Protein AF-0000000082409836 (afdb_homodimer)

pLDDT: mean 91.14, std 15.28, range [32.72, 98.94]

Solvent-accessible surface area (backbone atoms only — not comparable to full-atom values): 25426 Å² total; per-residue (Å²): 135,77,81,76,72,75,61,61,65,61,51,51,53,46,46,53,48,45,34,52,48,48,51,64,55,50,50,60,52,52,30,49,50,52,50,52,49,47,49,54,55,57,70,70,46,90,68,52,73,71,48,45,68,61,61,39,71,70,50,47,51,49,23,48,49,38,34,51,50,46,30,51,52,21,47,52,50,26,50,69,47,19,44,57,50,17,55,50,31,66,33,88,90,31,42,84,50,36,40,59,56,52,48,54,27,45,51,36,50,28,29,16,67,70,27,43,36,50,50,48,27,64,72,65,73,50,66,21,56,65,47,33,29,53,43,44,20,44,37,29,24,36,46,25,23,53,23,25,36,48,19,51,68,68,50,58,62,66,59,53,50,50,40,45,71,72,63,47,48,74,67,50,43,38,66,68,49,41,46,64,65,14,42,43,33,29,40,54,12,42,35,55,22,45,35,48,31,44,27,53,41,38,58,17,40,83,34,62,34,39,12,38,20,40,37,33,51,50,11,61,76,65,69,31,64,67,46,27,50,48,18,24,52,46,43,28,30,51,20,44,48,51,41,50,52,34,50,49,48,38,64,72,68,24,70,76,78,82,107,133,76,79,76,71,74,62,62,65,60,52,51,51,46,47,54,49,46,33,52,48,49,50,64,56,48,50,60,52,52,31,50,51,51,49,52,49,46,49,54,56,58,69,70,48,91,67,52,73,72,48,46,68,60,60,40,70,69,50,49,52,50,23,48,50,38,34,51,49,45,30,50,52,21,48,51,51,27,49,68,46,20,44,58,50,16,56,49,30,66,33,88,90,32,43,84,50,35,40,59,56,53,48,54,26,44,52,36,50,27,29,16,64,68,26,42,36,51,50,50,26,63,74,63,72,48,66,22,58,65,46,35,28,52,42,44,22,44,36,30,24,36,46,24,23,54,22,26,36,49,17,52,68,68,51,58,62,67,59,54,48,50,39,44,72,73,64,46,50,72,67,51,42,39,67,68,47,42,46,63,66,13,42,43,32,29,39,55,11,42,36,54,21,46,35,49,29,44,27,52,42,37,57,17,40,82,35,61,34,38,12,38,20,40,36,32,50,51,11,60,75,64,68,32,64,69,45,27,50,49,18,24,52,48,42,28,30,51,20,45,48,50,43,50,52,35,52,52,48,38,64,72,68,24,70,75,78,81,108

Secondary structure (DSSP, 8-state):
-------HHHHHHHHHHHHHHHHHHHHHHHHHHHHHHHHHHHHTS---HHHHHHSSHHHHHHHHHHHHHHHHHHHHHHHHHHHHHHHHTTSTTTGGGHHHHHHHHHHHHHS-HHHHHHHHHHHHT--SHHHHHHHHHHHTHHHHHHHHHHHHHTS-HHHHHHHHHTT--HHHHIIIIIHHHHHHHHHHHHHHHHHHHHHHGGGGGGGT--STHHHHHHHHHTT-HHHHHHHHHHHHHHHHHHHHHHHHHHHHHS-GGG-/-------HHHHHHHHHHHHHHHHHHHHHHHHHHHHHHHHHHHHTS---HHHHHHSSHHHHHHHHHHHHHHHHHHHHHHHHHHHHHHHHTTSTTTGGGHHHHHHHHHHHHHS-HHHHHHHHHHHHT--SHHHHHHHHHHHTHHHHHHHHHHHHHTS-HHHHHHHHHTT--HHHHIIIIIHHHHHHHHHHHHHHHHHHHHHHGGGGGGGT--STHHHHHHHHHTT-HHHHHHHHHHHHHHHHHHHHHHHHHHHHHS-GGG-

Organism: Rhodococcus erythropolis (NCBI:txid1833)

Nearest PDB structures (foldseek):
  7ahd-assembly1_B  TM=7.062E-01  e=1.400E-07  Lactococcus lactis subsp. lactis
  7ahc-assembly1_B  TM=7.168E-01  e=1.226E-07  Lactococcus lactis subsp. lactis
  7ahh-assembly1_B  TM=7.081E-01  e=3.703E-07  Lactococcus lactis subsp. lactis
  7ahd-assembly1_A  TM=6.976E-01  e=1.334E-06  Lactococcus lactis subsp. lactis
  7ahh-assembly1_A  TM=6.509E-01  e=6.552E-06  Lactococcus lactis subsp. lactis

Structure (mmCIF, N/CA/C/O backbone):
data_AF-0000000082409836-model_v1
#
loop_
_entity.id
_entity.type
_entity.pdbx_description
1 polymer 'ABC transporter permease'
#
loop_
_atom_site.group_PDB
_atom_site.id
_atom_site.type_symbol
_atom_site.label_atom_id
_atom_site.label_alt_id
_atom_site.label_comp_id
_atom_site.label_asym_id
_atom_site.label_entity_id
_atom_site.label_seq_id
_atom_site.pdbx_PDB_ins_code
_atom_site.Cartn_x
_atom_site.Cartn_y
_atom_site.Cartn_z
_atom_site.occupancy
_atom_site.B_iso_or_equiv
_atom_site.auth_seq_id
_atom_site.auth_comp_id
_atom_site.auth_asym_id
_atom_site.auth_atom_id
_atom_site.pdbx_PDB_model_num
ATOM 1 N N . MET A 1 1 ? -32.469 34.906 26.25 1 32.78 1 MET A N 1
ATOM 2 C CA . MET A 1 1 ? -31.438 33.906 26.547 1 32.78 1 MET A CA 1
ATOM 3 C C . MET A 1 1 ? -31.359 32.844 25.453 1 32.78 1 MET A C 1
ATOM 5 O O . MET A 1 1 ? -32.25 32 25.344 1 32.78 1 MET A O 1
ATOM 9 N N . GLU A 1 2 ? -30.828 33.156 24.312 1 38.66 2 GLU A N 1
ATOM 10 C CA . GLU A 1 2 ? -30.781 32.312 23.109 1 38.66 2 GLU A CA 1
ATOM 11 C C . GLU A 1 2 ? -30 31.031 23.344 1 38.66 2 GLU A C 1
ATOM 13 O O . GLU A 1 2 ? -28.953 31.047 23.984 1 38.66 2 GLU A O 1
ATOM 18 N N . PRO A 1 3 ? -30.641 29.89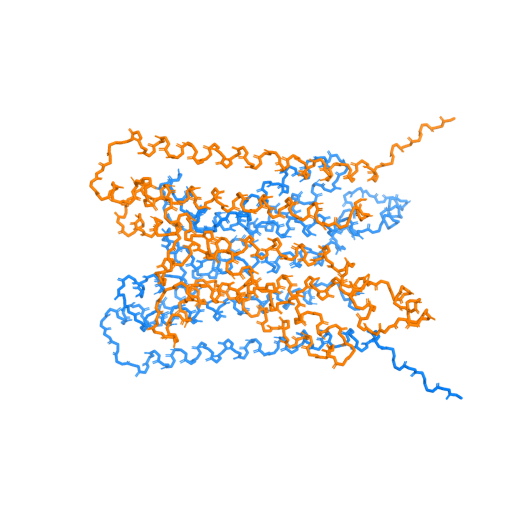1 23.359 1 44.75 3 PRO A N 1
ATOM 19 C CA . PRO A 1 3 ? -29.969 28.625 23.641 1 44.75 3 PRO A CA 1
ATOM 20 C C . PRO A 1 3 ? -28.625 28.516 22.922 1 44.75 3 PRO A C 1
ATOM 22 O O . PRO A 1 3 ? -28.469 29.016 21.797 1 44.75 3 PRO A O 1
ATOM 25 N N . ASP A 1 4 ? -27.484 28.469 23.641 1 40.34 4 ASP A N 1
ATOM 26 C CA . ASP A 1 4 ? -26.094 28.234 23.219 1 40.34 4 ASP A CA 1
ATOM 27 C C . ASP A 1 4 ? -26.031 27.125 22.172 1 40.34 4 ASP A C 1
ATOM 29 O O . ASP A 1 4 ? -26.547 26.031 22.375 1 40.34 4 ASP A O 1
ATOM 33 N N . ALA A 1 5 ? -25.969 27.453 20.938 1 48.22 5 ALA A N 1
ATOM 34 C CA . ALA A 1 5 ? -25.734 26.5 19.859 1 48.22 5 ALA A CA 1
ATOM 35 C C . ALA A 1 5 ? -24.75 25.422 20.281 1 48.22 5 ALA A C 1
ATOM 37 O O . ALA A 1 5 ? -23.703 25.703 20.859 1 48.22 5 ALA A O 1
ATOM 38 N N . PRO A 1 6 ? -25.234 24.234 20.578 1 46.75 6 PRO A N 1
ATOM 39 C CA . PRO A 1 6 ? -24.281 23.188 20.953 1 46.75 6 PRO A CA 1
ATOM 40 C C . PRO A 1 6 ? -22.984 23.266 20.141 1 46.75 6 PRO A C 1
ATOM 42 O O . PRO A 1 6 ? -23.016 23.688 18.969 1 46.75 6 PRO A O 1
ATOM 45 N N . ASP A 1 7 ? -21.859 23.438 20.734 1 42 7 ASP A N 1
ATOM 46 C CA . ASP A 1 7 ? -20.531 23.516 20.141 1 42 7 ASP A CA 1
ATOM 47 C C . ASP A 1 7 ? -20.328 22.422 19.094 1 42 7 ASP A C 1
ATOM 49 O O . ASP A 1 7 ? -20.172 21.25 19.438 1 42 7 ASP A O 1
ATOM 53 N N . LEU A 1 8 ? -20.828 22.469 17.906 1 47.5 8 LEU A N 1
ATOM 54 C CA . LEU A 1 8 ? -20.656 21.625 16.734 1 47.5 8 LEU A CA 1
ATOM 55 C C . LEU A 1 8 ? -19.25 21.031 16.688 1 47.5 8 LEU A C 1
ATOM 57 O O . LEU A 1 8 ? -19.062 19.906 16.234 1 47.5 8 LEU A O 1
ATOM 61 N N . GLY A 1 9 ? -18.219 21.781 17.141 1 47.84 9 GLY A N 1
ATOM 62 C CA . GLY A 1 9 ? -16.859 21.266 17.219 1 47.84 9 GLY A CA 1
ATOM 63 C C . GLY A 1 9 ? -16.719 20.078 18.156 1 47.84 9 GLY A C 1
ATOM 64 O O . GLY A 1 9 ? -16.016 19.109 17.844 1 47.84 9 GLY A O 1
ATOM 65 N N . ALA A 1 10 ? -17.25 20.266 19.312 1 50.81 10 ALA A N 1
ATOM 66 C CA . ALA A 1 10 ? -17.234 19.203 20.312 1 50.81 10 ALA A CA 1
ATOM 67 C C . ALA A 1 10 ? -17.953 17.969 19.812 1 50.81 10 ALA A C 1
ATOM 69 O O . ALA A 1 10 ? -17.516 16.844 20.047 1 50.81 10 ALA A O 1
ATOM 70 N N . ALA A 1 11 ? -19.016 18.188 19.156 1 49.31 11 ALA A N 1
ATOM 71 C CA . ALA A 1 11 ? -19.812 17.078 18.625 1 49.31 11 ALA A CA 1
ATOM 72 C C . ALA A 1 11 ? -19.062 16.344 17.516 1 49.31 11 ALA A C 1
ATOM 74 O O . ALA A 1 11 ? -19.125 15.109 17.438 1 49.31 11 ALA A O 1
ATOM 75 N N . GLU A 1 12 ? -18.328 17.062 16.672 1 50.31 12 GLU A N 1
ATOM 76 C CA . GLU A 1 12 ? -17.547 16.484 15.586 1 50.31 12 GLU A CA 1
ATOM 77 C C . GLU A 1 12 ? -16.375 15.664 16.141 1 50.31 12 GLU A C 1
ATOM 79 O O . GLU A 1 12 ? -16.078 14.57 15.641 1 50.31 12 GLU A O 1
ATOM 84 N N . ASN A 1 13 ? -15.703 16.188 17.141 1 50.88 13 ASN A N 1
ATOM 85 C CA . ASN A 1 13 ? -14.641 15.445 17.828 1 50.88 13 ASN A CA 1
ATOM 86 C C . ASN A 1 13 ? -15.172 14.172 18.469 1 50.88 13 ASN A C 1
ATOM 88 O O . ASN A 1 13 ? -14.516 13.133 18.438 1 50.88 13 ASN A O 1
ATOM 92 N N . ALA A 1 14 ? -16.359 14.367 19.031 1 51.12 14 ALA A N 1
ATOM 93 C CA . ALA A 1 14 ? -16.969 13.219 19.688 1 51.12 14 ALA A CA 1
ATOM 94 C C . ALA A 1 14 ? -17.328 12.133 18.688 1 51.12 14 ALA A C 1
ATOM 96 O O . ALA A 1 14 ? -17.141 10.938 18.953 1 51.12 14 ALA A O 1
ATOM 97 N N . ALA A 1 15 ? -17.859 12.586 17.594 1 51.78 15 ALA A N 1
ATOM 98 C CA . ALA A 1 15 ? -18.234 11.633 16.547 1 51.78 15 ALA A CA 1
ATOM 99 C C . ALA A 1 15 ? -17 10.906 16 1 51.78 15 ALA A C 1
ATOM 101 O O . ALA A 1 15 ? -17.047 9.695 15.773 1 51.78 15 ALA A O 1
ATOM 102 N N . THR A 1 16 ? -15.938 11.609 15.797 1 56 16 THR A N 1
ATOM 103 C CA . THR A 1 16 ? -14.695 11 15.336 1 56 16 THR A CA 1
ATOM 104 C C . THR A 1 16 ? -14.156 10.023 16.375 1 56 16 THR A C 1
ATOM 106 O O . THR A 1 16 ? -13.68 8.938 16.031 1 56 16 THR A O 1
ATOM 109 N N . ARG A 1 17 ? -14.344 10.43 17.625 1 54.59 17 ARG A N 1
ATOM 110 C CA . ARG A 1 17 ? -13.914 9.562 18.719 1 54.59 17 ARG A CA 1
ATOM 111 C C . ARG A 1 17 ? -14.758 8.297 18.781 1 54.59 17 ARG A C 1
ATOM 113 O O . ARG A 1 17 ? -14.242 7.211 19.016 1 54.59 17 ARG A O 1
ATOM 120 N N . ARG A 1 18 ? -16.031 8.547 18.656 1 54.09 18 ARG A N 1
ATOM 121 C CA . ARG A 1 18 ? -16.938 7.398 18.688 1 54.09 18 ARG A CA 1
ATOM 122 C C . ARG A 1 18 ? -16.656 6.438 17.547 1 54.09 18 ARG A C 1
ATOM 124 O O . ARG A 1 18 ? -16.656 5.219 17.734 1 54.09 18 ARG A O 1
ATOM 131 N N . ALA A 1 19 ? -16.484 7.004 16.406 1 56.84 19 ALA A N 1
ATOM 132 C CA . ALA A 1 19 ? -16.156 6.168 15.258 1 56.84 19 ALA A CA 1
ATOM 133 C C . ALA A 1 19 ? -14.875 5.379 15.5 1 56.84 19 ALA A C 1
ATOM 135 O O . ALA A 1 19 ? -14.781 4.203 15.133 1 56.84 19 ALA A O 1
ATOM 136 N N . GLU A 1 20 ? -13.984 6.023 16.125 1 61.19 20 GLU A N 1
ATOM 137 C CA . GLU A 1 20 ? -12.742 5.34 16.484 1 61.19 20 GLU A CA 1
ATOM 138 C C . GLU A 1 20 ? -13 4.246 17.516 1 61.19 20 GLU A C 1
ATOM 140 O O . GLU A 1 20 ? -12.414 3.162 17.438 1 61.19 20 GLU A O 1
ATOM 145 N N . ARG A 1 21 ? -13.953 4.555 18.438 1 58.66 21 ARG A N 1
ATOM 146 C CA . ARG A 1 21 ? -14.305 3.561 19.438 1 58.66 21 ARG A CA 1
ATOM 147 C C . ARG A 1 21 ? -15.047 2.383 18.812 1 58.66 21 ARG A C 1
ATOM 149 O O . ARG A 1 21 ? -14.805 1.229 19.172 1 58.66 21 ARG A O 1
ATOM 156 N N . MET A 1 22 ? -15.953 2.699 17.984 1 61.28 22 MET A N 1
ATOM 157 C CA . MET A 1 22 ? -16.688 1.626 17.312 1 61.28 22 MET A CA 1
ATOM 158 C C . MET A 1 22 ? -15.727 0.741 16.516 1 61.28 22 MET A C 1
ATOM 160 O O . MET A 1 22 ? -15.875 -0.482 16.5 1 61.28 22 MET A O 1
ATOM 164 N N . ARG A 1 23 ? -1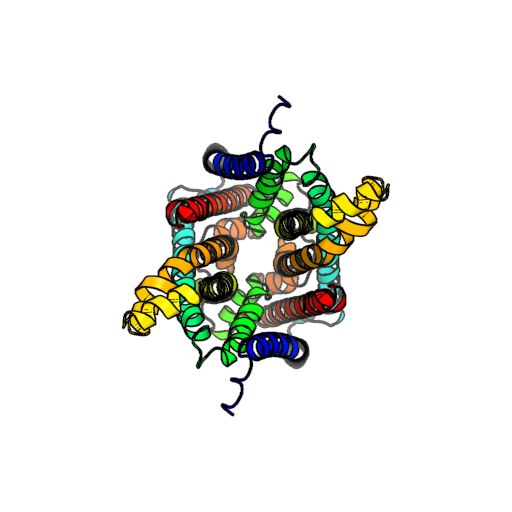4.805 1.358 15.891 1 65.5 23 ARG A N 1
ATOM 165 C CA . ARG A 1 23 ? -13.812 0.546 15.195 1 65.5 23 ARG A CA 1
ATOM 166 C C . ARG A 1 23 ? -13.047 -0.344 16.172 1 65.5 23 ARG A C 1
ATOM 168 O O . ARG A 1 23 ? -12.727 -1.488 15.852 1 65.5 23 ARG A O 1
ATOM 175 N N . LEU A 1 24 ? -13.016 0.088 17.344 1 71.12 24 LEU A N 1
ATOM 176 C CA . LEU A 1 24 ? -12.211 -0.62 18.344 1 71.12 24 LEU A CA 1
ATOM 177 C C . LEU A 1 24 ? -12.922 -1.891 18.797 1 71.12 24 LEU A C 1
ATOM 179 O O . LEU A 1 24 ? -12.266 -2.887 19.125 1 71.12 24 LEU A O 1
ATOM 183 N N . TYR A 1 25 ? -14.211 -1.922 18.609 1 77.56 25 TYR A N 1
ATOM 184 C CA . TYR A 1 25 ? -14.875 -3.135 19.062 1 77.56 25 TYR A CA 1
ATOM 185 C C . TYR A 1 25 ? -15.383 -3.959 17.891 1 77.56 25 TYR A C 1
ATOM 187 O O . TYR A 1 25 ? -15.461 -5.188 17.969 1 77.56 25 TYR A O 1
ATOM 195 N N . VAL A 1 26 ? -15.609 -3.412 16.859 1 85.5 26 VAL A N 1
ATOM 196 C CA . VAL A 1 26 ? -16.219 -4.082 15.711 1 85.5 26 VAL A CA 1
ATOM 197 C C . VAL A 1 26 ? -15.164 -4.922 14.992 1 85.5 26 VAL A C 1
ATOM 199 O O . VAL A 1 26 ? -15.438 -6.062 14.602 1 85.5 26 VAL A O 1
ATOM 202 N N . GLN A 1 27 ? -13.992 -4.48 14.938 1 89.31 27 GLN A N 1
ATOM 203 C CA . GLN A 1 27 ? -12.969 -5.141 14.125 1 89.31 27 GLN A CA 1
ATOM 204 C C . GLN A 1 27 ? -12.547 -6.465 14.758 1 89.31 27 GLN A C 1
ATOM 206 O O . GLN A 1 27 ? -12.484 -7.488 14.078 1 89.31 27 GLN A O 1
ATOM 211 N N . PRO A 1 28 ? -12.336 -6.562 16.062 1 91.62 28 PRO A N 1
ATOM 212 C CA . PRO A 1 28 ? -11.984 -7.859 16.656 1 91.62 28 PRO A CA 1
ATOM 213 C C . PRO A 1 28 ? -13.117 -8.883 16.531 1 91.62 28 PRO A C 1
ATOM 215 O O . PRO A 1 28 ? -12.852 -10.078 16.375 1 91.62 28 PRO A O 1
ATOM 218 N N . VAL A 1 29 ? -14.344 -8.422 16.562 1 93.62 29 VAL A N 1
ATOM 219 C CA . VAL A 1 29 ? -15.484 -9.312 16.406 1 93.62 29 VAL A CA 1
ATOM 220 C C . VAL A 1 29 ? -15.531 -9.859 14.984 1 93.62 29 VAL A C 1
ATOM 222 O O . VAL A 1 29 ? -15.75 -11.055 14.773 1 93.62 29 VAL A O 1
ATOM 225 N N . ILE A 1 30 ? -15.297 -9.031 14.016 1 94.88 30 ILE A N 1
ATOM 226 C CA . ILE A 1 30 ? -15.266 -9.438 12.609 1 94.88 30 ILE A CA 1
ATOM 227 C C . ILE A 1 30 ? -14.156 -10.469 12.406 1 94.88 30 ILE A C 1
ATOM 229 O O . ILE A 1 30 ? -14.367 -11.484 11.734 1 94.88 30 ILE A O 1
ATOM 233 N N . VAL A 1 31 ? -13.008 -10.266 13.008 1 97.38 31 VAL A N 1
ATOM 234 C CA . VAL A 1 31 ? -11.867 -11.164 12.891 1 97.38 31 VAL A CA 1
ATOM 235 C C . VAL A 1 31 ? -12.227 -12.531 13.477 1 97.38 31 VAL A C 1
ATOM 237 O O . VAL A 1 31 ? -11.969 -13.562 12.852 1 97.38 31 VAL A O 1
ATOM 240 N N . LEU A 1 32 ? -12.852 -12.531 14.641 1 97.25 32 LEU A N 1
ATOM 241 C CA . LEU A 1 32 ? -13.227 -13.781 15.297 1 97.25 32 LEU A CA 1
ATOM 242 C C . LEU A 1 32 ? -14.242 -14.555 14.461 1 97.25 32 LEU A C 1
ATOM 244 O O . LEU A 1 32 ? -14.133 -15.773 14.312 1 97.25 32 LEU A O 1
ATOM 248 N N . ILE A 1 33 ? -15.203 -13.836 13.93 1 97.75 33 ILE A N 1
ATOM 249 C CA . ILE A 1 33 ? -16.234 -14.453 13.109 1 97.75 33 ILE A CA 1
ATOM 250 C C . ILE A 1 33 ? -15.602 -15.047 11.852 1 97.75 33 ILE A C 1
ATOM 252 O O . ILE A 1 33 ? -15.914 -16.172 11.461 1 97.75 33 ILE A O 1
ATOM 256 N N . LEU A 1 34 ? -14.719 -14.336 11.258 1 98.25 34 LEU A N 1
ATOM 257 C CA . LEU A 1 34 ? -14.07 -14.797 10.031 1 98.25 34 LEU A CA 1
ATOM 258 C C . LEU A 1 34 ? -13.203 -16.016 10.305 1 98.25 34 LEU A C 1
ATOM 260 O O . LEU A 1 34 ? -13.281 -17.016 9.578 1 98.25 34 LEU A O 1
ATOM 264 N N . VAL A 1 35 ? -12.383 -15.984 11.375 1 98.56 35 VAL A N 1
ATOM 265 C CA . VAL A 1 35 ? -11.461 -17.062 11.695 1 98.56 35 VAL A CA 1
ATOM 266 C C . VAL A 1 35 ? -12.25 -18.312 12.102 1 98.56 35 VAL A C 1
ATOM 268 O O . VAL A 1 35 ? -12.031 -19.391 11.562 1 98.56 35 VAL A O 1
ATOM 271 N N . ALA A 1 36 ? -13.156 -18.156 13.039 1 98.5 36 ALA A N 1
ATOM 272 C CA . ALA A 1 36 ? -13.977 -19.281 13.469 1 98.5 36 ALA A CA 1
ATOM 273 C C . ALA A 1 36 ? -14.805 -19.828 12.312 1 98.5 36 ALA A C 1
ATOM 275 O O . ALA A 1 36 ? -14.883 -21.047 12.109 1 98.5 36 ALA A O 1
ATOM 276 N N . GLY A 1 37 ? -15.414 -18.953 11.586 1 98.5 37 GLY A N 1
ATOM 277 C CA . GLY A 1 37 ? -16.25 -19.344 10.461 1 98.5 37 GLY A CA 1
ATOM 278 C C . GLY A 1 37 ? -15.492 -20.156 9.422 1 98.5 37 GLY A C 1
ATOM 279 O O . GLY A 1 37 ? -15.961 -21.219 9 1 98.5 37 GLY A O 1
ATOM 280 N N . VAL A 1 38 ? -14.336 -19.703 9.031 1 98.56 38 VAL A N 1
ATOM 281 C CA . VAL A 1 38 ? -13.609 -20.375 7.957 1 98.56 38 VAL A CA 1
ATOM 282 C C . VAL A 1 38 ? -13.055 -21.703 8.461 1 98.56 38 VAL A C 1
ATOM 284 O O . VAL A 1 38 ? -13 -22.688 7.719 1 98.56 38 VAL A O 1
ATOM 287 N N . LEU A 1 39 ? -12.609 -21.734 9.703 1 98.12 39 LEU A N 1
ATOM 288 C CA . LEU A 1 39 ? -12.055 -22.969 10.242 1 98.12 39 LEU A CA 1
ATOM 289 C C . LEU A 1 39 ? -13.148 -24.016 10.438 1 98.12 39 LEU A C 1
ATOM 291 O O . LEU A 1 39 ? -12.953 -25.188 10.109 1 98.12 39 LEU A O 1
ATOM 295 N N . ILE A 1 40 ? -14.297 -23.625 10.969 1 98.19 40 ILE A N 1
ATOM 296 C CA . ILE A 1 40 ? -15.414 -24.547 11.109 1 98.19 40 ILE A CA 1
ATOM 297 C C . ILE A 1 40 ? -15.836 -25.062 9.734 1 98.19 40 ILE A C 1
ATOM 299 O O . ILE A 1 40 ? -16.047 -26.25 9.555 1 98.19 40 ILE A O 1
ATOM 303 N N . TRP A 1 41 ? -15.914 -24.125 8.789 1 98.06 41 TRP A N 1
ATOM 304 C CA . TRP A 1 41 ? -16.281 -24.469 7.422 1 98.06 41 TRP A CA 1
ATOM 305 C C . TRP A 1 41 ? -15.281 -25.453 6.824 1 98.06 41 TRP A C 1
ATOM 307 O O . TRP A 1 41 ? -15.672 -26.469 6.234 1 98.06 41 TRP A O 1
ATOM 317 N N . ALA A 1 42 ? -14.039 -25.203 6.957 1 97.69 42 ALA A N 1
ATOM 318 C CA . ALA A 1 42 ? -12.984 -26.016 6.352 1 97.69 42 ALA A CA 1
ATOM 319 C C . ALA A 1 42 ? -12.922 -27.391 7 1 97.69 42 ALA A C 1
ATOM 321 O O . ALA A 1 42 ? -12.812 -28.406 6.309 1 97.69 42 ALA A O 1
ATOM 322 N N . PHE A 1 43 ? -13.031 -27.422 8.297 1 96.94 43 PHE A N 1
ATOM 323 C CA . PHE A 1 43 ? -12.828 -28.656 9.023 1 96.94 43 PHE A CA 1
ATOM 324 C C . PHE A 1 43 ? -14.094 -29.5 9.023 1 96.94 43 PHE A C 1
ATOM 326 O O . PHE A 1 43 ? -14.062 -30.688 9.375 1 96.94 43 PHE A O 1
ATOM 333 N N . SER A 1 44 ? -15.18 -28.969 8.602 1 97.25 44 SER A N 1
ATOM 334 C CA . SER A 1 44 ? -16.422 -29.734 8.477 1 97.25 44 SER A CA 1
ATOM 335 C C . SER A 1 44 ? -16.531 -30.391 7.102 1 97.25 44 SER A C 1
ATOM 337 O O . SER A 1 44 ? -17.438 -31.188 6.863 1 97.25 44 SER A O 1
ATOM 339 N N . ARG A 1 45 ? -15.625 -30.109 6.277 1 96.06 45 ARG A N 1
ATOM 340 C CA . ARG A 1 45 ? -15.641 -30.656 4.922 1 96.06 45 ARG A CA 1
ATOM 341 C C . ARG A 1 45 ? -14.891 -31.969 4.852 1 96.06 45 ARG A C 1
ATOM 343 O O . ARG A 1 45 ? -14.086 -32.281 5.734 1 96.06 45 ARG A O 1
ATOM 350 N N . ASP A 1 46 ? -15.266 -32.719 3.762 1 96.75 46 ASP A N 1
ATOM 351 C CA . ASP A 1 46 ? -14.461 -33.875 3.432 1 96.75 46 ASP A CA 1
ATOM 352 C C . ASP A 1 46 ? -13.25 -33.5 2.59 1 96.75 46 ASP A C 1
ATOM 354 O O . ASP A 1 46 ? -13.328 -33.469 1.36 1 96.75 46 ASP A O 1
ATOM 358 N N . LEU A 1 47 ? -12.164 -33.375 3.24 1 97.19 47 LEU A N 1
ATOM 359 C CA . LEU A 1 47 ? -10.945 -32.906 2.59 1 97.19 47 LEU A CA 1
ATOM 360 C C . LEU A 1 47 ? -10.219 -34.062 1.905 1 97.19 47 LEU A C 1
ATOM 362 O O . LEU A 1 47 ? -10.164 -35.188 2.439 1 97.19 47 LEU A O 1
ATOM 366 N N . ASN A 1 48 ? -9.758 -33.844 0.768 1 96.62 48 ASN A N 1
ATOM 367 C CA . ASN A 1 48 ? -8.891 -34.812 0.134 1 96.62 48 ASN A CA 1
ATOM 368 C C . ASN A 1 48 ? -7.477 -34.781 0.715 1 96.62 48 ASN A C 1
ATOM 370 O O . ASN A 1 48 ? -7.195 -34 1.623 1 96.62 48 ASN A O 1
ATOM 374 N N . ALA A 1 49 ? -6.625 -35.625 0.272 1 95.06 49 ALA A N 1
ATOM 375 C CA . ALA A 1 49 ? -5.297 -35.781 0.861 1 95.06 49 ALA A CA 1
ATOM 376 C C . ALA A 1 49 ? -4.48 -34.5 0.741 1 95.06 49 ALA A C 1
ATOM 378 O O . ALA A 1 49 ? -3.801 -34.094 1.688 1 95.06 49 ALA A O 1
ATOM 379 N N . THR A 1 50 ? -4.527 -33.875 -0.386 1 93.88 50 THR A N 1
ATOM 380 C CA . THR A 1 50 ? -3.775 -32.656 -0.626 1 93.88 50 THR A CA 1
ATOM 381 C C . THR A 1 50 ? -4.273 -31.531 0.276 1 93.88 50 THR A C 1
ATOM 383 O O . THR A 1 50 ? -3.475 -30.797 0.851 1 93.88 50 THR A O 1
ATOM 386 N N . GLN A 1 51 ? -5.547 -31.422 0.445 1 97.5 51 GLN A N 1
ATOM 387 C CA . GLN A 1 51 ? -6.156 -30.406 1.298 1 97.5 51 GLN A CA 1
ATOM 388 C C . GLN A 1 51 ? -5.824 -30.656 2.768 1 97.5 51 GLN A C 1
ATOM 390 O O . GLN A 1 51 ? -5.582 -29.703 3.52 1 97.5 51 GLN A O 1
ATOM 395 N N . LYS A 1 52 ? -5.777 -31.906 3.119 1 97.25 52 LYS A N 1
ATOM 396 C CA . LYS A 1 52 ? -5.449 -32.25 4.5 1 97.25 52 LYS A CA 1
ATOM 397 C C . LYS A 1 52 ? -4.004 -31.875 4.828 1 97.25 52 LYS A C 1
ATOM 399 O O . LYS A 1 52 ? -3.697 -31.5 5.965 1 97.25 52 LYS A O 1
ATOM 404 N N . ALA A 1 53 ? -3.162 -31.953 3.861 1 96.75 53 ALA A N 1
ATOM 405 C CA . ALA A 1 53 ? -1.765 -31.578 4.051 1 96.75 53 ALA A CA 1
ATOM 406 C C . ALA A 1 53 ? -1.631 -30.078 4.305 1 96.75 53 ALA A C 1
ATOM 408 O O . ALA A 1 53 ? -0.767 -29.656 5.07 1 96.75 53 ALA A O 1
ATOM 409 N N . SER A 1 54 ? -2.465 -29.297 3.662 1 97.56 54 SER A N 1
ATOM 410 C CA . SER A 1 54 ? -2.404 -27.844 3.762 1 97.56 54 SER A CA 1
ATOM 411 C C . SER A 1 54 ? -3.291 -27.328 4.891 1 97.56 54 SER A C 1
ATOM 413 O O . SER A 1 54 ? -2.939 -26.359 5.574 1 97.56 54 SER A O 1
ATOM 415 N N . ILE A 1 55 ? -4.426 -28.047 5.094 1 98.25 55 ILE A N 1
ATOM 416 C CA . ILE A 1 55 ? -5.426 -27.594 6.051 1 98.25 55 ILE A CA 1
ATOM 417 C C . ILE A 1 55 ? -5.434 -28.516 7.266 1 98.25 55 ILE A C 1
ATOM 419 O O . ILE A 1 55 ? -6.242 -29.438 7.348 1 98.25 55 ILE A O 1
ATOM 423 N N . ASN A 1 56 ? -4.676 -28.281 8.133 1 98.06 56 ASN A N 1
ATOM 424 C CA . ASN A 1 56 ? -4.605 -28.891 9.453 1 98.06 56 ASN A CA 1
ATOM 425 C C . ASN A 1 56 ? -4.074 -27.922 10.5 1 98.06 56 ASN A C 1
ATOM 427 O O . ASN A 1 56 ? -3.439 -26.922 10.156 1 98.06 56 ASN A O 1
ATOM 431 N N . LEU A 1 57 ? -4.324 -28.156 11.695 1 97 57 LEU A N 1
ATOM 432 C CA . LEU A 1 57 ? -4.059 -27.203 12.773 1 97 57 LEU A CA 1
ATOM 433 C C . LEU A 1 57 ? -2.57 -26.891 12.867 1 97 57 LEU A C 1
ATOM 435 O O . LEU A 1 57 ? -2.189 -25.734 13.07 1 97 57 LEU A O 1
ATOM 439 N N . ASP A 1 58 ? -1.703 -27.844 12.727 1 98.25 58 ASP A N 1
ATOM 440 C CA . ASP A 1 58 ? -0.26 -27.641 12.836 1 98.25 58 ASP A CA 1
ATOM 441 C C . ASP A 1 58 ? 0.253 -26.703 11.742 1 98.25 58 ASP A C 1
ATOM 443 O O . ASP A 1 58 ? 1 -25.766 12.023 1 98.25 58 ASP A O 1
ATOM 447 N N . ASN A 1 59 ? -0.157 -26.984 10.516 1 98.5 59 ASN A N 1
ATOM 448 C CA . ASN A 1 59 ? 0.286 -26.172 9.398 1 98.5 59 ASN A CA 1
ATOM 449 C C . ASN A 1 59 ? -0.264 -24.75 9.484 1 98.5 59 ASN A C 1
ATOM 451 O O . ASN A 1 59 ? 0.459 -23.781 9.234 1 98.5 59 ASN A O 1
ATOM 455 N N . ILE A 1 60 ? -1.478 -24.594 9.859 1 98.69 60 ILE A N 1
ATOM 456 C CA . ILE A 1 60 ? -2.123 -23.297 9.945 1 98.69 60 ILE A CA 1
ATOM 457 C C . ILE A 1 60 ? -1.451 -22.453 11.039 1 98.69 60 ILE A C 1
ATOM 459 O O . ILE A 1 60 ? -1.143 -21.281 10.828 1 98.69 60 ILE A O 1
ATOM 463 N N . VAL A 1 61 ? -1.203 -23.047 12.164 1 98.56 61 VAL A N 1
ATOM 464 C CA . VAL A 1 61 ? -0.545 -22.344 13.266 1 98.56 61 VAL A CA 1
ATOM 465 C C . VAL A 1 61 ? 0.872 -21.953 12.852 1 98.56 61 VAL A C 1
ATOM 467 O O . VAL A 1 61 ? 1.315 -20.844 13.125 1 98.56 61 VAL A O 1
ATOM 470 N N . THR A 1 62 ? 1.569 -22.859 12.203 1 98.75 62 THR A N 1
ATOM 471 C CA . THR A 1 62 ? 2.938 -22.594 11.766 1 98.75 62 THR A CA 1
ATOM 472 C C . THR A 1 62 ? 2.982 -21.438 10.781 1 98.75 62 THR A C 1
ATOM 474 O O . THR A 1 62 ? 3.777 -20.516 10.945 1 98.75 62 THR A O 1
ATOM 477 N N . LEU A 1 63 ? 2.152 -21.453 9.773 1 98.88 63 LEU A N 1
ATOM 478 C CA . LEU A 1 63 ? 2.127 -20.391 8.766 1 98.88 63 LEU A CA 1
ATOM 479 C C . LEU A 1 63 ? 1.704 -19.062 9.383 1 98.88 63 LEU A C 1
ATOM 481 O O . LEU A 1 63 ? 2.221 -18.016 9 1 98.88 63 LEU A O 1
ATOM 485 N N . THR A 1 64 ? 0.775 -19.125 10.328 1 98.88 64 THR A N 1
ATOM 486 C CA . THR A 1 64 ? 0.343 -17.922 11.016 1 98.88 64 THR A CA 1
ATOM 487 C C . THR A 1 64 ? 1.489 -17.328 11.828 1 98.88 64 THR A C 1
ATOM 489 O O . THR A 1 64 ? 1.72 -16.109 11.781 1 98.88 64 THR A O 1
ATOM 492 N N . TRP A 1 65 ? 2.188 -18.172 12.492 1 98.75 65 TRP A N 1
ATOM 493 C CA . TRP A 1 65 ? 3.318 -17.719 13.297 1 98.75 65 TRP A CA 1
ATOM 494 C C . TRP A 1 65 ? 4.418 -17.141 12.414 1 98.75 65 TRP A C 1
ATOM 496 O O . TRP A 1 65 ? 5.016 -16.109 12.75 1 98.75 65 TRP A O 1
ATOM 506 N N . GLN A 1 66 ? 4.715 -17.797 11.359 1 98.88 66 GLN A N 1
ATOM 507 C CA . GLN A 1 66 ? 5.688 -17.281 10.406 1 98.88 66 GLN A CA 1
ATOM 508 C C . GLN A 1 66 ? 5.277 -15.891 9.906 1 98.88 66 GLN A C 1
ATOM 510 O O . GLN A 1 66 ? 6.117 -14.992 9.789 1 98.88 66 GLN A O 1
ATOM 515 N N . HIS A 1 67 ? 4.016 -15.766 9.57 1 98.94 67 HIS A N 1
ATOM 516 C CA . HIS A 1 67 ? 3.482 -14.5 9.094 1 98.94 67 HIS A CA 1
ATOM 517 C C . HIS A 1 67 ? 3.672 -13.391 10.125 1 98.94 67 HIS A C 1
ATOM 519 O O . HIS A 1 67 ? 4.09 -12.281 9.789 1 98.94 67 HIS A O 1
ATOM 525 N N . VAL A 1 68 ? 3.41 -13.672 11.375 1 98.88 68 VAL A N 1
ATOM 526 C CA . VAL A 1 68 ? 3.557 -12.734 12.477 1 98.88 68 VAL A CA 1
ATOM 527 C C . VAL A 1 68 ? 5.031 -12.375 12.656 1 98.88 68 VAL A C 1
ATOM 529 O O . VAL A 1 68 ? 5.371 -11.203 12.859 1 98.88 68 VAL A O 1
ATOM 532 N N . LEU A 1 69 ? 5.883 -13.344 12.547 1 98.88 69 LEU A N 1
ATOM 533 C CA . LEU A 1 69 ? 7.312 -13.125 12.727 1 98.88 69 LEU A CA 1
ATOM 534 C C . LEU A 1 69 ? 7.867 -12.234 11.617 1 98.88 69 LEU A C 1
ATOM 536 O O . LEU A 1 69 ? 8.68 -11.344 11.883 1 98.88 69 LEU A O 1
ATOM 540 N N . ILE A 1 70 ? 7.469 -12.5 10.414 1 98.94 70 ILE A N 1
ATOM 541 C CA . ILE A 1 70 ? 7.895 -11.664 9.297 1 98.94 70 ILE A CA 1
ATOM 542 C C . ILE A 1 70 ? 7.449 -10.227 9.531 1 98.94 70 ILE A C 1
ATOM 544 O O . ILE A 1 70 ? 8.25 -9.297 9.398 1 98.94 70 ILE A O 1
ATOM 548 N N . THR A 1 71 ? 6.223 -10.078 9.898 1 98.88 71 THR A N 1
ATOM 549 C CA . THR A 1 71 ? 5.66 -8.758 10.141 1 98.88 71 THR A CA 1
ATOM 550 C C . THR A 1 71 ? 6.406 -8.047 11.258 1 98.88 71 THR A C 1
ATOM 552 O O . THR A 1 71 ? 6.773 -6.875 11.125 1 98.88 71 THR A O 1
ATOM 555 N N . ALA A 1 72 ? 6.656 -8.75 12.328 1 98.81 72 ALA A N 1
ATOM 556 C CA . ALA A 1 72 ? 7.363 -8.172 13.477 1 98.81 72 ALA A CA 1
ATOM 557 C C . ALA A 1 72 ? 8.781 -7.762 13.094 1 98.81 72 ALA A C 1
ATOM 559 O O . ALA A 1 72 ? 9.242 -6.68 13.469 1 98.81 72 ALA A O 1
ATOM 560 N N . ALA A 1 73 ? 9.43 -8.602 12.383 1 98.94 73 ALA A N 1
ATOM 561 C CA . ALA A 1 73 ? 10.797 -8.305 11.969 1 98.94 73 ALA A CA 1
ATOM 562 C C . ALA A 1 73 ? 10.836 -7.07 11.07 1 98.94 73 ALA A C 1
ATOM 564 O O . ALA A 1 73 ? 11.711 -6.219 11.227 1 98.94 73 ALA A O 1
ATOM 565 N N . VAL A 1 74 ? 9.93 -6.992 10.125 1 98.94 74 VAL A N 1
ATOM 566 C CA . VAL A 1 74 ? 9.859 -5.848 9.227 1 98.94 74 VAL A CA 1
ATOM 567 C C . VAL A 1 74 ? 9.68 -4.562 10.031 1 98.94 74 VAL A C 1
ATOM 569 O O . VAL A 1 74 ? 10.406 -3.588 9.828 1 98.94 74 VAL A O 1
ATOM 572 N N . VAL A 1 75 ? 8.789 -4.578 10.961 1 98.56 75 VAL A N 1
ATOM 573 C CA . VAL A 1 75 ? 8.453 -3.381 11.727 1 98.56 75 VAL A CA 1
ATOM 574 C C . VAL A 1 75 ? 9.633 -2.986 12.609 1 98.56 75 VAL A C 1
ATOM 576 O O . VAL A 1 75 ? 9.93 -1.8 12.758 1 98.56 75 VAL A O 1
ATOM 579 N N . ILE A 1 76 ? 10.242 -3.951 13.211 1 98.75 76 ILE A N 1
ATOM 580 C CA . ILE A 1 76 ? 11.406 -3.693 14.055 1 98.75 76 ILE A CA 1
ATOM 581 C C . ILE A 1 76 ? 12.5 -3.02 13.227 1 98.75 76 ILE A C 1
ATOM 583 O O . ILE A 1 76 ? 13.094 -2.029 13.664 1 98.75 76 ILE A O 1
ATOM 587 N N . ILE A 1 77 ? 12.727 -3.479 12.062 1 98.94 77 ILE A N 1
ATOM 588 C CA . ILE A 1 77 ? 13.75 -2.916 11.188 1 98.94 77 ILE A CA 1
ATOM 589 C C . ILE A 1 77 ? 13.344 -1.503 10.773 1 98.94 77 ILE A C 1
ATOM 591 O O . ILE A 1 77 ? 14.172 -0.585 10.789 1 98.94 77 ILE A O 1
ATOM 595 N N . VAL A 1 78 ? 12.102 -1.314 10.367 1 98.88 78 VAL A N 1
ATOM 596 C CA . VAL A 1 78 ? 11.602 -0.016 9.93 1 98.88 78 VAL A CA 1
ATOM 597 C C . VAL A 1 78 ? 11.773 1.012 11.039 1 98.88 78 VAL A C 1
ATOM 599 O O . VAL A 1 78 ? 12.281 2.113 10.805 1 98.88 78 VAL A O 1
ATOM 602 N N . VAL A 1 79 ? 11.461 0.62 12.25 1 98.75 79 VAL A N 1
ATOM 603 C CA . VAL A 1 79 ? 11.586 1.529 13.383 1 98.75 79 VAL A CA 1
ATOM 604 C C . VAL A 1 79 ? 13.062 1.799 13.664 1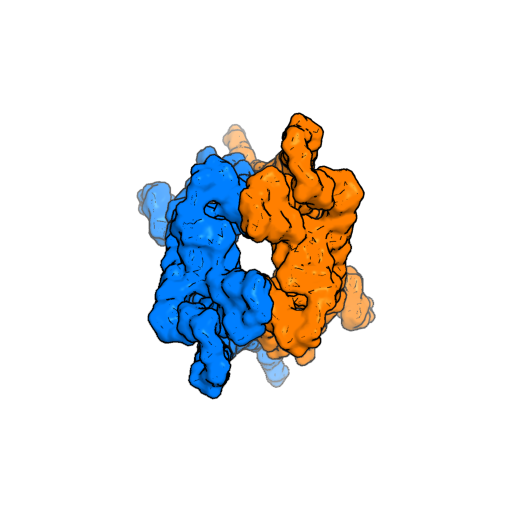 98.75 79 VAL A C 1
ATOM 606 O O . VAL A 1 79 ? 13.469 2.947 13.867 1 98.75 79 VAL A O 1
ATOM 609 N N . ALA A 1 80 ? 13.852 0.78 13.672 1 98.81 80 ALA A N 1
ATOM 610 C CA . ALA A 1 80 ? 15.273 0.876 14 1 98.81 80 ALA A CA 1
ATOM 611 C C . ALA A 1 80 ? 16 1.768 13.008 1 98.81 80 ALA A C 1
ATOM 613 O O . ALA A 1 80 ? 17 2.406 13.352 1 98.81 80 ALA A O 1
ATOM 614 N N . ILE A 1 81 ? 15.477 1.883 11.789 1 98.88 81 ILE A N 1
ATOM 615 C CA . ILE A 1 81 ? 16.156 2.646 10.75 1 98.88 81 ILE A CA 1
ATOM 616 C C . ILE A 1 81 ? 15.5 4.012 10.594 1 98.88 81 ILE A C 1
ATOM 618 O O . ILE A 1 81 ? 16.172 5.047 10.656 1 98.88 81 ILE A O 1
ATOM 622 N N . ALA A 1 82 ? 14.195 4.039 10.453 1 98.88 82 ALA A N 1
ATOM 623 C CA . ALA A 1 82 ? 13.477 5.25 10.07 1 98.88 82 ALA A CA 1
ATOM 624 C C . ALA A 1 82 ? 13.469 6.266 11.211 1 98.88 82 ALA A C 1
ATOM 626 O O . ALA A 1 82 ? 13.547 7.477 10.969 1 98.88 82 ALA A O 1
ATOM 627 N N . VAL A 1 83 ? 13.359 5.824 12.43 1 98.75 83 VAL A N 1
ATOM 628 C CA . VAL A 1 83 ? 13.273 6.746 13.562 1 98.75 83 VAL A CA 1
ATOM 629 C C . VAL A 1 83 ? 14.617 7.438 13.773 1 98.75 83 VAL A C 1
ATOM 631 O O . VAL A 1 83 ? 14.688 8.672 13.797 1 98.75 83 VAL A O 1
ATOM 634 N N . PRO A 1 84 ? 15.75 6.703 13.914 1 98.62 84 PRO A N 1
ATOM 635 C CA . PRO A 1 84 ? 17.047 7.391 14.031 1 98.62 84 PRO A CA 1
ATOM 636 C C . PRO A 1 84 ? 17.375 8.25 12.82 1 98.62 84 PRO A C 1
ATOM 638 O O . PRO A 1 84 ? 17.859 9.367 12.969 1 98.62 84 PRO A O 1
ATOM 641 N N . LEU A 1 85 ? 17.078 7.746 11.633 1 98.69 85 LEU A N 1
ATOM 642 C CA . LEU A 1 85 ? 17.359 8.516 10.422 1 98.69 85 LEU A CA 1
ATOM 643 C C . LEU A 1 85 ? 16.5 9.781 10.375 1 98.69 85 LEU A C 1
ATOM 645 O O . LEU A 1 85 ? 17.016 10.867 10.078 1 98.69 85 LEU A O 1
ATOM 649 N N . GLY A 1 86 ? 15.203 9.641 10.656 1 98.44 86 GLY A N 1
ATOM 650 C CA . GLY A 1 86 ? 14.336 10.805 10.719 1 98.44 86 GLY A CA 1
ATOM 651 C C . GLY A 1 86 ? 14.773 11.82 11.758 1 98.44 86 GLY A C 1
ATOM 652 O O . GLY A 1 86 ? 14.688 13.031 11.531 1 98.44 86 GLY A O 1
ATOM 653 N N . THR A 1 87 ? 15.227 11.352 12.859 1 98.06 87 THR A N 1
ATOM 654 C CA . THR A 1 87 ? 15.742 12.219 13.914 1 98.06 87 THR A CA 1
ATOM 655 C C . THR A 1 87 ? 16.984 12.977 13.438 1 98.06 87 THR A C 1
ATOM 657 O O . THR A 1 87 ? 17.078 14.188 13.617 1 98.06 87 THR A O 1
ATOM 660 N N . LEU A 1 88 ? 17.828 12.227 12.797 1 97.38 88 LEU A N 1
ATOM 661 C CA . LEU A 1 88 ? 19.078 12.828 12.312 1 97.38 88 LEU A CA 1
ATOM 662 C C . LEU A 1 88 ? 18.797 13.859 11.227 1 97.38 88 LEU A C 1
ATOM 664 O O . LEU A 1 88 ? 19.438 14.906 11.188 1 97.38 88 LEU A O 1
ATOM 668 N N . LEU A 1 89 ? 17.828 13.664 10.422 1 96.62 89 LEU A N 1
ATOM 669 C CA . LEU A 1 89 ? 17.547 14.5 9.258 1 96.62 89 LEU A CA 1
ATOM 670 C C . LEU A 1 89 ? 16.828 15.781 9.664 1 96.62 89 LEU A C 1
ATOM 672 O O . LEU A 1 89 ? 16.625 16.672 8.836 1 96.62 89 LEU A O 1
ATOM 676 N N . THR A 1 90 ? 16.484 15.898 10.906 1 95.12 90 THR A N 1
ATOM 677 C CA . THR A 1 90 ? 15.828 17.109 11.375 1 95.12 90 THR A CA 1
ATOM 678 C C . THR A 1 90 ? 16.797 17.984 12.18 1 95.12 90 THR A C 1
ATOM 680 O O . THR A 1 90 ? 16.438 19.078 12.617 1 95.12 90 THR A O 1
ATOM 683 N N . ARG A 1 91 ? 17.953 17.5 12.336 1 93.19 91 ARG A N 1
ATOM 684 C CA . ARG A 1 91 ? 19 18.312 12.953 1 93.19 91 ARG A CA 1
ATOM 685 C C . ARG A 1 91 ? 19.562 19.328 11.961 1 93.19 91 ARG A C 1
ATOM 687 O O . ARG A 1 91 ? 19.672 19.047 10.766 1 93.19 91 ARG A O 1
ATOM 694 N N . PRO A 1 92 ? 20 20.484 12.453 1 87.75 92 PRO A N 1
ATOM 695 C CA . PRO A 1 92 ? 20.391 21.594 11.594 1 87.75 92 PRO A CA 1
ATOM 696 C C . PRO A 1 92 ? 21.484 21.203 10.594 1 87.75 92 PRO A C 1
ATOM 698 O O . PRO A 1 92 ? 21.453 21.656 9.445 1 87.75 92 PRO A O 1
ATOM 701 N N . LYS A 1 93 ? 22.344 20.312 10.914 1 90.38 93 LYS A N 1
ATOM 702 C CA . LYS A 1 93 ? 23.469 19.969 10.047 1 90.38 93 LYS A CA 1
ATOM 703 C C . LYS A 1 93 ? 23.047 18.984 8.969 1 90.38 93 LYS A C 1
ATOM 705 O O . LYS A 1 93 ? 23.75 18.828 7.957 1 90.38 93 LYS A O 1
ATOM 710 N N . PHE A 1 94 ? 21.922 18.344 9.133 1 93.62 94 PHE A N 1
ATOM 711 C CA . PHE A 1 94 ? 21.594 17.219 8.25 1 93.62 94 PHE A CA 1
ATOM 712 C C . PHE A 1 94 ? 20.281 17.484 7.512 1 93.62 94 PHE A C 1
ATOM 714 O O . PHE A 1 94 ? 19.844 16.656 6.707 1 93.62 94 PHE A O 1
ATOM 721 N N . THR A 1 95 ? 19.719 18.625 7.633 1 90.62 95 THR A N 1
ATOM 722 C CA . THR A 1 95 ? 18.422 18.938 7.051 1 90.62 95 THR A CA 1
ATOM 723 C C . THR A 1 95 ? 18.484 18.922 5.527 1 90.62 95 THR A C 1
ATOM 725 O O . THR A 1 95 ? 17.516 18.578 4.859 1 90.62 95 THR A O 1
ATOM 728 N N . ARG A 1 96 ? 19.688 19.188 5.051 1 89.81 96 ARG A N 1
ATOM 729 C CA . ARG A 1 96 ? 19.859 19.266 3.604 1 89.81 96 ARG A CA 1
ATOM 730 C C . ARG A 1 96 ? 19.844 17.875 2.98 1 89.81 96 ARG A C 1
ATOM 732 O O . ARG A 1 96 ? 19.625 17.719 1.776 1 89.81 96 ARG A O 1
ATOM 739 N N . LEU A 1 97 ? 20.016 16.844 3.799 1 94.06 97 LEU A N 1
ATOM 740 C CA . LEU A 1 97 ? 20.047 15.469 3.305 1 94.06 97 LEU A CA 1
ATOM 741 C C . LEU A 1 97 ? 18.656 14.836 3.326 1 94.06 97 LEU A C 1
ATOM 743 O O . LEU A 1 97 ? 18.453 13.758 2.764 1 94.06 97 LEU A O 1
ATOM 747 N N . ALA A 1 98 ? 17.703 15.531 3.889 1 94 98 ALA A N 1
ATOM 748 C CA . ALA A 1 98 ? 16.375 14.969 4.094 1 94 98 ALA A CA 1
ATOM 749 C C . ALA A 1 98 ? 15.719 14.609 2.764 1 94 98 ALA A C 1
ATOM 751 O O . ALA A 1 98 ? 15.219 13.492 2.588 1 94 98 ALA A O 1
ATOM 752 N N . PRO A 1 99 ? 15.844 15.477 1.77 1 90.25 99 PRO A N 1
ATOM 753 C CA . PRO A 1 99 ? 15.195 15.133 0.501 1 90.25 99 PRO A CA 1
ATOM 754 C C . PRO A 1 99 ? 15.805 13.891 -0.153 1 90.25 99 PRO A C 1
ATOM 756 O O . PRO A 1 99 ? 15.102 13.133 -0.826 1 90.25 99 PRO A O 1
ATOM 759 N N . PHE A 1 100 ? 17.016 13.719 0.016 1 92.31 100 PHE A N 1
ATOM 760 C CA . PHE A 1 100 ? 17.719 12.57 -0.566 1 92.31 100 PHE A CA 1
ATOM 761 C C . PHE A 1 100 ? 17.219 11.266 0.042 1 92.31 100 PHE A C 1
ATOM 763 O O . PHE A 1 100 ? 16.812 10.359 -0.681 1 92.31 100 PHE A O 1
ATOM 770 N N . PHE A 1 101 ? 17.141 11.164 1.336 1 95.25 101 PHE A N 1
ATOM 771 C CA . PHE A 1 101 ? 16.75 9.938 2.014 1 95.25 101 PHE A CA 1
ATOM 772 C C . PHE A 1 101 ? 15.258 9.703 1.897 1 95.25 101 PHE A C 1
ATOM 774 O O . PHE A 1 101 ? 14.805 8.562 1.739 1 95.25 101 PHE A O 1
ATOM 781 N N . VAL A 1 102 ? 14.492 10.766 1.96 1 94.69 102 VAL A N 1
ATOM 782 C CA . VAL A 1 102 ? 13.055 10.648 1.745 1 94.69 102 VAL A CA 1
ATOM 783 C C . VAL A 1 102 ? 12.781 10.18 0.316 1 94.69 102 VAL A C 1
ATOM 785 O O . VAL A 1 102 ? 11.891 9.367 0.081 1 94.69 102 VAL A O 1
ATOM 788 N N . GLY A 1 103 ? 13.57 10.68 -0.654 1 92.19 103 GLY A N 1
ATOM 789 C CA . GLY A 1 103 ? 13.461 10.242 -2.037 1 92.19 103 GLY A CA 1
ATOM 790 C C . GLY A 1 103 ? 13.727 8.758 -2.221 1 92.19 103 GLY A C 1
ATOM 791 O O . GLY A 1 103 ? 13 8.078 -2.947 1 92.19 103 GLY A O 1
ATOM 792 N N . ILE A 1 104 ? 14.727 8.273 -1.577 1 94.62 104 ILE A N 1
ATOM 793 C CA . ILE A 1 104 ? 15.062 6.859 -1.638 1 94.62 104 ILE A CA 1
ATOM 794 C C . ILE A 1 104 ? 13.914 6.031 -1.063 1 94.62 104 ILE A C 1
ATOM 796 O O . ILE A 1 104 ? 13.508 5.031 -1.658 1 94.62 104 ILE A O 1
ATOM 800 N N . ALA A 1 105 ? 13.453 6.461 0.094 1 96.19 105 ALA A N 1
ATOM 801 C CA . ALA A 1 105 ? 12.336 5.754 0.713 1 96.19 105 ALA A CA 1
ATOM 802 C C . ALA A 1 105 ? 11.094 5.797 -0.179 1 96.19 105 ALA A C 1
ATOM 804 O O . ALA A 1 105 ? 10.336 4.828 -0.241 1 96.19 105 ALA A O 1
ATOM 805 N N . ASN A 1 106 ? 10.914 6.883 -0.891 1 94.38 106 ASN A N 1
ATOM 806 C CA . ASN A 1 106 ? 9.781 7.031 -1.8 1 94.38 106 ASN A CA 1
ATOM 807 C C . ASN A 1 106 ? 9.875 6.062 -2.977 1 94.38 106 ASN A C 1
ATOM 809 O O . ASN A 1 106 ? 8.859 5.527 -3.428 1 94.38 106 ASN A O 1
ATOM 813 N N . ILE A 1 107 ? 11.008 5.867 -3.482 1 93.5 107 ILE A N 1
ATOM 814 C CA . ILE A 1 107 ? 11.211 4.914 -4.566 1 93.5 107 ILE A CA 1
ATOM 815 C C . ILE A 1 107 ? 10.781 3.52 -4.113 1 93.5 107 ILE A C 1
ATOM 817 O O . ILE A 1 107 ? 10.07 2.816 -4.836 1 93.5 107 ILE A O 1
ATOM 821 N N . GLY A 1 108 ? 11.234 3.127 -2.924 1 95.75 108 GLY A N 1
ATOM 822 C CA . GLY A 1 108 ? 10.828 1.846 -2.367 1 95.75 108 GLY A CA 1
ATOM 823 C C . GLY A 1 108 ? 9.328 1.718 -2.203 1 95.75 108 GLY A C 1
ATOM 824 O O . GLY A 1 108 ? 8.75 0.683 -2.537 1 95.75 108 GLY A O 1
ATOM 825 N N . ALA A 1 109 ? 8.719 2.82 -1.778 1 96.44 109 ALA A N 1
ATOM 826 C CA . ALA A 1 109 ? 7.289 2.807 -1.482 1 96.44 109 ALA A CA 1
ATOM 827 C C . ALA A 1 109 ? 6.461 2.846 -2.766 1 96.44 109 ALA A C 1
ATOM 829 O O . ALA A 1 109 ? 5.305 2.42 -2.779 1 96.44 109 ALA A O 1
ATOM 830 N N . ALA A 1 110 ? 7.07 3.338 -3.836 1 95.5 110 ALA A N 1
ATOM 831 C CA . ALA A 1 110 ? 6.352 3.471 -5.102 1 95.5 110 ALA A CA 1
ATOM 832 C C . ALA A 1 110 ? 6.449 2.189 -5.922 1 95.5 110 ALA A C 1
ATOM 834 O O . ALA A 1 110 ? 5.625 1.951 -6.812 1 95.5 110 ALA A O 1
ATOM 835 N N . ALA A 1 111 ? 7.438 1.419 -5.645 1 97.12 111 ALA A N 1
ATOM 836 C CA . ALA A 1 111 ? 7.602 0.156 -6.359 1 97.12 111 ALA A CA 1
ATOM 837 C C . ALA A 1 111 ? 6.613 -0.893 -5.855 1 97.12 111 ALA A C 1
ATOM 839 O O . ALA A 1 111 ? 6.266 -0.907 -4.672 1 97.12 111 ALA A O 1
ATOM 840 N N . PRO A 1 112 ? 6.145 -1.731 -6.797 1 97.88 112 PRO A N 1
ATOM 841 C CA . PRO A 1 112 ? 5.332 -2.848 -6.309 1 97.88 112 PRO A CA 1
ATOM 842 C C . PRO A 1 112 ? 6.102 -3.781 -5.379 1 97.88 112 PRO A C 1
ATOM 844 O O . PRO A 1 112 ? 7.258 -4.117 -5.656 1 97.88 112 PRO A O 1
ATOM 847 N N . ALA A 1 113 ? 5.453 -4.195 -4.348 1 98.12 113 ALA A N 1
ATOM 848 C CA . ALA A 1 113 ? 6.086 -5.078 -3.371 1 98.12 113 ALA A CA 1
ATOM 849 C C . ALA A 1 113 ? 6.551 -6.375 -4.027 1 98.12 113 ALA A C 1
ATOM 851 O O . ALA A 1 113 ? 7.656 -6.852 -3.76 1 98.12 113 ALA A O 1
ATOM 852 N N . ILE A 1 114 ? 5.742 -6.914 -4.875 1 98.38 114 ILE A N 1
ATOM 853 C CA . ILE A 1 114 ? 6.086 -8.164 -5.539 1 98.38 114 ILE A CA 1
ATOM 854 C C . ILE A 1 114 ? 7.344 -7.977 -6.383 1 98.38 114 ILE A C 1
ATOM 856 O O . ILE A 1 114 ? 8.195 -8.867 -6.449 1 98.38 114 ILE A O 1
ATOM 860 N N . GLY A 1 115 ? 7.441 -6.828 -7.035 1 98.44 115 GLY A N 1
ATOM 861 C CA . GLY A 1 115 ? 8.641 -6.523 -7.809 1 98.44 115 GLY A CA 1
ATOM 862 C C . GLY A 1 115 ? 9.891 -6.445 -6.957 1 98.44 115 GLY A C 1
ATOM 863 O O . GLY A 1 115 ? 10.938 -6.98 -7.332 1 98.44 115 GLY A O 1
ATOM 864 N N . LEU A 1 116 ? 9.773 -5.84 -5.844 1 98.62 116 LEU A N 1
ATOM 865 C CA . LEU A 1 116 ? 10.914 -5.695 -4.941 1 98.62 116 LEU A CA 1
ATOM 866 C C . LEU A 1 116 ? 11.359 -7.055 -4.41 1 98.62 116 LEU A C 1
ATOM 868 O O . LEU A 1 116 ? 12.562 -7.328 -4.332 1 98.62 116 LEU A O 1
ATOM 872 N N . LEU A 1 117 ? 10.422 -7.859 -4.047 1 98.75 117 LEU A N 1
ATOM 873 C CA . LEU A 1 117 ? 10.727 -9.188 -3.529 1 98.75 117 LEU A CA 1
ATOM 874 C C . LEU A 1 117 ? 11.445 -10.031 -4.578 1 98.75 117 LEU A C 1
ATOM 876 O O . LEU A 1 117 ? 12.469 -10.656 -4.289 1 98.75 117 LEU A O 1
ATOM 880 N N . VAL A 1 118 ? 10.945 -10.016 -5.758 1 98.56 118 VAL A N 1
ATOM 881 C CA . VAL A 1 118 ? 11.5 -10.82 -6.844 1 98.56 118 VAL A CA 1
ATOM 882 C C . VAL A 1 118 ? 12.898 -10.32 -7.191 1 98.56 118 VAL A C 1
ATOM 884 O O . VAL A 1 118 ? 13.82 -11.125 -7.363 1 98.56 118 VAL A O 1
ATOM 887 N N . LEU A 1 119 ? 13.031 -9.023 -7.273 1 98.44 119 LEU A N 1
ATOM 888 C CA . LEU A 1 119 ? 14.336 -8.469 -7.645 1 98.44 119 LEU A CA 1
ATOM 889 C C . LEU A 1 119 ? 15.375 -8.758 -6.566 1 98.44 119 LEU A C 1
ATOM 891 O O . LEU A 1 119 ? 16.547 -9.016 -6.875 1 98.44 119 LEU A O 1
ATOM 895 N N . PHE A 1 120 ? 14.961 -8.672 -5.316 1 98.75 120 PHE A N 1
ATOM 896 C CA . PHE A 1 120 ? 15.906 -8.984 -4.246 1 98.75 120 PHE A CA 1
ATOM 897 C C . PHE A 1 120 ? 16.281 -10.461 -4.273 1 98.75 120 PHE A C 1
ATOM 899 O O . PHE A 1 120 ? 17.438 -10.812 -4.043 1 98.75 120 PHE A O 1
ATOM 906 N N . TYR A 1 121 ? 15.305 -11.352 -4.48 1 98.62 121 TYR A N 1
ATOM 907 C CA . TYR A 1 121 ? 15.57 -12.773 -4.68 1 98.62 121 TYR A CA 1
ATOM 908 C C . TYR A 1 121 ? 16.594 -12.984 -5.797 1 98.62 121 TYR A C 1
ATOM 910 O O . TYR A 1 121 ? 17.578 -13.695 -5.613 1 98.62 121 TYR A O 1
ATOM 918 N N . LEU A 1 122 ? 16.359 -12.305 -6.879 1 97.94 122 LEU A N 1
ATOM 919 C CA . LEU A 1 122 ? 17.219 -12.484 -8.047 1 97.94 122 LEU A CA 1
ATOM 920 C C . LEU A 1 122 ? 18.609 -11.938 -7.789 1 97.94 122 LEU A C 1
ATOM 922 O O . LEU A 1 122 ? 19.609 -12.523 -8.227 1 97.94 122 LEU A O 1
ATOM 926 N N . ALA A 1 123 ? 18.719 -10.883 -7.078 1 97.88 123 ALA A N 1
ATOM 927 C CA . ALA A 1 123 ? 20.016 -10.266 -6.77 1 97.88 123 ALA A CA 1
ATOM 928 C C . ALA A 1 123 ? 20.828 -11.141 -5.828 1 97.88 123 ALA A C 1
ATOM 930 O O . ALA A 1 123 ? 22.062 -11.211 -5.938 1 97.88 123 ALA A O 1
ATOM 931 N N . THR A 1 124 ? 20.156 -11.828 -4.93 1 98 124 THR A N 1
ATOM 932 C CA . THR A 1 124 ? 20.859 -12.594 -3.912 1 98 124 THR A CA 1
ATOM 933 C C . THR A 1 124 ? 20.938 -14.062 -4.301 1 98 124 THR A C 1
ATOM 935 O O . THR A 1 124 ? 21.75 -14.82 -3.746 1 98 124 THR A O 1
ATOM 938 N N . ARG A 1 125 ? 20.062 -14.516 -5.086 1 96.94 125 ARG A N 1
ATOM 939 C CA . ARG A 1 125 ? 19.969 -15.898 -5.527 1 96.94 125 ARG A CA 1
ATOM 940 C C . ARG A 1 125 ? 19.75 -16.828 -4.344 1 96.94 125 ARG A C 1
ATOM 942 O O . ARG A 1 125 ? 20.297 -17.938 -4.305 1 96.94 125 ARG A O 1
ATOM 949 N N . THR A 1 126 ? 19.078 -16.25 -3.371 1 97.62 126 THR A N 1
ATOM 950 C CA . THR A 1 126 ? 18.719 -17.031 -2.191 1 97.62 126 THR A CA 1
ATOM 951 C C . THR A 1 126 ? 17.266 -16.781 -1.799 1 97.62 126 THR A C 1
ATOM 953 O O . THR A 1 126 ? 16.656 -15.805 -2.246 1 97.62 126 THR A O 1
ATOM 956 N N . THR A 1 127 ? 16.703 -17.781 -1.137 1 98.06 127 THR A N 1
ATOM 957 C CA . THR A 1 127 ? 15.352 -17.656 -0.603 1 98.06 127 THR A CA 1
ATOM 958 C C . THR A 1 127 ? 15.359 -17.719 0.921 1 98.06 127 THR A C 1
ATOM 960 O O . THR A 1 127 ? 16.406 -17.953 1.529 1 98.06 127 THR A O 1
ATOM 963 N N . GLY A 1 128 ? 14.242 -17.406 1.562 1 98.62 128 GLY A N 1
ATOM 964 C CA . GLY A 1 128 ? 14.156 -17.562 3.006 1 98.62 128 GLY A CA 1
ATOM 965 C C . GLY A 1 128 ? 13.633 -16.328 3.707 1 98.62 128 GLY A C 1
ATOM 966 O O . GLY A 1 128 ? 13.219 -15.359 3.057 1 98.62 128 GLY A O 1
ATOM 967 N N . PHE A 1 129 ? 13.711 -16.375 4.996 1 98.75 129 PHE A N 1
ATOM 968 C CA . PHE A 1 129 ? 13.094 -15.43 5.906 1 98.75 129 PHE A CA 1
ATOM 969 C C . PHE A 1 129 ? 13.562 -14.008 5.609 1 98.75 129 PHE A C 1
ATOM 971 O O . PHE A 1 129 ? 12.75 -13.109 5.375 1 98.75 129 PHE A O 1
ATOM 978 N N . TRP A 1 130 ? 14.828 -13.812 5.492 1 98.75 130 TRP A N 1
ATOM 979 C CA . TRP A 1 130 ? 15.391 -12.477 5.383 1 98.75 130 TRP A CA 1
ATOM 980 C C . TRP A 1 130 ? 15.211 -11.922 3.971 1 98.75 130 TRP A C 1
ATOM 982 O O . TRP A 1 130 ? 15.164 -10.703 3.773 1 98.75 130 TRP A O 1
ATOM 992 N N . ILE A 1 131 ? 15.047 -12.812 2.963 1 98.81 131 ILE A N 1
ATOM 993 C CA . ILE A 1 131 ? 14.82 -12.398 1.582 1 98.81 131 ILE A CA 1
ATOM 994 C C . ILE A 1 131 ? 13.406 -11.836 1.442 1 98.81 131 ILE A C 1
ATOM 996 O O . ILE A 1 131 ? 13.148 -10.992 0.581 1 98.81 131 ILE A O 1
ATOM 1000 N N . GLY A 1 132 ? 12.523 -12.336 2.312 1 98.81 132 GLY A N 1
ATOM 1001 C CA . GLY A 1 132 ? 11.195 -11.734 2.406 1 98.81 132 GLY A CA 1
ATOM 1002 C C . GLY A 1 132 ? 11.172 -10.453 3.215 1 98.81 132 GLY A C 1
ATOM 1003 O O . GLY A 1 132 ? 10.586 -9.461 2.793 1 98.81 132 GLY A O 1
ATOM 1004 N N . VAL A 1 133 ? 11.898 -10.375 4.281 1 98.94 133 VAL A N 1
ATOM 1005 C CA . VAL A 1 133 ? 11.797 -9.336 5.297 1 98.94 133 VAL A CA 1
ATOM 1006 C C . VAL A 1 133 ? 12.406 -8.031 4.773 1 98.94 133 VAL A C 1
ATOM 1008 O O . VAL A 1 133 ? 11.805 -6.969 4.883 1 98.94 133 VAL A O 1
ATOM 1011 N N . PHE A 1 134 ? 13.508 -8.039 4.113 1 98.88 134 PHE A N 1
ATOM 1012 C CA . PHE A 1 134 ? 14.258 -6.832 3.799 1 98.88 134 PHE A CA 1
ATOM 1013 C C . PHE A 1 134 ? 13.539 -6.004 2.744 1 98.88 134 PHE A C 1
ATOM 1015 O O . PHE A 1 134 ? 13.359 -4.793 2.914 1 98.88 134 PHE A O 1
ATOM 1022 N N . PRO A 1 135 ? 13.086 -6.586 1.652 1 98.81 135 PRO A N 1
ATOM 1023 C CA . PRO A 1 135 ? 12.375 -5.762 0.671 1 98.81 135 PRO A CA 1
ATOM 1024 C C . PRO A 1 135 ? 11.086 -5.16 1.227 1 98.81 135 PRO A C 1
ATOM 1026 O O . PRO A 1 135 ? 10.734 -4.027 0.883 1 98.81 135 PRO A O 1
ATOM 1029 N N . ILE A 1 136 ? 10.422 -5.895 2.102 1 98.88 136 ILE A N 1
ATOM 1030 C CA . ILE A 1 136 ? 9.18 -5.387 2.688 1 98.88 136 ILE A CA 1
ATOM 1031 C C . ILE A 1 136 ? 9.5 -4.25 3.656 1 98.88 136 ILE A C 1
ATOM 1033 O O . ILE A 1 136 ? 8.742 -3.281 3.754 1 98.88 136 ILE A O 1
ATOM 1037 N N . ALA A 1 137 ? 10.625 -4.395 4.387 1 98.88 137 ALA A N 1
ATOM 1038 C CA . ALA A 1 137 ? 11.055 -3.297 5.246 1 98.88 137 ALA A CA 1
ATOM 1039 C C . ALA A 1 137 ? 11.328 -2.033 4.434 1 98.88 137 ALA A C 1
ATOM 1041 O O . ALA A 1 137 ? 10.93 -0.935 4.828 1 98.88 137 ALA A O 1
ATOM 1042 N N . PHE A 1 138 ? 11.969 -2.18 3.303 1 98.75 138 PHE A N 1
ATOM 1043 C CA . PHE A 1 138 ? 12.25 -1.053 2.42 1 98.75 138 PHE A CA 1
ATOM 1044 C C . PHE A 1 138 ? 10.961 -0.44 1.893 1 98.75 138 PHE A C 1
ATOM 1046 O O . PHE A 1 138 ? 10.805 0.783 1.889 1 98.75 138 PHE A O 1
ATOM 1053 N N . TYR A 1 139 ? 10.039 -1.32 1.538 1 98.5 139 TYR A N 1
ATOM 1054 C CA . TYR A 1 139 ? 8.734 -0.934 1.011 1 98.5 139 TYR A CA 1
ATOM 1055 C C . TYR A 1 139 ? 7.945 -0.14 2.043 1 98.5 139 TYR A C 1
ATOM 1057 O O . TYR A 1 139 ? 7.191 0.772 1.689 1 98.5 139 TYR A O 1
ATOM 1065 N N . SER A 1 140 ? 8.086 -0.4 3.332 1 98.62 140 SER A N 1
ATOM 1066 C CA . SER A 1 140 ? 7.207 0.137 4.371 1 98.62 140 SER A CA 1
ATOM 1067 C C . SER A 1 140 ? 7.93 1.178 5.219 1 98.62 140 SER A C 1
ATOM 1069 O O . SER A 1 140 ? 7.43 1.59 6.266 1 98.62 140 SER A O 1
ATOM 1071 N N . LEU A 1 141 ? 9.023 1.658 4.773 1 98.81 141 LEU A N 1
ATOM 1072 C CA . LEU A 1 141 ? 9.906 2.51 5.57 1 98.81 141 LEU A CA 1
ATOM 1073 C C . LEU A 1 141 ? 9.398 3.945 5.59 1 98.81 141 LEU A C 1
ATOM 1075 O O . LEU A 1 141 ? 9.523 4.637 6.605 1 98.81 141 LEU A O 1
ATOM 1079 N N . LEU A 1 142 ? 8.812 4.352 4.535 1 97.88 142 LEU A N 1
ATOM 1080 C CA . LEU A 1 142 ? 8.57 5.762 4.258 1 97.88 142 LEU A CA 1
ATOM 1081 C C . LEU A 1 142 ? 7.625 6.363 5.293 1 97.88 142 LEU A C 1
ATOM 1083 O O . LEU A 1 142 ? 7.887 7.441 5.824 1 97.88 142 LEU A O 1
ATOM 1087 N N . PRO A 1 143 ? 6.527 5.691 5.664 1 98 143 PRO A N 1
ATOM 1088 C CA . PRO A 1 143 ? 5.59 6.332 6.59 1 98 143 PRO A CA 1
ATOM 1089 C C . PRO A 1 143 ? 6.23 6.668 7.934 1 98 143 PRO A C 1
ATOM 1091 O O . PRO A 1 143 ? 6.023 7.766 8.461 1 98 143 PRO A O 1
ATOM 1094 N N . VAL A 1 144 ? 7.016 5.766 8.414 1 98.62 144 VAL A N 1
ATOM 1095 C CA . VAL A 1 144 ? 7.656 6.023 9.695 1 98.62 144 VAL A CA 1
ATOM 1096 C C . VAL A 1 144 ? 8.688 7.141 9.547 1 98.62 144 VAL A C 1
ATOM 1098 O O . VAL A 1 144 ? 8.789 8.016 10.414 1 98.62 144 VAL A O 1
ATOM 1101 N N . LEU A 1 145 ? 9.445 7.148 8.5 1 98.62 145 LEU A N 1
ATOM 1102 C CA . LEU A 1 145 ? 10.445 8.18 8.25 1 98.62 145 LEU A CA 1
ATOM 1103 C C . LEU A 1 145 ? 9.789 9.555 8.141 1 98.62 145 LEU A C 1
ATOM 1105 O O . LEU A 1 145 ? 10.188 10.492 8.836 1 98.62 145 LEU A O 1
ATOM 1109 N N . ARG A 1 146 ? 8.797 9.617 7.324 1 97.5 146 ARG A N 1
ATOM 1110 C CA . ARG A 1 146 ? 8.109 10.883 7.09 1 97.5 146 ARG A CA 1
ATOM 1111 C C . ARG A 1 146 ? 7.43 11.383 8.359 1 97.5 146 ARG A C 1
ATOM 1113 O O . ARG A 1 146 ? 7.508 12.57 8.688 1 97.5 146 ARG A O 1
ATOM 1120 N N . ASN A 1 147 ? 6.82 10.5 9.109 1 97.25 147 ASN A N 1
ATOM 1121 C CA . ASN A 1 147 ? 6.113 10.906 10.32 1 97.25 147 ASN A CA 1
ATOM 1122 C C . ASN A 1 147 ? 7.082 11.273 11.438 1 97.25 147 ASN A C 1
ATOM 1124 O O . ASN A 1 147 ? 6.781 12.133 12.266 1 97.25 147 ASN A O 1
ATOM 1128 N N . THR A 1 148 ? 8.219 10.617 11.398 1 98.38 148 THR A N 1
ATOM 1129 C CA . THR A 1 148 ? 9.25 11.023 12.352 1 98.38 148 THR A CA 1
ATOM 1130 C C . THR A 1 148 ? 9.727 12.445 12.07 1 98.38 148 THR A C 1
ATOM 1132 O O . THR A 1 148 ? 9.773 13.281 12.977 1 98.38 148 THR A O 1
ATOM 1135 N N . ILE A 1 149 ? 10.016 12.758 10.875 1 97.31 149 ILE A N 1
ATOM 1136 C CA . ILE A 1 149 ? 10.453 14.094 10.484 1 97.31 149 ILE A CA 1
ATOM 1137 C C . ILE A 1 149 ? 9.367 15.117 10.812 1 97.31 149 ILE A C 1
ATOM 1139 O O . ILE A 1 149 ? 9.641 16.141 11.445 1 97.31 149 ILE A O 1
ATOM 1143 N N . LEU A 1 150 ? 8.148 14.781 10.469 1 95.12 150 LEU A N 1
ATOM 1144 C CA . LEU A 1 150 ? 7.02 15.664 10.727 1 95.12 150 LEU A CA 1
ATOM 1145 C C . LEU A 1 150 ? 6.848 15.891 12.227 1 95.12 150 LEU A C 1
ATOM 1147 O O . LEU A 1 150 ? 6.559 17.016 12.656 1 95.12 150 LEU A O 1
ATOM 1151 N N . GLY A 1 151 ? 6.953 14.82 12.969 1 95.94 151 GLY A N 1
ATOM 1152 C CA . GLY A 1 151 ? 6.84 14.938 14.414 1 95.94 151 GLY A CA 1
ATOM 1153 C C . GLY A 1 151 ? 7.82 15.922 15.016 1 95.94 151 GLY A C 1
ATOM 1154 O O . GLY A 1 151 ? 7.445 16.75 15.852 1 95.94 151 GLY A O 1
ATOM 1155 N N . TYR A 1 152 ? 8.992 15.953 14.578 1 95.88 152 TYR A N 1
ATOM 1156 C CA . TYR A 1 152 ? 10.008 16.875 15.078 1 95.88 152 TYR A CA 1
ATOM 1157 C C . TYR A 1 152 ? 9.734 18.297 14.609 1 95.88 152 TYR A C 1
ATOM 1159 O O . TYR A 1 152 ? 10 19.266 15.336 1 95.88 152 TYR A O 1
ATOM 1167 N N . GLN A 1 153 ? 9.211 18.391 13.461 1 93.69 153 GLN A N 1
ATOM 1168 C CA . GLN A 1 153 ? 8.938 19.703 12.891 1 93.69 153 GLN A CA 1
ATOM 1169 C C . GLN A 1 153 ? 7.746 20.359 13.586 1 93.69 153 GLN A C 1
ATOM 1171 O O . GLN A 1 153 ? 7.59 21.578 13.539 1 93.69 153 GLN A O 1
ATOM 1176 N N . GLN A 1 154 ? 6.922 19.531 14.211 1 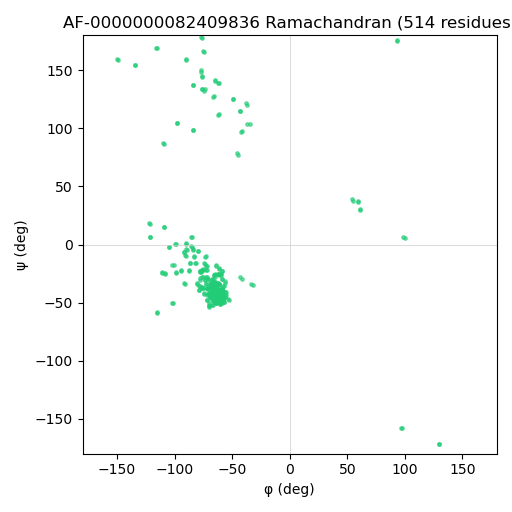92.19 154 GLN A N 1
ATOM 1177 C CA . GLN A 1 154 ? 5.723 20.047 14.852 1 92.19 154 GLN A CA 1
ATOM 1178 C C . GLN A 1 154 ? 6.031 20.562 16.25 1 92.19 154 GLN A C 1
ATOM 1180 O O . GLN A 1 154 ? 5.195 21.219 16.875 1 92.19 154 GLN A O 1
ATOM 1185 N N . VAL A 1 155 ? 7.25 20.391 16.719 1 92.31 155 VAL A N 1
ATOM 1186 C CA . VAL A 1 155 ? 7.613 20.828 18.062 1 92.31 155 VAL A CA 1
ATOM 1187 C C . VAL A 1 155 ? 7.785 22.344 18.094 1 92.31 155 VAL A C 1
ATOM 1189 O O . VAL A 1 155 ? 8.477 22.906 17.25 1 92.31 155 VAL A O 1
ATOM 1192 N N . ASP A 1 156 ? 7.203 22.938 19.109 1 91.69 156 ASP A N 1
ATOM 1193 C CA . ASP A 1 156 ? 7.27 24.391 19.281 1 91.69 156 ASP A CA 1
ATOM 1194 C C . ASP A 1 156 ? 8.695 24.844 19.562 1 91.69 156 ASP A C 1
ATOM 1196 O O . ASP A 1 156 ? 9.297 24.438 20.562 1 91.69 156 ASP A O 1
ATOM 1200 N N . LYS A 1 157 ? 9.094 25.75 18.828 1 91.56 157 LYS A N 1
ATOM 1201 C CA . LYS A 1 157 ? 10.453 26.266 18.953 1 91.56 157 LYS A CA 1
ATOM 1202 C C . LYS A 1 157 ? 10.633 27 20.281 1 91.56 157 LYS A C 1
ATOM 1204 O O . LYS A 1 157 ? 11.734 27.016 20.844 1 91.56 157 LYS A O 1
ATOM 1209 N N . THR A 1 158 ? 9.547 27.547 20.703 1 93.62 158 THR A N 1
ATOM 1210 C CA . THR A 1 158 ? 9.609 28.281 21.969 1 93.62 158 THR A CA 1
ATOM 1211 C C . THR A 1 158 ? 9.953 27.328 23.125 1 93.62 158 THR A C 1
ATOM 1213 O O . THR A 1 158 ? 10.648 27.719 24.062 1 93.62 158 THR A O 1
ATOM 1216 N N . LEU A 1 159 ? 9.469 26.125 23.031 1 92.38 159 LEU A N 1
ATOM 1217 C CA . LEU A 1 159 ? 9.773 25.125 24.047 1 92.38 159 LEU A CA 1
ATOM 1218 C C . LEU A 1 159 ? 11.242 24.734 24 1 92.38 159 LEU A C 1
ATOM 1220 O O . LEU A 1 159 ? 11.859 24.531 25.047 1 92.38 159 LEU A O 1
ATOM 1224 N N . ILE A 1 160 ? 11.758 24.656 22.859 1 92.62 160 ILE A N 1
ATOM 1225 C CA . ILE A 1 160 ? 13.164 24.328 22.672 1 92.62 160 ILE A CA 1
ATOM 1226 C C . ILE A 1 160 ? 14.039 25.453 23.219 1 92.62 160 ILE A C 1
ATOM 1228 O O . ILE A 1 160 ? 15 25.203 23.953 1 92.62 160 ILE A O 1
ATOM 1232 N N . ASP A 1 161 ? 13.656 26.672 22.922 1 93.5 161 ASP A N 1
ATOM 1233 C CA . ASP A 1 161 ? 14.398 27.844 23.375 1 93.5 161 ASP A CA 1
ATOM 1234 C C . ASP A 1 161 ? 14.352 27.969 24.891 1 93.5 161 ASP A C 1
ATOM 1236 O O . ASP A 1 161 ? 15.344 28.344 25.516 1 93.5 161 ASP A O 1
ATOM 1240 N N . ALA A 1 162 ? 13.188 27.672 25.359 1 94.31 162 ALA A N 1
ATOM 1241 C CA . ALA A 1 162 ? 13.039 27.703 26.812 1 94.31 162 ALA A CA 1
ATOM 1242 C C . ALA A 1 162 ? 13.953 26.688 27.484 1 94.31 162 ALA A C 1
ATOM 1244 O O . ALA A 1 162 ? 14.578 26.984 28.5 1 94.31 162 ALA A O 1
ATOM 1245 N N . GLY A 1 163 ? 13.984 25.5 26.938 1 93.38 163 GLY A N 1
ATOM 1246 C CA . GLY A 1 163 ? 14.875 24.484 27.484 1 93.38 163 GLY A CA 1
ATOM 1247 C C . GLY A 1 163 ? 16.344 24.891 27.422 1 93.38 163 GLY A C 1
ATOM 1248 O O . GLY A 1 163 ? 17.078 24.734 28.406 1 93.38 163 GLY A O 1
ATOM 1249 N N . ARG A 1 164 ? 16.703 25.453 26.344 1 93.38 164 ARG A N 1
ATOM 1250 C CA . ARG A 1 164 ? 18.078 25.922 26.172 1 93.38 164 ARG A CA 1
ATOM 1251 C C . ARG A 1 164 ? 18.375 27.078 27.125 1 93.38 164 ARG A C 1
ATOM 1253 O O . ARG A 1 164 ? 19.484 27.188 27.656 1 93.38 164 ARG A O 1
ATOM 1260 N N . GLY A 1 165 ? 17.375 27.922 27.203 1 94.69 165 GLY A N 1
ATOM 1261 C CA . GLY A 1 165 ? 17.5 29.016 28.156 1 94.69 165 GLY A CA 1
ATOM 1262 C C . GLY A 1 165 ? 17.688 28.547 29.578 1 94.69 165 GLY A C 1
ATOM 1263 O O . GLY A 1 165 ? 18.359 29.234 30.375 1 94.69 165 GLY A O 1
ATOM 1264 N N . GLN A 1 166 ? 17.172 27.422 29.906 1 96.75 166 GLN A N 1
ATOM 1265 C CA . GLN A 1 166 ? 17.297 26.844 31.25 1 96.75 166 GLN A CA 1
ATOM 1266 C C . GLN A 1 166 ? 18.594 26.047 31.375 1 96.75 166 GLN A C 1
ATOM 1268 O O . GLN A 1 166 ? 18.828 25.406 32.406 1 96.75 166 GLN A O 1
ATOM 1273 N N . GLY A 1 167 ? 19.359 25.969 30.297 1 95.81 167 GLY A N 1
ATOM 1274 C CA . GLY A 1 167 ? 20.672 25.328 30.375 1 95.81 167 GLY A CA 1
ATOM 1275 C C . GLY A 1 167 ? 20.672 23.906 29.859 1 95.81 167 GLY A C 1
ATOM 1276 O O . GLY A 1 167 ? 21.688 23.203 29.969 1 95.81 167 GLY A O 1
ATOM 1277 N N . MET A 1 168 ? 19.594 23.438 29.312 1 95.56 168 MET A N 1
ATOM 1278 C CA . MET A 1 168 ? 19.562 22.078 28.781 1 95.56 168 MET A CA 1
ATOM 1279 C C . MET A 1 168 ? 20.516 21.938 27.594 1 95.56 168 MET A C 1
ATOM 1281 O O . MET A 1 168 ? 20.609 22.844 26.766 1 95.56 168 MET A O 1
ATOM 1285 N N . SER A 1 169 ? 21.203 20.75 27.562 1 96.19 169 SER A N 1
ATOM 1286 C CA . SER A 1 169 ? 22.031 20.422 26.406 1 96.19 169 SER A CA 1
ATOM 1287 C C . SER A 1 169 ? 21.172 20.016 25.219 1 96.19 169 SER A C 1
ATOM 1289 O O . SER A 1 169 ? 19.984 19.734 25.359 1 96.19 169 SER A O 1
ATOM 1291 N N . SER A 1 170 ? 21.75 19.969 24.047 1 93.69 170 SER A N 1
ATOM 1292 C CA . SER A 1 170 ? 21.031 19.578 22.844 1 93.69 170 SER A CA 1
ATOM 1293 C C . SER A 1 170 ? 20.469 18.156 22.969 1 93.69 170 SER A C 1
ATOM 1295 O O . SER A 1 170 ? 19.375 17.875 22.5 1 93.69 170 SER A O 1
ATOM 1297 N N . LEU A 1 171 ? 21.281 17.328 23.531 1 95.62 171 LEU A N 1
ATOM 1298 C CA . LEU A 1 171 ? 20.859 15.945 23.719 1 95.62 171 LEU A CA 1
ATOM 1299 C C . LEU A 1 171 ? 19.703 15.859 24.719 1 95.62 171 LEU A C 1
ATOM 1301 O O . LEU A 1 171 ? 18.797 15.039 24.562 1 95.62 171 LEU A O 1
ATOM 1305 N N . THR A 1 172 ? 19.75 16.672 25.766 1 96.25 172 THR A N 1
ATOM 1306 C CA . THR A 1 172 ? 18.688 16.703 26.75 1 96.25 172 THR A CA 1
ATOM 1307 C C . THR A 1 172 ? 17.391 17.234 26.141 1 96.25 172 THR A C 1
ATOM 1309 O O . THR A 1 172 ? 16.312 16.688 26.406 1 96.25 172 THR A O 1
ATOM 1312 N N . VAL A 1 173 ? 17.484 18.281 25.344 1 95.56 173 VAL A N 1
ATOM 1313 C CA . VAL A 1 173 ? 16.328 18.844 24.656 1 95.56 173 VAL A CA 1
ATOM 1314 C C . VAL A 1 173 ? 15.727 17.781 23.734 1 95.56 173 VAL A C 1
ATOM 1316 O O . VAL A 1 173 ? 14.508 17.609 23.703 1 95.56 173 VAL A O 1
ATOM 1319 N N . LEU A 1 174 ? 16.578 17.031 23.047 1 95.88 174 LEU A N 1
ATOM 1320 C CA . LEU A 1 174 ? 16.125 15.984 22.125 1 95.88 174 LEU A CA 1
ATOM 1321 C C . LEU A 1 174 ? 15.391 14.883 22.891 1 95.88 174 LEU A C 1
ATOM 1323 O O . LEU A 1 174 ? 14.273 14.516 22.531 1 95.88 174 LEU A O 1
ATOM 1327 N N . ARG A 1 175 ? 15.977 14.398 23.906 1 96.19 175 ARG A N 1
ATOM 1328 C CA . ARG A 1 175 ? 15.484 13.219 24.609 1 96.19 175 ARG A CA 1
ATOM 1329 C C . ARG A 1 175 ? 14.273 13.562 25.484 1 96.19 175 ARG A C 1
ATOM 1331 O O . ARG A 1 175 ? 13.359 12.758 25.625 1 96.19 175 ARG A O 1
ATOM 1338 N N . GLN A 1 176 ? 14.195 14.82 25.953 1 95.38 176 GLN A N 1
ATOM 1339 C CA . GLN A 1 176 ? 13.195 15.133 26.969 1 95.38 176 GLN A CA 1
ATOM 1340 C C . GLN A 1 176 ? 12.062 15.984 26.375 1 95.38 176 GLN A C 1
ATOM 1342 O O . GLN A 1 176 ? 10.953 15.992 26.906 1 95.38 176 GLN A O 1
ATOM 1347 N N . LEU A 1 177 ? 12.328 16.688 25.359 1 94.5 177 LEU A N 1
ATOM 1348 C CA . LEU A 1 177 ? 11.32 17.594 24.812 1 94.5 177 LEU A CA 1
ATOM 1349 C C . LEU A 1 177 ? 10.898 17.156 23.406 1 94.5 177 LEU A C 1
ATOM 1351 O O . LEU A 1 177 ? 9.766 16.719 23.203 1 94.5 177 LEU A O 1
ATOM 1355 N N . GLU A 1 178 ? 11.836 17.078 22.516 1 96.44 178 GLU A N 1
ATOM 1356 C CA . GLU A 1 178 ? 11.523 16.859 21.109 1 96.44 178 GLU A CA 1
ATOM 1357 C C . GLU A 1 178 ? 11.008 15.445 20.875 1 96.44 178 GLU A C 1
ATOM 1359 O O . GLU A 1 178 ? 9.953 15.25 20.281 1 96.44 178 GLU A O 1
ATOM 1364 N N . PHE A 1 179 ? 11.742 14.484 21.375 1 96.75 179 PHE A N 1
ATOM 1365 C CA . PHE A 1 179 ? 11.438 13.086 21.062 1 96.75 179 PHE A CA 1
ATOM 1366 C C . PHE A 1 179 ? 10.078 12.695 21.641 1 96.75 179 PHE A C 1
ATOM 1368 O O . PHE A 1 179 ? 9.234 12.148 20.922 1 96.75 179 PHE A O 1
ATOM 1375 N N . PRO A 1 180 ? 9.797 12.961 22.906 1 95.31 180 PRO A N 1
ATOM 1376 C CA . PRO A 1 180 ? 8.484 12.625 23.453 1 95.31 180 PRO A CA 1
ATOM 1377 C C . PRO A 1 180 ? 7.336 13.273 22.688 1 95.31 180 PRO A C 1
ATOM 1379 O O . PRO A 1 180 ? 6.277 12.664 22.516 1 95.31 180 PRO A O 1
ATOM 1382 N N . MET A 1 181 ? 7.551 14.453 22.234 1 94.38 181 MET A N 1
ATOM 1383 C CA . MET A 1 181 ? 6.504 15.172 21.516 1 94.38 181 MET A CA 1
ATOM 1384 C C . MET A 1 181 ? 6.34 14.617 20.094 1 94.38 181 MET A C 1
ATOM 1386 O O . MET A 1 181 ? 5.277 14.758 19.5 1 94.38 181 MET A O 1
ATOM 1390 N N . ALA A 1 182 ? 7.359 13.969 19.609 1 96.06 182 ALA A N 1
ATOM 1391 C CA . ALA A 1 182 ? 7.32 13.391 18.266 1 96.06 182 ALA A CA 1
ATOM 1392 C C . ALA A 1 182 ? 6.703 11.992 18.297 1 96.06 182 ALA A C 1
ATOM 1394 O O . ALA A 1 182 ? 6.332 11.461 17.25 1 96.06 182 ALA A O 1
ATOM 1395 N N . VAL A 1 183 ? 6.602 11.391 19.391 1 96 183 VAL A N 1
ATOM 1396 C CA . VAL A 1 183 ? 6.242 9.984 19.562 1 96 183 VAL A CA 1
ATOM 1397 C C . VAL A 1 183 ? 4.871 9.727 18.938 1 96 183 VAL A C 1
ATOM 1399 O O . VAL A 1 183 ? 4.691 8.758 18.203 1 96 183 VAL A O 1
ATOM 1402 N N . PRO A 1 184 ? 3.873 10.625 19.156 1 94 184 PRO A N 1
ATOM 1403 C CA . PRO A 1 184 ? 2.568 10.352 18.547 1 94 184 PRO A CA 1
ATOM 1404 C C . PRO A 1 184 ? 2.627 10.305 17.016 1 94 184 PRO A C 1
ATOM 1406 O O . PRO A 1 184 ? 1.932 9.5 16.406 1 94 184 PRO A O 1
ATOM 1409 N N . TYR A 1 185 ? 3.443 11.086 16.453 1 94.75 185 TYR A N 1
ATOM 1410 C CA . TYR A 1 185 ? 3.615 11.086 15.008 1 94.75 185 TYR A CA 1
ATOM 1411 C C . TYR A 1 185 ? 4.316 9.812 14.547 1 94.75 185 TYR A C 1
ATOM 1413 O O . TYR A 1 185 ? 3.924 9.211 13.539 1 94.75 185 TYR A O 1
ATOM 1421 N N . ILE A 1 186 ? 5.316 9.406 15.297 1 97.5 186 ILE A N 1
ATOM 1422 C CA . ILE A 1 186 ? 6.059 8.195 14.969 1 97.5 186 ILE A CA 1
ATOM 1423 C C . ILE A 1 186 ? 5.121 6.988 15.016 1 97.5 186 ILE A C 1
ATOM 1425 O O . ILE A 1 186 ? 5.16 6.133 14.133 1 97.5 186 ILE A O 1
ATOM 1429 N N . LEU A 1 187 ? 4.242 6.973 16.016 1 96.19 187 LEU A N 1
ATOM 1430 C CA . LEU A 1 187 ? 3.311 5.859 16.172 1 96.19 187 LEU A CA 1
ATOM 1431 C C . LEU A 1 187 ? 2.303 5.828 15.031 1 96.19 187 LEU A C 1
ATOM 1433 O O . LEU A 1 187 ? 1.892 4.754 14.586 1 96.19 187 LEU A O 1
ATOM 1437 N N . ALA A 1 188 ? 1.892 6.992 14.547 1 94.62 188 ALA A N 1
ATOM 1438 C CA . ALA A 1 188 ? 0.987 7.047 13.406 1 94.62 188 ALA A CA 1
ATOM 1439 C C . ALA A 1 188 ? 1.646 6.469 12.156 1 94.62 188 ALA A C 1
ATOM 1441 O O . ALA A 1 188 ? 1.015 5.727 11.398 1 94.62 188 ALA A O 1
ATOM 1442 N N . GLY A 1 189 ? 2.908 6.809 11.969 1 97.06 189 GLY A N 1
ATOM 1443 C CA . GLY A 1 189 ? 3.662 6.215 10.883 1 97.06 189 GLY A CA 1
ATOM 1444 C C . GLY A 1 189 ? 3.84 4.715 11.023 1 97.06 189 GLY A C 1
ATOM 1445 O O . GLY A 1 189 ? 3.756 3.979 10.039 1 97.06 189 GLY A O 1
ATOM 1446 N N . LEU A 1 190 ? 4.078 4.324 12.219 1 97.56 190 LEU A N 1
ATOM 1447 C CA . LEU A 1 190 ? 4.281 2.91 12.516 1 97.56 190 LEU A CA 1
ATOM 1448 C C . LEU A 1 190 ? 3.02 2.107 12.203 1 97.56 190 LEU A C 1
ATOM 1450 O O . LEU A 1 190 ? 3.102 0.983 11.703 1 97.56 190 LEU A O 1
ATOM 1454 N N . ARG A 1 191 ? 1.874 2.662 12.547 1 95.94 191 ARG A N 1
ATOM 1455 C CA . ARG A 1 191 ? 0.624 1.977 12.242 1 95.94 191 ARG A CA 1
ATOM 1456 C C . ARG A 1 191 ? 0.484 1.742 10.742 1 95.94 191 ARG A C 1
ATOM 1458 O O . ARG A 1 191 ? 0.137 0.641 10.305 1 95.94 191 ARG A O 1
ATOM 1465 N N . THR A 1 192 ? 0.782 2.723 9.984 1 96.44 192 THR A N 1
ATOM 1466 C CA . THR A 1 192 ? 0.702 2.609 8.531 1 96.44 192 THR A CA 1
ATOM 1467 C C . THR A 1 192 ? 1.678 1.554 8.016 1 96.44 192 THR A C 1
ATOM 1469 O O . THR A 1 192 ? 1.309 0.702 7.207 1 96.44 192 THR A O 1
ATOM 1472 N N . SER A 1 193 ? 2.893 1.59 8.539 1 98.44 193 SER A N 1
ATOM 1473 C CA . SER A 1 193 ? 3.904 0.628 8.109 1 98.44 193 SER A CA 1
ATOM 1474 C C . SER A 1 193 ? 3.52 -0.792 8.508 1 98.44 193 SER A C 1
ATOM 1476 O O . SER A 1 193 ? 3.809 -1.746 7.785 1 98.44 193 SER A O 1
ATOM 1478 N N . LEU A 1 194 ? 2.936 -0.883 9.641 1 98.19 194 LEU A N 1
ATOM 1479 C CA . LEU A 1 194 ? 2.488 -2.184 10.125 1 98.19 194 LEU A CA 1
ATOM 1480 C C . LEU A 1 194 ? 1.457 -2.793 9.188 1 98.19 194 LEU A C 1
ATOM 1482 O O . LEU A 1 194 ? 1.53 -3.98 8.859 1 98.19 194 LEU A O 1
ATOM 1486 N N . VAL A 1 195 ? 0.521 -2.004 8.758 1 97.44 195 VAL A N 1
ATOM 1487 C CA . VAL A 1 195 ? -0.521 -2.451 7.844 1 97.44 195 VAL A CA 1
ATOM 1488 C C . VAL A 1 195 ? 0.101 -2.854 6.508 1 97.44 195 VAL A C 1
ATOM 1490 O O . VAL A 1 195 ? -0.233 -3.9 5.953 1 97.44 195 VAL A O 1
ATOM 1493 N N . LEU A 1 196 ? 1.066 -2.076 6.012 1 98.06 196 LEU A N 1
ATOM 1494 C CA . LEU A 1 196 ? 1.763 -2.402 4.773 1 98.06 196 LEU A CA 1
ATOM 1495 C C . LEU A 1 196 ? 2.539 -3.705 4.91 1 98.06 196 LEU A C 1
ATOM 1497 O O . LEU A 1 196 ? 2.5 -4.555 4.02 1 98.06 196 LEU A O 1
ATOM 1501 N N . ALA A 1 197 ? 3.189 -3.822 6.051 1 98.69 197 ALA A N 1
ATOM 1502 C CA . ALA A 1 197 ? 4.043 -4.984 6.289 1 98.69 197 ALA A CA 1
ATOM 1503 C C . ALA A 1 197 ? 3.219 -6.27 6.324 1 98.69 197 ALA A C 1
ATOM 1505 O O . ALA A 1 197 ? 3.551 -7.246 5.645 1 98.69 197 ALA A O 1
ATOM 1506 N N . VAL A 1 198 ? 2.17 -6.258 7.094 1 98.75 198 VAL A N 1
ATOM 1507 C CA . VAL A 1 198 ? 1.378 -7.473 7.266 1 98.75 198 VAL A CA 1
ATOM 1508 C C . VAL A 1 198 ? 0.717 -7.848 5.941 1 98.75 198 VAL A C 1
ATOM 1510 O O . VAL A 1 198 ? 0.63 -9.031 5.598 1 98.75 198 VAL A O 1
ATOM 1513 N N . GLY A 1 199 ? 0.229 -6.93 5.211 1 98.5 199 GLY A N 1
ATOM 1514 C CA . GLY A 1 199 ? -0.377 -7.207 3.92 1 98.5 199 GLY A CA 1
ATOM 1515 C C . GLY A 1 199 ? 0.606 -7.762 2.906 1 98.5 199 GLY A C 1
ATOM 1516 O O . GLY A 1 199 ? 0.295 -8.719 2.191 1 98.5 199 GLY A O 1
ATOM 1517 N N . THR A 1 200 ? 1.799 -7.191 2.883 1 98.56 200 THR A N 1
ATOM 1518 C CA . THR A 1 200 ? 2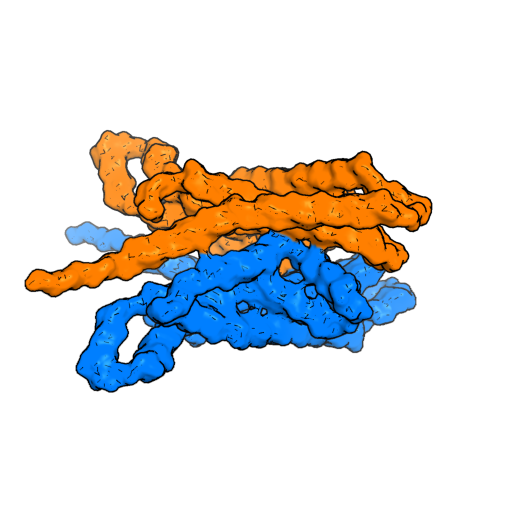.803 -7.562 1.893 1 98.56 200 THR A CA 1
ATOM 1519 C C . THR A 1 200 ? 3.467 -8.883 2.266 1 98.56 200 THR A C 1
ATOM 1521 O O . THR A 1 200 ? 3.979 -9.594 1.397 1 98.56 200 THR A O 1
ATOM 1524 N N . ALA A 1 201 ? 3.42 -9.211 3.537 1 98.81 201 ALA A N 1
ATOM 1525 C CA . ALA A 1 201 ? 3.988 -10.477 3.992 1 98.81 201 ALA A CA 1
ATOM 1526 C C . ALA A 1 201 ? 3.322 -11.656 3.295 1 98.81 201 ALA A C 1
ATOM 1528 O O . ALA A 1 201 ? 3.908 -12.734 3.195 1 98.81 201 ALA A O 1
ATOM 1529 N N . THR A 1 202 ? 2.111 -11.469 2.801 1 98.88 202 THR A N 1
ATOM 1530 C CA . THR A 1 202 ? 1.409 -12.531 2.094 1 98.88 202 THR A CA 1
ATOM 1531 C C . THR A 1 202 ? 2.146 -12.906 0.812 1 98.88 202 THR A C 1
ATOM 1533 O O . THR A 1 202 ? 1.908 -13.977 0.241 1 98.88 202 THR A O 1
ATOM 1536 N N . LEU A 1 203 ? 3.037 -12.062 0.321 1 98.81 203 LEU A N 1
ATOM 1537 C CA . LEU A 1 203 ? 3.744 -12.305 -0.933 1 98.81 203 LEU A CA 1
ATOM 1538 C C . LEU A 1 203 ? 5.043 -13.062 -0.687 1 98.81 203 LEU A C 1
ATOM 1540 O O . LEU A 1 203 ? 5.73 -13.445 -1.635 1 98.81 203 LEU A O 1
ATOM 1544 N N . CYS A 1 204 ? 5.32 -13.391 0.56 1 98.81 204 CYS A N 1
ATOM 1545 C CA . CYS A 1 204 ? 6.602 -13.977 0.925 1 98.81 204 CYS A CA 1
ATOM 1546 C C . CYS A 1 204 ? 6.691 -15.422 0.457 1 98.81 204 CYS A C 1
ATOM 1548 O O . CYS A 1 204 ? 7.777 -16.016 0.431 1 98.81 204 CYS A O 1
ATOM 1550 N N . PHE A 1 205 ? 5.559 -15.977 0.015 1 98.31 205 PHE A N 1
ATOM 1551 C CA . PHE A 1 205 ? 5.605 -17.312 -0.567 1 98.31 205 PHE A CA 1
ATOM 1552 C C . PHE A 1 205 ? 6.527 -17.344 -1.78 1 98.31 205 PHE A C 1
ATOM 1554 O O . PHE A 1 205 ? 7.145 -18.375 -2.072 1 98.31 205 PHE A O 1
ATOM 1561 N N . LEU A 1 206 ? 6.727 -16.234 -2.438 1 98 206 LEU A N 1
ATOM 1562 C CA . LEU A 1 206 ? 7.52 -16.156 -3.66 1 98 206 LEU A CA 1
ATOM 1563 C C . LEU A 1 206 ? 8.984 -16.484 -3.383 1 98 206 LEU A C 1
ATOM 1565 O O . LEU A 1 206 ? 9.719 -16.891 -4.285 1 98 206 LEU A O 1
ATOM 1569 N N . VAL A 1 207 ? 9.367 -16.234 -2.102 1 98.25 207 VAL A N 1
ATOM 1570 C CA . VAL A 1 207 ? 10.773 -16.422 -1.765 1 98.25 207 VAL A CA 1
ATOM 1571 C C . VAL A 1 207 ? 10.914 -17.453 -0.641 1 98.25 207 VAL A C 1
ATOM 1573 O O . VAL A 1 207 ? 11.891 -17.438 0.106 1 98.25 207 VAL A O 1
ATOM 1576 N N . SER A 1 208 ? 9.898 -18.219 -0.436 1 98 208 SER A N 1
ATOM 1577 C CA . SER A 1 208 ? 9.891 -19.328 0.523 1 98 208 SER A CA 1
ATOM 1578 C C . SER A 1 208 ? 10.18 -18.828 1.937 1 98 208 SER A C 1
ATOM 1580 O O . SER A 1 208 ? 10.914 -19.469 2.689 1 98 208 SER A O 1
ATOM 1582 N N . ALA A 1 209 ? 9.664 -17.688 2.234 1 98.62 209 ALA A N 1
ATOM 1583 C CA . ALA A 1 209 ? 9.859 -17.156 3.58 1 98.62 209 ALA A CA 1
ATOM 1584 C C . ALA A 1 209 ? 8.734 -17.594 4.512 1 98.62 209 ALA A C 1
ATOM 1586 O O . ALA A 1 209 ? 8.805 -17.375 5.723 1 98.62 209 ALA A O 1
ATOM 1587 N N . GLY A 1 210 ? 7.695 -18.203 3.924 1 98.44 210 GLY A N 1
ATOM 1588 C CA . GLY A 1 210 ? 6.574 -18.672 4.719 1 98.44 210 GLY A CA 1
ATOM 1589 C C . GLY A 1 210 ? 5.406 -17.703 4.754 1 98.44 210 GLY A C 1
ATOM 1590 O O . GLY A 1 210 ? 5.18 -16.969 3.793 1 98.44 210 GLY A O 1
ATOM 1591 N N . GLY A 1 211 ? 4.574 -17.844 5.809 1 98.81 211 GLY A N 1
ATOM 1592 C CA . GLY A 1 211 ? 3.412 -16.984 5.988 1 98.81 211 GLY A CA 1
ATOM 1593 C C . GLY A 1 211 ? 2.143 -17.578 5.395 1 98.81 211 GLY A C 1
ATOM 1594 O O . GLY A 1 211 ? 2.188 -18.578 4.691 1 98.81 211 GLY A O 1
ATOM 1595 N N . LEU A 1 212 ? 1.104 -16.906 5.594 1 98.94 212 LEU A N 1
ATOM 1596 C CA . LEU A 1 212 ? -0.218 -17.391 5.215 1 98.94 212 LEU A CA 1
ATOM 1597 C C . LEU A 1 212 ? -0.397 -17.359 3.703 1 98.94 212 LEU A C 1
ATOM 1599 O O . LEU A 1 212 ? -1.289 -18.016 3.164 1 98.94 212 LEU A O 1
ATOM 1603 N N . GLY A 1 213 ? 0.446 -16.578 3.039 1 98.81 213 GLY A N 1
ATOM 1604 C CA . GLY A 1 213 ? 0.403 -16.547 1.586 1 98.81 213 GLY A CA 1
ATOM 1605 C C . GLY A 1 213 ? 0.69 -17.891 0.949 1 98.81 213 GLY A C 1
ATOM 1606 O O . GLY A 1 213 ? 0.332 -18.125 -0.207 1 98.81 213 GLY A O 1
ATOM 1607 N N . ILE A 1 214 ? 1.332 -18.797 1.652 1 98.75 214 ILE A N 1
ATOM 1608 C CA . ILE A 1 214 ? 1.637 -20.125 1.146 1 98.75 214 ILE A CA 1
ATOM 1609 C C . ILE A 1 214 ? 0.339 -20.875 0.834 1 98.75 214 ILE A C 1
ATOM 1611 O O . ILE A 1 214 ? 0.257 -21.609 -0.155 1 98.75 214 ILE A O 1
ATOM 1615 N N . LEU A 1 215 ? -0.65 -20.703 1.684 1 98.81 215 LEU A N 1
ATOM 1616 C CA . LEU A 1 215 ? -1.932 -21.359 1.419 1 98.81 215 LEU A CA 1
ATOM 1617 C C . LEU A 1 215 ? -2.564 -20.812 0.145 1 98.81 215 LEU A C 1
ATOM 1619 O O . LEU A 1 215 ? -3.148 -21.562 -0.637 1 98.81 215 LEU A O 1
ATOM 1623 N N . ILE A 1 216 ? -2.455 -19.5 -0.056 1 98.69 216 ILE A N 1
ATOM 1624 C CA . ILE A 1 216 ? -2.998 -18.875 -1.26 1 98.69 216 ILE A CA 1
ATOM 1625 C C . ILE A 1 216 ? -2.246 -19.391 -2.486 1 98.69 216 ILE A C 1
ATOM 1627 O O . ILE A 1 216 ? -2.863 -19.766 -3.486 1 98.69 216 ILE A O 1
ATOM 1631 N N . ASP A 1 217 ? -0.986 -19.469 -2.371 1 98.44 217 ASP A N 1
ATOM 1632 C CA . ASP A 1 217 ? -0.155 -19.953 -3.465 1 98.44 217 ASP A CA 1
ATOM 1633 C C . ASP A 1 217 ? -0.494 -21.406 -3.801 1 98.44 217 ASP A C 1
ATOM 1635 O O . ASP A 1 217 ? -0.629 -21.766 -4.973 1 98.44 217 ASP A O 1
ATOM 1639 N N . THR A 1 218 ? -0.583 -22.266 -2.791 1 98.19 218 THR A N 1
ATOM 1640 C CA . THR A 1 218 ? -0.915 -23.672 -2.975 1 98.19 218 THR A CA 1
ATOM 1641 C C . THR A 1 218 ? -2.277 -23.828 -3.645 1 98.19 218 THR A C 1
ATOM 1643 O O . THR A 1 218 ? -2.42 -24.562 -4.613 1 98.19 218 THR A O 1
ATOM 1646 N N . GLY A 1 219 ? -3.27 -23.109 -3.053 1 98.19 219 GLY A N 1
ATOM 1647 C CA . GLY A 1 219 ? -4.594 -23.172 -3.646 1 98.19 219 GLY A CA 1
ATOM 1648 C C . GLY A 1 219 ? -4.625 -22.703 -5.09 1 98.19 219 GLY A C 1
ATOM 1649 O O . GLY A 1 219 ? -5.309 -23.297 -5.926 1 98.19 219 GLY A O 1
ATOM 1650 N N . TYR A 1 220 ? -3.865 -21.672 -5.371 1 97.69 220 TYR A N 1
ATOM 1651 C CA . TYR A 1 220 ? -3.787 -21.109 -6.719 1 97.69 220 TYR A CA 1
ATOM 1652 C C . TYR A 1 220 ? -3.141 -22.094 -7.68 1 97.69 220 TYR A C 1
ATOM 1654 O O . TYR A 1 220 ? -3.682 -22.375 -8.75 1 97.69 220 TYR A O 1
ATOM 1662 N N . LYS A 1 221 ? -2.068 -22.688 -7.297 1 96.62 221 LYS A N 1
ATOM 1663 C CA . LYS A 1 221 ? -1.323 -23.594 -8.164 1 96.62 221 LYS A CA 1
ATOM 1664 C C . LYS A 1 221 ? -2.105 -24.891 -8.414 1 96.62 221 LYS A C 1
ATOM 1666 O O . LYS A 1 221 ? -2.062 -25.438 -9.516 1 96.62 221 LYS A O 1
ATOM 1671 N N . LEU A 1 222 ? -2.812 -25.266 -7.43 1 96.81 222 LEU A N 1
ATOM 1672 C CA . LEU A 1 222 ? -3.5 -26.562 -7.527 1 96.81 222 LEU A CA 1
ATOM 1673 C C . LEU A 1 222 ? -4.965 -26.359 -7.902 1 96.81 222 LEU A C 1
ATOM 1675 O O . LEU A 1 222 ? -5.73 -27.328 -7.957 1 96.81 222 LEU A O 1
ATOM 1679 N N . ARG A 1 223 ? -5.312 -25.109 -8.078 1 96.12 223 ARG A N 1
ATOM 1680 C CA . ARG A 1 223 ? -6.703 -24.766 -8.359 1 96.12 223 ARG A CA 1
ATOM 1681 C C . ARG A 1 223 ? -7.633 -25.344 -7.301 1 96.12 223 ARG A C 1
ATOM 1683 O O . ARG A 1 223 ? -8.656 -25.953 -7.629 1 96.12 223 ARG A O 1
ATOM 1690 N N . ASP A 1 224 ? -7.195 -25.312 -6.078 1 97.75 224 ASP A N 1
ATOM 1691 C CA . ASP A 1 224 ? -7.941 -25.797 -4.922 1 97.75 224 ASP A CA 1
ATOM 1692 C C . ASP A 1 224 ? -8.641 -24.656 -4.195 1 97.75 224 ASP A C 1
ATOM 1694 O O . ASP A 1 224 ? -8.047 -24 -3.336 1 97.75 224 ASP A O 1
ATOM 1698 N N . ASN A 1 225 ? -9.914 -24.562 -4.383 1 97.06 225 ASN A N 1
ATOM 1699 C CA . ASN A 1 225 ? -10.68 -23.438 -3.865 1 97.06 225 ASN A CA 1
ATOM 1700 C C . ASN A 1 225 ? -10.789 -23.484 -2.344 1 97.06 225 ASN A C 1
ATOM 1702 O O . ASN A 1 225 ? -10.852 -22.438 -1.687 1 97.06 225 ASN A O 1
ATOM 1706 N N . VAL A 1 226 ? -10.789 -24.656 -1.849 1 98.12 226 VAL A N 1
ATOM 1707 C CA . VAL A 1 226 ? -10.93 -24.781 -0.401 1 98.12 226 VAL A CA 1
ATOM 1708 C C . VAL A 1 226 ? -9.695 -24.203 0.282 1 98.12 226 VAL A C 1
ATOM 1710 O O . VAL A 1 226 ? -9.812 -23.359 1.186 1 98.12 226 VAL A O 1
ATOM 1713 N N . THR A 1 227 ? -8.523 -24.609 -0.194 1 98.5 227 THR A N 1
ATOM 1714 C CA . THR A 1 227 ? -7.273 -24.094 0.354 1 98.5 227 THR A CA 1
ATOM 1715 C C . THR A 1 227 ? -7.145 -22.594 0.107 1 98.5 227 THR A C 1
ATOM 1717 O O . THR A 1 227 ? -6.648 -21.859 0.962 1 98.5 227 THR A O 1
ATOM 1720 N N . LEU A 1 228 ? -7.641 -22.125 -1.015 1 98.5 228 LEU A N 1
ATOM 1721 C CA . LEU A 1 228 ? -7.625 -20.703 -1.356 1 98.5 228 LEU A CA 1
ATOM 1722 C C . LEU A 1 228 ? -8.461 -19.906 -0.368 1 98.5 228 LEU A C 1
ATOM 1724 O O . LEU A 1 228 ? -8.031 -18.844 0.101 1 98.5 228 LEU A O 1
ATOM 1728 N N . VAL A 1 229 ? -9.625 -20.375 -0.057 1 98.62 229 VAL A N 1
ATOM 1729 C CA . VAL A 1 229 ? -10.531 -19.688 0.859 1 98.62 229 VAL A CA 1
ATOM 1730 C C . VAL A 1 229 ? -9.883 -19.562 2.236 1 98.62 229 VAL A C 1
ATOM 1732 O O . VAL A 1 229 ? -9.859 -18.484 2.83 1 98.62 229 VAL A O 1
ATOM 1735 N N . VAL A 1 230 ? -9.328 -20.672 2.682 1 98.81 230 VAL A N 1
ATOM 1736 C CA . VAL A 1 230 ? -8.734 -20.688 4.016 1 98.81 230 VAL A CA 1
ATOM 1737 C C . VAL A 1 230 ? -7.566 -19.703 4.07 1 98.81 230 VAL A C 1
ATOM 1739 O O . VAL A 1 230 ? -7.477 -18.891 4.988 1 98.81 230 VAL A O 1
ATOM 1742 N N . GLY A 1 231 ? -6.715 -19.797 3.092 1 98.81 231 GLY A N 1
ATOM 1743 C CA . GLY A 1 231 ? -5.566 -18.906 3.057 1 98.81 231 GLY A CA 1
ATOM 1744 C C . GLY A 1 231 ? -5.953 -17.438 3.004 1 98.81 231 GLY A C 1
ATOM 1745 O O . GLY A 1 231 ? -5.43 -16.625 3.766 1 98.81 231 GLY A O 1
ATOM 1746 N N . ALA A 1 232 ? -6.859 -17.062 2.143 1 98.81 232 ALA A N 1
ATOM 1747 C CA . ALA A 1 232 ? -7.262 -15.672 1.926 1 98.81 232 ALA A CA 1
ATOM 1748 C C . ALA A 1 232 ? -7.965 -15.109 3.154 1 98.81 232 ALA A C 1
ATOM 1750 O O . ALA A 1 232 ? -7.66 -13.992 3.596 1 98.81 232 ALA A O 1
ATOM 1751 N N . VAL A 1 233 ? -8.891 -15.867 3.727 1 98.88 233 VAL A N 1
ATOM 1752 C CA . VAL A 1 233 ? -9.672 -15.391 4.863 1 98.88 233 VAL A CA 1
ATOM 1753 C C . VAL A 1 233 ? -8.766 -15.234 6.082 1 98.88 233 VAL A C 1
ATOM 1755 O O . VAL A 1 233 ? -8.859 -14.25 6.816 1 98.88 233 VAL A O 1
ATOM 1758 N N . LEU A 1 234 ? -7.871 -16.203 6.289 1 98.88 234 LEU A N 1
ATOM 1759 C CA . LEU A 1 234 ? -6.977 -16.109 7.434 1 98.88 234 LEU A CA 1
ATOM 1760 C C . LEU A 1 234 ? -6.004 -14.945 7.27 1 98.88 234 LEU A C 1
ATOM 1762 O O . LEU A 1 234 ? -5.695 -14.25 8.242 1 98.88 234 LEU A O 1
ATOM 1766 N N . ALA A 1 235 ? -5.512 -14.773 6.074 1 98.88 235 ALA A N 1
ATOM 1767 C CA . ALA A 1 235 ? -4.613 -13.648 5.82 1 98.88 235 ALA A CA 1
ATOM 1768 C C . ALA A 1 235 ? -5.316 -12.312 6.07 1 98.88 235 ALA A C 1
ATOM 1770 O O . ALA A 1 235 ? -4.762 -11.43 6.723 1 98.88 235 ALA A O 1
ATOM 1771 N N . VAL A 1 236 ? -6.52 -12.141 5.551 1 98.69 236 VAL A N 1
ATOM 1772 C CA . VAL A 1 236 ? -7.297 -10.922 5.746 1 98.69 236 VAL A CA 1
ATOM 1773 C C . VAL A 1 236 ? -7.594 -10.734 7.234 1 98.69 236 VAL A C 1
ATOM 1775 O O . VAL A 1 236 ? -7.449 -9.633 7.766 1 98.69 236 VAL A O 1
ATOM 1778 N N . SER A 1 237 ? -7.969 -11.797 7.914 1 98.75 237 SER A N 1
ATOM 1779 C CA . SER A 1 237 ? -8.281 -11.734 9.336 1 98.75 237 SER A CA 1
ATOM 1780 C C . SER A 1 237 ? -7.07 -11.297 10.148 1 98.75 237 SER A C 1
ATOM 1782 O O . SER A 1 237 ? -7.188 -10.445 11.039 1 98.75 237 SER A O 1
ATOM 1784 N N . LEU A 1 238 ? -5.93 -11.883 9.859 1 98.75 238 LEU A N 1
ATOM 1785 C CA . LEU A 1 238 ? -4.723 -11.523 10.586 1 98.75 238 LEU A CA 1
ATOM 1786 C C . LEU A 1 238 ? -4.367 -10.062 10.352 1 98.75 238 LEU A C 1
ATOM 1788 O O . LEU A 1 238 ? -3.971 -9.352 11.289 1 98.75 238 LEU A O 1
ATOM 1792 N N . ALA A 1 239 ? -4.488 -9.641 9.102 1 98.62 239 ALA A N 1
ATOM 1793 C CA . ALA A 1 239 ? -4.195 -8.25 8.766 1 98.62 239 ALA A CA 1
ATOM 1794 C C . ALA A 1 239 ? -5.105 -7.297 9.539 1 98.62 239 ALA A C 1
ATOM 1796 O O . ALA A 1 239 ? -4.641 -6.293 10.078 1 98.62 239 ALA A O 1
ATOM 1797 N N . LEU A 1 240 ? -6.359 -7.59 9.602 1 97.44 240 LEU A N 1
ATOM 1798 C CA . LEU A 1 240 ? -7.309 -6.762 10.336 1 97.44 240 LEU A CA 1
ATOM 1799 C C . LEU A 1 240 ? -7 -6.773 11.828 1 97.44 240 LEU A C 1
ATOM 1801 O O . LEU A 1 240 ? -7.148 -5.754 12.508 1 97.44 240 LEU A O 1
ATOM 1805 N N . LEU A 1 241 ? -6.621 -7.918 12.336 1 97.69 241 LEU A N 1
ATOM 1806 C CA . LEU A 1 241 ? -6.246 -8.023 13.742 1 97.69 241 LEU A CA 1
ATOM 1807 C C . LEU A 1 241 ? -5.035 -7.148 14.047 1 97.69 241 LEU A C 1
ATOM 1809 O O . LEU A 1 241 ? -5.023 -6.43 15.055 1 97.69 241 LEU A O 1
ATOM 1813 N N . ILE A 1 242 ? -4.07 -7.234 13.242 1 97.25 242 ILE A N 1
ATOM 1814 C CA . ILE A 1 242 ? -2.846 -6.465 13.43 1 97.25 242 ILE A CA 1
ATOM 1815 C C . ILE A 1 242 ? -3.143 -4.973 13.297 1 97.25 242 ILE A C 1
ATOM 1817 O O . ILE A 1 242 ? -2.598 -4.156 14.039 1 97.25 242 ILE A O 1
ATOM 1821 N N . ASP A 1 243 ? -3.943 -4.645 12.297 1 95.38 243 ASP A N 1
ATOM 1822 C CA . ASP A 1 243 ? -4.371 -3.256 12.172 1 95.38 243 ASP A CA 1
ATOM 1823 C C . ASP A 1 243 ? -5.035 -2.766 13.453 1 95.38 243 ASP A C 1
ATOM 1825 O O . ASP A 1 243 ? -4.781 -1.647 13.906 1 95.38 243 ASP A O 1
ATOM 1829 N N . TRP A 1 244 ? -5.871 -3.58 14.008 1 94 244 TRP A N 1
ATOM 1830 C CA . TRP A 1 244 ? -6.566 -3.258 15.25 1 94 244 TRP A CA 1
ATOM 1831 C C . TRP A 1 244 ? -5.578 -3.084 16.406 1 94 244 TRP A C 1
ATOM 1833 O O . TRP A 1 244 ? -5.691 -2.141 17.188 1 94 244 TRP A O 1
ATOM 1843 N N . LEU A 1 245 ? -4.629 -3.932 16.5 1 94 245 LEU A N 1
ATOM 1844 C CA . LEU A 1 245 ? -3.6 -3.828 17.531 1 94 245 LEU A CA 1
ATOM 1845 C C . LEU A 1 245 ? -2.785 -2.549 17.359 1 94 245 LEU A C 1
ATOM 1847 O O . LEU A 1 245 ? -2.439 -1.893 18.344 1 94 245 LEU A O 1
ATOM 1851 N N . GLY A 1 246 ? -2.482 -2.254 16.125 1 92.5 246 GLY A N 1
ATOM 1852 C CA . GLY A 1 246 ? -1.792 -1.005 15.844 1 92.5 246 GLY A CA 1
ATOM 1853 C C . GLY A 1 246 ? -2.588 0.22 16.25 1 92.5 246 GLY A C 1
ATOM 1854 O O . GLY A 1 246 ? -2.035 1.172 16.797 1 92.5 246 GLY A O 1
ATOM 1855 N N . ALA A 1 247 ? -3.863 0.168 15.992 1 91.12 247 ALA A N 1
ATOM 1856 C CA . ALA A 1 247 ? -4.742 1.269 16.375 1 91.12 247 ALA A CA 1
ATOM 1857 C C . ALA A 1 247 ? -4.777 1.432 17.891 1 91.12 247 ALA A C 1
ATOM 1859 O O . ALA A 1 247 ? -4.793 2.555 18.406 1 91.12 247 ALA A O 1
ATOM 1860 N N . LEU A 1 248 ? -4.777 0.336 18.609 1 89.19 248 LEU A N 1
ATOM 1861 C CA . LEU A 1 248 ? -4.754 0.36 20.062 1 89.19 248 LEU A CA 1
ATOM 1862 C C . LEU A 1 248 ? -3.465 0.988 20.578 1 89.19 248 LEU A C 1
ATOM 1864 O O . LEU A 1 248 ? -3.488 1.795 21.516 1 89.19 248 LEU A O 1
ATOM 1868 N N . ALA A 1 249 ? -2.432 0.606 19.938 1 87.88 249 ALA A N 1
ATOM 1869 C CA . ALA A 1 249 ? -1.133 1.143 20.328 1 87.88 249 ALA A CA 1
ATOM 1870 C C . ALA A 1 249 ? -1.064 2.648 20.094 1 87.88 249 ALA A C 1
ATOM 1872 O O . ALA A 1 249 ? -0.525 3.389 20.922 1 87.88 249 ALA A O 1
ATOM 1873 N N . GLU A 1 250 ? -1.575 3.035 19.016 1 86.75 250 GLU A N 1
ATOM 1874 C CA . GLU A 1 250 ? -1.588 4.457 18.688 1 86.75 250 GLU A CA 1
ATOM 1875 C C . GLU A 1 250 ? -2.432 5.242 19.688 1 86.75 250 GLU A C 1
ATOM 1877 O O . GLU A 1 250 ? -2.045 6.336 20.109 1 86.75 250 GLU A O 1
ATOM 1882 N N . THR A 1 251 ? -3.555 4.746 20.172 1 82.44 251 THR A N 1
ATOM 1883 C CA . THR A 1 251 ? -4.492 5.422 21.062 1 82.44 251 THR A CA 1
ATOM 1884 C C . THR A 1 251 ? -3.947 5.461 22.484 1 82.44 251 THR A C 1
ATOM 1886 O O . THR A 1 251 ? -4.07 6.473 23.172 1 82.44 251 THR A O 1
ATOM 1889 N N . TYR A 1 252 ? -3.307 4.418 22.875 1 81.56 252 TYR A N 1
ATOM 1890 C CA . TYR A 1 252 ? -2.936 4.316 24.281 1 81.56 252 TYR A CA 1
ATOM 1891 C C . TYR A 1 252 ? -1.52 4.832 24.516 1 81.56 252 TYR A C 1
ATOM 1893 O O . TYR A 1 252 ? -1.172 5.234 25.625 1 81.56 252 TYR A O 1
ATOM 1901 N N . LEU A 1 253 ? -0.73 4.859 23.516 1 75.44 253 LEU A N 1
ATOM 1902 C CA . LEU A 1 253 ? 0.647 5.312 23.688 1 75.44 253 LEU A CA 1
ATOM 1903 C C . LEU A 1 253 ? 0.811 6.746 23.188 1 75.44 253 LEU A C 1
ATOM 1905 O O . LEU A 1 253 ? 1.83 7.387 23.453 1 75.44 253 LEU A O 1
ATOM 1909 N N . GLY A 1 254 ? -0.113 7.227 22.391 1 64.69 254 GLY A N 1
ATOM 1910 C CA . GLY A 1 254 ? -0.09 8.625 21.984 1 64.69 254 GLY A CA 1
ATOM 1911 C C . GLY A 1 254 ? -0.51 9.57 23.094 1 64.69 254 GLY A C 1
ATOM 1912 O O . GLY A 1 254 ? -1.216 9.18 24.031 1 64.69 254 GLY A O 1
ATOM 1913 N N . PRO A 1 255 ? 0.311 10.68 23.266 1 56.28 255 PRO A N 1
ATOM 1914 C CA . PRO A 1 255 ? 0.029 11.578 24.391 1 56.28 255 PRO A CA 1
ATOM 1915 C C . PRO A 1 255 ? -1.44 11.984 24.469 1 56.28 255 PRO A C 1
ATOM 1917 O O . PRO A 1 255 ? -2.098 12.125 23.438 1 56.28 255 PRO A O 1
ATOM 1920 N N . LYS A 1 256 ? -2.176 11.797 25.578 1 50.19 256 LYS A N 1
ATOM 1921 C CA . LYS A 1 256 ? -3.537 12.133 25.984 1 50.19 256 LYS A CA 1
ATOM 1922 C C . LYS A 1 256 ? -3.906 13.555 25.562 1 50.19 256 LYS A C 1
ATOM 1924 O O . LYS A 1 256 ? -5.086 13.898 25.5 1 50.19 256 LYS A O 1
ATOM 1929 N N . GLY A 1 257 ? -2.994 14.445 25.438 1 42.34 257 GLY A N 1
ATOM 1930 C CA . GLY A 1 257 ? -3.318 15.859 25.375 1 42.34 257 GLY A CA 1
ATOM 1931 C C . GLY A 1 257 ? -3.836 16.297 24.031 1 42.34 257 GLY A C 1
ATOM 1932 O O . GLY A 1 257 ? -4.258 17.453 23.859 1 42.34 257 GLY A O 1
ATOM 1933 N N . LEU A 1 258 ? -3.393 15.641 23 1 40.53 258 LEU A N 1
ATOM 1934 C CA . LEU A 1 258 ? -3.867 16.141 21.719 1 40.53 258 LEU A CA 1
ATOM 1935 C C . LEU A 1 258 ? -5.23 15.547 21.375 1 40.53 258 LEU A C 1
ATOM 1937 O O . LEU A 1 258 ? -5.707 15.695 20.25 1 40.53 258 LEU A O 1
ATOM 1941 N N . ARG A 1 259 ? -5.84 14.844 22.188 1 35.78 259 ARG A N 1
ATOM 1942 C CA . ARG A 1 259 ? -7.207 14.414 21.922 1 35.78 259 ARG A CA 1
ATOM 1943 C C . ARG A 1 259 ? -8.203 15.492 22.328 1 35.78 259 ARG A C 1
ATOM 1945 O O . ARG A 1 259 ? -8.008 16.188 23.328 1 35.78 259 ARG A O 1
ATOM 1952 N N . MET B 1 1 ? 25.156 46.688 12.609 1 32.72 1 MET B N 1
ATOM 1953 C CA . MET B 1 1 ? 24.328 46.125 11.531 1 32.72 1 MET B CA 1
ATOM 1954 C C . MET B 1 1 ? 24.5 44.625 11.422 1 32.72 1 MET B C 1
ATOM 1956 O O . MET B 1 1 ? 25.531 44.156 10.938 1 32.72 1 MET B O 1
ATOM 1960 N N . GLU B 1 2 ? 24.031 43.844 12.359 1 38.25 2 GLU B N 1
ATOM 1961 C CA . GLU B 1 2 ? 24.203 42.406 12.5 1 38.25 2 GLU B CA 1
ATOM 1962 C C . GLU B 1 2 ? 23.609 41.656 11.305 1 38.25 2 GLU B C 1
ATOM 1964 O O . GLU B 1 2 ? 22.516 42 10.828 1 38.25 2 GLU B O 1
ATOM 1969 N N . PRO B 1 3 ? 24.406 41.031 10.484 1 44.94 3 PRO B N 1
ATOM 1970 C CA . PRO B 1 3 ? 23.906 40.344 9.297 1 44.94 3 PRO B CA 1
ATOM 1971 C C . PRO B 1 3 ? 22.641 39.531 9.57 1 44.94 3 PRO B C 1
ATOM 1973 O O . PRO B 1 3 ? 22.5 38.969 10.656 1 44.94 3 PRO B O 1
ATOM 1976 N N . ASP B 1 4 ? 21.484 39.875 8.977 1 40.56 4 ASP B N 1
ATOM 1977 C CA . ASP B 1 4 ? 20.188 39.219 8.977 1 40.56 4 ASP B CA 1
ATOM 1978 C C . ASP B 1 4 ? 20.344 37.719 8.812 1 40.56 4 ASP B C 1
ATOM 1980 O O . ASP B 1 4 ? 21.016 37.25 7.887 1 40.56 4 ASP B O 1
ATOM 1984 N N . ALA B 1 5 ? 20.344 36.969 9.836 1 48.41 5 ALA B N 1
ATOM 1985 C CA . ALA B 1 5 ? 20.312 35.5 9.805 1 48.41 5 ALA B CA 1
ATOM 1986 C C . ALA B 1 5 ? 19.469 35 8.641 1 48.41 5 ALA B C 1
ATOM 1988 O O . ALA B 1 5 ? 18.344 35.469 8.43 1 48.41 5 ALA B O 1
ATOM 1989 N N . PRO B 1 6 ? 20.094 34.531 7.582 1 46.81 6 PRO B N 1
ATOM 1990 C CA . PRO B 1 6 ? 19.266 34.031 6.488 1 46.81 6 PRO B CA 1
ATOM 1991 C C . PRO B 1 6 ? 18.031 33.281 6.992 1 46.81 6 PRO B C 1
ATOM 1993 O O . PRO B 1 6 ? 18.078 32.656 8.062 1 46.81 6 PRO B O 1
ATOM 1996 N N . ASP B 1 7 ? 16.844 33.688 6.641 1 42.31 7 ASP B N 1
ATOM 1997 C CA . ASP B 1 7 ? 15.562 33.062 7.008 1 42.31 7 ASP B CA 1
ATOM 1998 C C . ASP B 1 7 ? 15.594 31.562 6.828 1 42.31 7 ASP B C 1
ATOM 2000 O O . ASP B 1 7 ? 15.594 31.062 5.699 1 42.31 7 ASP B O 1
ATOM 2004 N N . LEU B 1 8 ? 16.156 30.766 7.676 1 47.72 8 LEU B N 1
ATOM 2005 C CA . LEU B 1 8 ? 16.203 29.312 7.773 1 47.72 8 LEU B CA 1
ATOM 2006 C C . LEU B 1 8 ? 14.898 28.688 7.258 1 47.72 8 LEU B C 1
ATOM 2008 O O . LEU B 1 8 ? 14.914 27.609 6.668 1 47.72 8 LEU B O 1
ATOM 2012 N N . GLY B 1 9 ? 13.734 29.344 7.457 1 48.19 9 GLY B N 1
ATOM 2013 C CA . GLY B 1 9 ? 12.469 28.875 6.914 1 48.19 9 GLY B CA 1
ATOM 2014 C C . GLY B 1 9 ? 12.445 28.828 5.398 1 48.19 9 GLY B C 1
ATOM 2015 O O . GLY B 1 9 ? 11.93 27.891 4.809 1 48.19 9 GLY B O 1
ATOM 2016 N N . ALA B 1 10 ? 12.883 29.922 4.844 1 50.75 10 ALA B N 1
ATOM 2017 C CA . ALA B 1 10 ? 12.945 30.016 3.389 1 50.75 10 ALA B CA 1
ATOM 2018 C C . ALA B 1 10 ? 13.891 28.969 2.811 1 50.75 10 ALA B C 1
ATOM 2020 O O . ALA B 1 10 ? 13.609 28.375 1.759 1 50.75 10 ALA B O 1
ATOM 2021 N N . ALA B 1 11 ? 14.945 28.766 3.48 1 49.41 11 ALA B N 1
ATOM 2022 C CA . ALA B 1 11 ? 15.945 27.797 3.037 1 49.41 11 ALA B CA 1
ATOM 2023 C C . ALA B 1 11 ? 15.398 26.375 3.123 1 49.41 11 ALA B C 1
ATOM 2025 O O . ALA B 1 11 ? 15.648 25.547 2.238 1 49.41 11 ALA B O 1
ATOM 2026 N N . GLU B 1 12 ? 14.633 26.031 4.168 1 50.66 12 GLU B N 1
ATOM 2027 C CA . GLU B 1 12 ? 14.016 24.734 4.355 1 50.66 12 GLU B CA 1
ATOM 2028 C C . GLU B 1 12 ? 12.953 24.469 3.289 1 50.66 12 GLU B C 1
ATOM 2030 O O . GLU B 1 12 ? 12.867 23.359 2.752 1 50.66 12 GLU B O 1
ATOM 2035 N N . ASN B 1 13 ? 12.148 25.438 3.008 1 50.97 13 ASN B N 1
ATOM 2036 C CA . ASN B 1 13 ? 11.172 25.344 1.929 1 50.97 13 ASN B CA 1
ATOM 2037 C C . ASN B 1 13 ? 11.852 25.125 0.58 1 50.97 13 ASN B C 1
ATOM 2039 O O . ASN B 1 13 ? 11.367 24.328 -0.237 1 50.97 13 ASN B O 1
ATOM 2043 N N . ALA B 1 14 ? 12.938 25.859 0.45 1 51.16 14 ALA B N 1
ATOM 2044 C CA . ALA B 1 14 ? 13.664 25.734 -0.806 1 51.16 14 ALA B CA 1
ATOM 2045 C C . ALA B 1 14 ? 14.242 24.328 -0.959 1 51.16 14 ALA B C 1
ATOM 2047 O O . ALA B 1 14 ? 14.234 23.766 -2.055 1 51.16 14 ALA B O 1
ATOM 2048 N N . ALA B 1 15 ? 14.781 23.859 0.117 1 51.91 15 ALA B N 1
ATOM 2049 C CA . ALA B 1 15 ? 15.367 22.531 0.085 1 51.91 15 ALA B CA 1
ATOM 2050 C C . ALA B 1 15 ? 14.305 21.469 -0.2 1 51.91 15 ALA B C 1
ATOM 2052 O O . ALA B 1 15 ? 14.539 20.531 -0.971 1 51.91 15 ALA B O 1
ATOM 2053 N N . THR B 1 16 ? 13.148 21.594 0.383 1 55.88 16 THR B N 1
ATOM 2054 C CA . THR B 1 16 ? 12.047 20.672 0.127 1 55.88 16 THR B CA 1
ATOM 2055 C C . THR B 1 16 ? 11.594 20.766 -1.326 1 55.88 16 THR B C 1
ATOM 2057 O O . THR B 1 16 ? 11.32 19.75 -1.964 1 55.88 16 THR B O 1
ATOM 2060 N N . ARG B 1 17 ? 11.625 22.016 -1.799 1 54.44 17 ARG B N 1
ATOM 2061 C CA . ARG B 1 17 ? 11.25 22.234 -3.191 1 54.44 17 ARG B CA 1
ATOM 2062 C C . ARG B 1 17 ? 12.281 21.625 -4.141 1 54.44 17 ARG B C 1
ATOM 2064 O O . ARG B 1 17 ? 11.914 21.047 -5.164 1 54.44 17 ARG B O 1
ATOM 2071 N N . ARG B 1 18 ? 13.508 21.875 -3.779 1 53.91 18 ARG B N 1
ATOM 2072 C CA . ARG B 1 18 ? 14.57 21.328 -4.617 1 53.91 18 ARG B CA 1
ATOM 2073 C C . ARG B 1 18 ? 14.523 19.797 -4.629 1 53.91 18 ARG B C 1
ATOM 2075 O O . ARG B 1 18 ? 14.703 19.172 -5.676 1 53.91 18 ARG B O 1
ATOM 2082 N N . ALA B 1 19 ? 14.359 19.266 -3.486 1 56.91 19 ALA B N 1
ATOM 2083 C CA . ALA B 1 19 ? 14.25 17.812 -3.404 1 56.91 19 ALA B CA 1
ATOM 2084 C C . ALA B 1 19 ? 13.086 17.297 -4.246 1 56.91 19 ALA B C 1
ATOM 2086 O O . ALA B 1 19 ? 13.195 16.266 -4.914 1 56.91 19 ALA B O 1
ATOM 2087 N N . GLU B 1 20 ? 12.062 18.031 -4.227 1 61.16 20 GLU B N 1
ATOM 2088 C CA . GLU B 1 20 ? 10.922 17.688 -5.066 1 61.16 20 GLU B CA 1
ATOM 2089 C C . GLU B 1 20 ? 11.266 17.828 -6.547 1 61.16 20 GLU B C 1
ATOM 2091 O O . GLU B 1 20 ? 10.859 17 -7.363 1 61.16 20 GLU B O 1
ATOM 2096 N N . ARG B 1 21 ? 12.078 18.875 -6.824 1 58.53 21 ARG B N 1
ATOM 2097 C CA . ARG B 1 21 ? 12.508 19.078 -8.203 1 58.53 21 ARG B CA 1
ATOM 2098 C C . ARG B 1 21 ? 13.461 17.969 -8.648 1 58.53 21 ARG B C 1
ATOM 2100 O O . ARG B 1 21 ? 13.375 17.484 -9.773 1 58.53 21 ARG B O 1
ATOM 2107 N N . MET B 1 22 ? 14.375 17.672 -7.805 1 61.28 22 MET B N 1
ATOM 2108 C CA . MET B 1 22 ? 15.305 16.594 -8.141 1 61.28 22 MET B CA 1
ATOM 2109 C C . MET B 1 22 ? 14.555 15.281 -8.375 1 61.28 22 MET B C 1
ATOM 2111 O O . MET B 1 22 ? 14.883 14.531 -9.289 1 61.28 22 MET B O 1
ATOM 2115 N N . ARG B 1 23 ? 13.594 15.062 -7.582 1 65.69 23 ARG B N 1
ATOM 2116 C CA . ARG B 1 23 ? 12.789 13.867 -7.824 1 65.69 23 ARG B CA 1
ATOM 2117 C C . ARG B 1 23 ? 12.102 13.938 -9.18 1 65.69 23 ARG B C 1
ATOM 2119 O O . ARG B 1 23 ? 11.977 12.93 -9.875 1 65.69 23 ARG B O 1
ATOM 2126 N N . LEU B 1 24 ? 11.914 15.094 -9.609 1 71.38 24 LEU B N 1
ATOM 2127 C CA . LEU B 1 24 ? 11.164 15.289 -10.844 1 71.38 24 LEU B CA 1
ATOM 2128 C C . LEU B 1 24 ? 12.023 14.945 -12.055 1 71.38 24 LEU B C 1
ATOM 2130 O O . LEU B 1 24 ? 11.508 14.469 -13.07 1 71.38 24 LEU B O 1
ATOM 2134 N N . TYR B 1 25 ? 13.312 14.977 -11.867 1 77.62 25 TYR B N 1
ATOM 2135 C CA . TYR B 1 25 ? 14.125 14.672 -13.031 1 77.62 25 TYR B CA 1
ATOM 2136 C C . TYR B 1 25 ? 14.836 13.336 -12.867 1 77.62 25 TYR B C 1
ATOM 2138 O O . TYR B 1 25 ? 15.102 12.641 -13.852 1 77.62 25 TYR B O 1
ATOM 2146 N N . VAL B 1 26 ? 15.039 12.914 -11.789 1 85.62 26 VAL B N 1
ATOM 2147 C CA . VAL B 1 26 ? 15.82 11.711 -11.516 1 85.62 26 VAL B CA 1
ATOM 2148 C C . VAL B 1 26 ? 14.969 10.469 -11.773 1 85.62 26 VAL B C 1
ATOM 2150 O O . VAL B 1 26 ? 15.43 9.508 -12.375 1 85.62 26 VAL B O 1
ATOM 2153 N N . GLN B 1 27 ? 13.742 10.531 -11.484 1 89.38 27 GLN B N 1
ATOM 2154 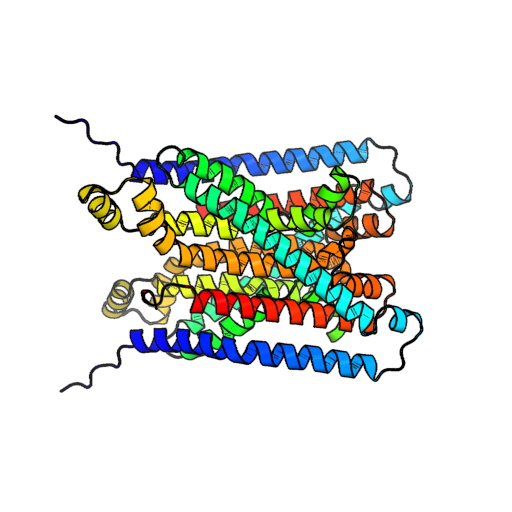C CA . GLN B 1 27 ? 12.891 9.352 -11.547 1 89.38 27 GLN B CA 1
ATOM 2155 C C . GLN B 1 27 ? 12.633 8.93 -12.992 1 89.38 27 GLN B C 1
ATOM 2157 O O . GLN B 1 27 ? 12.781 7.758 -13.344 1 89.38 27 GLN B O 1
ATOM 2162 N N . PRO B 1 28 ? 12.359 9.836 -13.914 1 91.69 28 PRO B N 1
ATOM 2163 C CA . PRO B 1 28 ? 12.172 9.422 -15.305 1 91.69 28 PRO B CA 1
ATOM 2164 C C . PRO B 1 28 ? 13.445 8.852 -15.93 1 91.69 28 PRO B C 1
ATOM 2166 O O . PRO B 1 28 ? 13.383 7.949 -16.766 1 91.69 28 PRO B O 1
ATOM 2169 N N . VAL B 1 29 ? 14.594 9.352 -15.508 1 93.75 29 VAL B N 1
ATOM 2170 C CA . VAL B 1 29 ? 15.867 8.844 -16.016 1 93.75 29 VAL B CA 1
ATOM 2171 C C . VAL B 1 29 ? 16.094 7.422 -15.516 1 93.75 29 VAL B C 1
ATOM 2173 O O . VAL B 1 29 ? 16.516 6.547 -16.281 1 93.75 29 VAL B O 1
ATOM 2176 N N . ILE B 1 30 ? 15.805 7.172 -14.273 1 94.94 30 ILE B N 1
ATOM 2177 C CA . ILE B 1 30 ? 15.938 5.84 -13.695 1 94.94 30 ILE B CA 1
ATOM 2178 C C . ILE B 1 30 ? 15.016 4.863 -14.43 1 94.94 30 ILE B C 1
ATOM 2180 O O . ILE B 1 30 ? 15.422 3.748 -14.758 1 94.94 30 ILE B O 1
ATOM 2184 N N . VAL B 1 31 ? 13.812 5.281 -14.742 1 97.44 31 VAL B N 1
ATOM 2185 C CA . VAL B 1 31 ? 12.828 4.453 -15.438 1 97.44 31 VAL B CA 1
ATOM 2186 C C . VAL B 1 31 ? 13.352 4.094 -16.828 1 97.44 31 VAL B C 1
ATOM 2188 O O . VAL B 1 31 ? 13.305 2.934 -17.234 1 97.44 31 VAL B O 1
ATOM 2191 N N . LEU B 1 32 ? 13.883 5.082 -17.531 1 97.19 32 LEU B N 1
ATOM 2192 C CA . LEU B 1 32 ? 14.398 4.859 -18.875 1 97.19 32 LEU B CA 1
ATOM 2193 C C . LEU B 1 32 ? 15.578 3.889 -18.859 1 97.19 32 LEU B C 1
ATOM 2195 O O . LEU B 1 32 ? 15.664 2.998 -19.703 1 97.19 32 LEU B O 1
ATOM 2199 N N . ILE B 1 33 ? 16.453 4.082 -17.891 1 97.75 33 ILE B N 1
ATOM 2200 C CA . ILE B 1 33 ? 17.625 3.223 -17.766 1 97.75 33 ILE B CA 1
ATOM 2201 C C . ILE B 1 33 ? 17.172 1.795 -17.453 1 97.75 33 ILE B C 1
ATOM 2203 O O . ILE B 1 33 ? 17.688 0.839 -18.047 1 97.75 33 ILE B O 1
ATOM 2207 N N . LEU B 1 34 ? 16.25 1.646 -16.594 1 98.25 34 LEU B N 1
ATOM 2208 C CA . LEU B 1 34 ? 15.758 0.326 -16.219 1 98.25 34 LEU B CA 1
ATOM 2209 C C . LEU B 1 34 ? 15.078 -0.369 -17.391 1 98.25 34 LEU B C 1
ATOM 2211 O O . LEU B 1 34 ? 15.359 -1.535 -17.672 1 98.25 34 LEU B O 1
ATOM 2215 N N . VAL B 1 35 ? 14.18 0.343 -18.094 1 98.56 35 VAL B N 1
ATOM 2216 C CA . VAL B 1 35 ? 13.414 -0.236 -19.188 1 98.56 35 VAL B CA 1
ATOM 2217 C C . VAL B 1 35 ? 14.359 -0.586 -20.344 1 98.56 35 VAL B C 1
ATOM 2219 O O . VAL B 1 35 ? 14.344 -1.713 -20.844 1 98.56 35 VAL B O 1
ATOM 2222 N N . ALA B 1 36 ? 15.164 0.375 -20.766 1 98.5 36 ALA B N 1
ATOM 2223 C CA . ALA B 1 36 ? 16.109 0.116 -21.844 1 98.5 36 ALA B CA 1
ATOM 2224 C C . ALA B 1 36 ? 17.109 -0.98 -21.453 1 98.5 36 ALA B C 1
ATOM 2226 O O . ALA B 1 36 ? 17.375 -1.885 -22.25 1 98.5 36 ALA B O 1
ATOM 2227 N N . GLY B 1 37 ? 17.609 -0.892 -20.266 1 98.5 37 GLY B N 1
ATOM 2228 C CA . GLY B 1 37 ? 18.562 -1.871 -19.797 1 98.5 37 GLY B CA 1
ATOM 2229 C C . GLY B 1 37 ? 18.031 -3.289 -19.797 1 98.5 37 GLY B C 1
ATOM 2230 O O . GLY B 1 37 ? 18.688 -4.207 -20.297 1 98.5 37 GLY B O 1
ATOM 2231 N N . VAL B 1 38 ? 16.859 -3.482 -19.297 1 98.56 38 VAL B N 1
ATOM 2232 C CA . VAL B 1 38 ? 16.312 -4.832 -19.172 1 98.56 38 VAL B CA 1
ATOM 2233 C C . VAL B 1 38 ? 15.938 -5.367 -20.547 1 98.56 38 VAL B C 1
ATOM 2235 O O . VAL B 1 38 ? 16.094 -6.562 -20.812 1 98.56 38 VAL B O 1
ATOM 2238 N N . LEU B 1 39 ? 15.414 -4.512 -21.391 1 98.12 39 LEU B N 1
ATOM 2239 C CA . LEU B 1 39 ? 15.023 -4.957 -22.719 1 98.12 39 LEU B CA 1
ATOM 2240 C C . LEU B 1 39 ? 16.25 -5.305 -23.562 1 98.12 39 LEU B C 1
ATOM 2242 O O . LEU B 1 39 ? 16.25 -6.324 -24.266 1 98.12 39 LEU B O 1
ATOM 2246 N N . ILE B 1 40 ? 17.281 -4.473 -23.516 1 98.19 40 ILE B N 1
ATOM 2247 C CA . ILE B 1 40 ? 18.516 -4.773 -24.234 1 98.19 40 ILE B CA 1
ATOM 2248 C C . ILE B 1 40 ? 19.109 -6.074 -23.703 1 98.19 40 ILE B C 1
ATOM 2250 O O . ILE B 1 40 ? 19.516 -6.938 -24.484 1 98.19 40 ILE B O 1
ATOM 2254 N N . TRP B 1 41 ? 19.109 -6.195 -22.391 1 98.06 41 TRP B N 1
ATOM 2255 C CA . TRP B 1 41 ? 19.625 -7.402 -21.75 1 98.06 41 TRP B CA 1
ATOM 2256 C C . TRP B 1 41 ? 18.828 -8.633 -22.188 1 98.06 41 TRP B C 1
ATOM 2258 O O . TRP B 1 41 ? 19.422 -9.664 -22.531 1 98.06 41 TRP B O 1
ATOM 2268 N N . ALA B 1 42 ? 17.562 -8.555 -22.188 1 97.69 42 ALA B N 1
ATOM 2269 C CA . ALA B 1 42 ? 16.688 -9.695 -22.484 1 97.69 42 ALA B CA 1
ATOM 2270 C C . ALA B 1 42 ? 16.781 -10.07 -23.969 1 97.69 42 ALA B C 1
ATOM 2272 O O . ALA B 1 42 ? 16.891 -11.258 -24.297 1 97.69 42 ALA B O 1
ATOM 2273 N N . PHE B 1 43 ? 16.797 -9.078 -24.812 1 97 43 PHE B N 1
ATOM 2274 C CA . PHE B 1 43 ? 16.734 -9.344 -26.234 1 97 43 PHE B CA 1
ATOM 2275 C C . PHE B 1 43 ? 18.125 -9.672 -26.781 1 97 43 PHE B C 1
ATOM 2277 O O . PHE B 1 43 ? 18.25 -10.133 -27.922 1 97 43 PHE B O 1
ATOM 2284 N N . SER B 1 44 ? 19.141 -9.492 -26.031 1 97.25 44 SER B N 1
ATOM 2285 C CA . SER B 1 44 ? 20.484 -9.875 -26.453 1 97.25 44 SER B CA 1
ATOM 2286 C C . SER B 1 44 ? 20.797 -11.312 -26.047 1 97.25 44 SER B C 1
ATOM 2288 O O . SER B 1 44 ? 21.828 -11.859 -26.453 1 97.25 44 SER B O 1
ATOM 2290 N N . ARG B 1 45 ? 19.922 -11.914 -25.359 1 96 45 ARG B N 1
ATOM 2291 C CA . ARG B 1 45 ? 20.125 -13.289 -24.906 1 96 45 ARG B CA 1
ATOM 2292 C C . ARG B 1 45 ? 19.594 -14.281 -25.938 1 96 45 ARG B C 1
ATOM 2294 O O . ARG B 1 45 ? 18.781 -13.93 -26.797 1 96 45 ARG B O 1
ATOM 2301 N N . ASP B 1 46 ? 20.156 -15.531 -25.781 1 96.75 46 ASP B N 1
ATOM 2302 C CA . ASP B 1 46 ? 19.562 -16.641 -26.516 1 96.75 46 ASP B CA 1
ATOM 2303 C C . ASP B 1 46 ? 18.375 -17.219 -25.766 1 96.75 46 ASP B C 1
ATOM 2305 O O . ASP B 1 46 ? 18.531 -18.125 -24.953 1 96.75 46 ASP B O 1
ATOM 2309 N N . LEU B 1 47 ? 17.234 -16.812 -26.172 1 97.25 47 LEU B N 1
ATOM 2310 C CA . LEU B 1 47 ? 16 -17.203 -25.484 1 97.25 47 LEU B CA 1
ATOM 2311 C C . LEU B 1 47 ? 15.516 -18.562 -25.969 1 97.25 47 LEU B C 1
ATOM 2313 O O . LEU B 1 47 ? 15.594 -18.859 -27.172 1 97.25 47 LEU B O 1
ATOM 2317 N N . ASN B 1 48 ? 15.109 -19.359 -25.094 1 96.69 48 ASN B N 1
ATOM 2318 C CA . ASN B 1 48 ? 14.453 -20.594 -25.5 1 96.69 48 ASN B CA 1
ATOM 2319 C C . ASN B 1 48 ? 13.016 -20.344 -25.953 1 96.69 48 ASN B C 1
ATOM 2321 O O . ASN B 1 48 ? 12.555 -19.203 -25.953 1 96.69 48 ASN B O 1
ATOM 2325 N N . ALA B 1 49 ? 12.336 -21.344 -26.359 1 95.06 49 ALA B N 1
ATOM 2326 C CA . ALA B 1 49 ? 11.008 -21.203 -26.969 1 95.06 49 ALA B CA 1
ATOM 2327 C C . ALA B 1 49 ? 10.016 -20.625 -25.969 1 95.06 49 ALA B C 1
ATOM 2329 O O . ALA B 1 49 ? 9.211 -19.75 -26.312 1 95.06 49 ALA B O 1
ATOM 2330 N N . THR B 1 50 ? 10.062 -21.078 -24.766 1 94 50 THR B N 1
ATOM 2331 C CA . THR B 1 50 ? 9.148 -20.609 -23.719 1 94 50 THR B CA 1
ATOM 2332 C C . THR B 1 50 ? 9.391 -19.141 -23.406 1 94 50 THR B C 1
ATOM 2334 O O . THR B 1 50 ? 8.445 -18.359 -23.266 1 94 50 THR B O 1
ATOM 2337 N N . GLN B 1 51 ? 10.617 -18.75 -23.344 1 97.5 51 GLN B N 1
ATOM 2338 C CA . GLN B 1 51 ? 11 -17.359 -23.078 1 97.5 51 GLN B CA 1
ATOM 2339 C C . GLN B 1 51 ? 10.594 -16.453 -24.234 1 97.5 51 GLN B C 1
ATOM 2341 O O . GLN B 1 51 ? 10.156 -15.32 -24.016 1 97.5 51 GLN B O 1
ATOM 2346 N N . LYS B 1 52 ? 10.711 -16.969 -25.422 1 97.25 52 LYS B N 1
ATOM 2347 C CA . LYS B 1 52 ? 10.336 -16.172 -26.594 1 97.25 52 LYS B CA 1
ATOM 2348 C C . LYS B 1 52 ? 8.836 -15.922 -26.625 1 97.25 52 LYS B C 1
ATOM 2350 O O . LYS B 1 52 ? 8.391 -14.875 -27.094 1 97.25 52 LYS B O 1
ATOM 2355 N N . ALA B 1 53 ? 8.094 -16.844 -26.125 1 96.75 53 ALA B N 1
ATOM 2356 C CA . ALA B 1 53 ? 6.645 -16.688 -26.047 1 96.75 53 ALA B CA 1
ATOM 2357 C C . ALA B 1 53 ? 6.258 -15.57 -25.078 1 96.75 53 ALA B C 1
ATOM 2359 O O . ALA B 1 53 ? 5.281 -14.859 -25.297 1 96.75 53 ALA B O 1
ATOM 2360 N N . SER B 1 54 ? 7.008 -15.43 -24.016 1 97.56 54 SER B N 1
ATOM 2361 C CA . SER B 1 54 ? 6.715 -14.453 -22.969 1 97.56 54 SER B CA 1
ATOM 2362 C C . SER B 1 54 ? 7.422 -13.133 -23.234 1 97.56 54 SER B C 1
ATOM 2364 O O . SER B 1 54 ? 6.875 -12.062 -22.969 1 97.56 54 SER B O 1
ATOM 2366 N N . ILE B 1 55 ? 8.641 -13.258 -23.844 1 98.25 55 ILE B N 1
ATOM 2367 C CA . ILE B 1 55 ? 9.484 -12.086 -24.031 1 98.25 55 ILE B CA 1
ATOM 2368 C C . ILE B 1 55 ? 9.547 -11.734 -25.516 1 98.25 55 ILE B C 1
ATOM 2370 O O . ILE B 1 55 ? 10.484 -12.133 -26.219 1 98.25 55 ILE B O 1
ATOM 2374 N N . ASN B 1 56 ? 8.703 -11.031 -25.938 1 98.06 56 ASN B N 1
ATOM 2375 C CA . ASN B 1 56 ? 8.633 -10.422 -27.266 1 98.06 56 ASN B CA 1
ATOM 2376 C C . ASN B 1 56 ? 7.883 -9.094 -27.234 1 98.06 56 ASN B C 1
ATOM 2378 O O . ASN B 1 56 ? 7.125 -8.828 -26.297 1 98.06 56 ASN B O 1
ATOM 2382 N N . LEU B 1 57 ? 8.07 -8.297 -28.172 1 97 57 LEU B N 1
ATOM 2383 C CA . LEU B 1 57 ? 7.59 -6.918 -28.156 1 97 57 LEU B CA 1
ATOM 2384 C C . LEU B 1 57 ? 6.066 -6.879 -28.078 1 97 57 LEU B C 1
ATOM 2386 O O . LEU B 1 57 ? 5.5 -6.055 -27.359 1 97 57 LEU B O 1
ATOM 2390 N N . ASP B 1 58 ? 5.371 -7.715 -28.781 1 98.25 58 ASP B N 1
ATOM 2391 C CA . ASP B 1 58 ? 3.914 -7.73 -28.797 1 98.25 58 ASP B CA 1
ATOM 2392 C C . ASP B 1 58 ? 3.344 -8.055 -27.422 1 98.25 58 ASP B C 1
ATOM 2394 O O . ASP B 1 58 ? 2.443 -7.371 -26.938 1 98.25 58 ASP B O 1
ATOM 2398 N N . ASN B 1 59 ? 3.875 -9.086 -26.812 1 98.5 59 ASN B N 1
ATOM 2399 C CA . ASN B 1 59 ? 3.396 -9.5 -25.5 1 98.5 59 ASN B CA 1
ATOM 2400 C C . ASN B 1 59 ? 3.711 -8.453 -24.438 1 98.5 59 ASN B C 1
ATOM 2402 O O . ASN B 1 59 ? 2.869 -8.148 -23.594 1 98.5 59 ASN B O 1
ATOM 2406 N N . ILE B 1 60 ? 4.859 -7.898 -24.484 1 98.69 60 ILE B N 1
ATOM 2407 C CA . ILE B 1 60 ? 5.289 -6.91 -23.5 1 98.69 60 ILE B CA 1
ATOM 2408 C C . ILE B 1 60 ? 4.422 -5.66 -23.609 1 98.69 60 ILE B C 1
ATOM 2410 O O . ILE B 1 60 ? 3.949 -5.129 -22.594 1 98.69 60 ILE B O 1
ATOM 2414 N N . VAL B 1 61 ? 4.188 -5.211 -24.797 1 98.56 61 VAL B N 1
ATOM 2415 C CA . VAL B 1 61 ? 3.354 -4.031 -25.031 1 98.56 61 VAL B CA 1
ATOM 2416 C C . VAL B 1 61 ? 1.926 -4.316 -24.562 1 98.56 61 VAL B C 1
ATOM 2418 O O . VAL B 1 61 ? 1.294 -3.471 -23.922 1 98.56 61 VAL B O 1
ATOM 2421 N N . THR B 1 62 ? 1.423 -5.48 -24.875 1 98.75 62 THR B N 1
ATOM 2422 C CA . THR B 1 62 ? 0.068 -5.867 -24.5 1 98.75 62 THR B CA 1
ATOM 2423 C C . THR B 1 62 ? -0.084 -5.895 -22.969 1 98.75 62 THR B C 1
ATOM 2425 O O . THR B 1 62 ? -1.023 -5.312 -22.422 1 98.75 62 THR B O 1
ATOM 2428 N N . LEU B 1 63 ? 0.804 -6.539 -22.281 1 98.88 63 LEU B N 1
ATOM 2429 C CA . LEU B 1 63 ? 0.741 -6.645 -20.828 1 98.88 63 LEU B CA 1
ATOM 2430 C C . LEU B 1 63 ? 0.908 -5.277 -20.172 1 98.88 63 LEU B C 1
ATOM 2432 O O . LEU B 1 63 ? 0.264 -4.98 -19.172 1 98.88 63 LEU B O 1
ATOM 2436 N N . THR B 1 64 ? 1.766 -4.449 -20.766 1 98.88 64 THR B N 1
ATOM 2437 C CA . THR B 1 64 ? 1.956 -3.098 -20.266 1 98.88 64 THR B CA 1
ATOM 2438 C C . THR B 1 64 ? 0.675 -2.281 -20.406 1 98.88 64 THR B C 1
ATOM 2440 O O . THR B 1 64 ? 0.265 -1.591 -19.469 1 98.88 64 THR B O 1
ATOM 2443 N N . TRP B 1 65 ? 0.071 -2.416 -21.531 1 98.75 65 TRP B N 1
ATOM 2444 C CA . TRP B 1 65 ? -1.171 -1.693 -21.781 1 98.75 65 TRP B CA 1
ATOM 2445 C C . TRP B 1 65 ? -2.279 -2.172 -20.844 1 98.75 65 TRP B C 1
ATOM 2447 O O . TRP B 1 65 ? -3.051 -1.364 -20.328 1 98.75 65 TRP B O 1
ATOM 2457 N N . GLN B 1 66 ? -2.391 -3.439 -20.703 1 98.88 66 GLN B N 1
ATOM 2458 C CA . GLN B 1 66 ? -3.361 -3.988 -19.766 1 98.88 66 GLN B CA 1
ATOM 2459 C C . GLN B 1 66 ? -3.135 -3.438 -18.359 1 98.88 66 GLN B C 1
ATOM 2461 O O . GLN B 1 66 ? -4.09 -3.092 -17.656 1 98.88 66 GLN B O 1
ATOM 2466 N N . HIS B 1 67 ? -1.89 -3.42 -17.953 1 98.94 67 HIS B N 1
ATOM 2467 C CA . HIS B 1 67 ? -1.521 -2.904 -16.641 1 98.94 67 HIS B CA 1
ATOM 2468 C C . HIS B 1 67 ? -1.955 -1.451 -16.484 1 98.94 67 HIS B C 1
ATOM 2470 O O . HIS B 1 67 ? -2.514 -1.079 -15.445 1 98.94 67 HIS B O 1
ATOM 2476 N N . VAL B 1 68 ? -1.745 -0.634 -17.469 1 98.88 68 VAL B N 1
ATOM 2477 C CA . VAL B 1 68 ? -2.117 0.777 -17.469 1 98.88 68 VAL B CA 1
ATOM 2478 C C . VAL B 1 68 ? -3.637 0.911 -17.422 1 98.88 68 VAL B C 1
ATOM 2480 O O . VAL B 1 68 ? -4.168 1.744 -16.672 1 98.88 68 VAL B O 1
ATOM 2483 N N . LEU B 1 69 ? -4.312 0.079 -18.141 1 98.88 69 LEU B N 1
ATOM 2484 C CA . LEU B 1 69 ? -5.77 0.136 -18.203 1 98.88 69 LEU B CA 1
ATOM 2485 C C . LEU B 1 69 ? -6.375 -0.238 -16.844 1 98.88 69 LEU B C 1
ATOM 2487 O O . LEU B 1 69 ? -7.332 0.395 -16.391 1 98.88 69 LEU B O 1
ATOM 2491 N N . ILE B 1 70 ? -5.855 -1.255 -16.25 1 98.94 70 ILE B N 1
ATOM 2492 C CA . ILE B 1 70 ? -6.32 -1.653 -14.922 1 98.94 70 ILE B CA 1
ATOM 2493 C C . ILE B 1 70 ? -6.125 -0.503 -13.938 1 98.94 70 ILE B C 1
ATOM 2495 O O . ILE B 1 70 ? -7.047 -0.14 -13.203 1 98.94 70 ILE B O 1
ATOM 2499 N N . THR B 1 71 ? -4.961 0.062 -13.984 1 98.88 71 THR B N 1
ATOM 2500 C CA . THR B 1 71 ? -4.625 1.161 -13.078 1 98.88 71 THR B CA 1
ATOM 2501 C C . THR B 1 71 ? -5.555 2.352 -13.312 1 98.88 71 THR B C 1
ATOM 2503 O O . THR B 1 71 ? -6.086 2.924 -12.359 1 98.88 71 THR B O 1
ATOM 2506 N N . ALA B 1 72 ? -5.77 2.688 -14.555 1 98.81 72 ALA B N 1
ATOM 2507 C CA . ALA B 1 72 ? -6.633 3.812 -14.898 1 98.81 72 ALA B CA 1
ATOM 2508 C C . ALA B 1 72 ? -8.07 3.564 -14.445 1 98.81 72 ALA B C 1
ATOM 2510 O O . ALA B 1 72 ? -8.711 4.461 -13.891 1 98.81 72 ALA B O 1
ATOM 2511 N N . ALA B 1 73 ? -8.523 2.391 -14.68 1 98.94 73 ALA B N 1
ATOM 2512 C CA . ALA B 1 73 ? -9.891 2.051 -14.281 1 98.94 73 ALA B CA 1
ATOM 2513 C C . ALA B 1 73 ? -10.055 2.135 -12.766 1 98.94 73 ALA B C 1
ATOM 2515 O O . ALA B 1 73 ? -11.062 2.652 -12.281 1 98.94 73 ALA B O 1
ATOM 2516 N N . VAL B 1 74 ? -9.109 1.61 -12.039 1 98.94 74 VAL B N 1
ATOM 2517 C CA . VAL B 1 74 ? -9.148 1.649 -10.578 1 98.94 74 VAL B CA 1
ATOM 2518 C C . VAL B 1 74 ? -9.219 3.1 -10.102 1 98.94 74 VAL B C 1
ATOM 2520 O O . VAL B 1 74 ? -10.07 3.443 -9.281 1 98.94 74 VAL B O 1
ATOM 2523 N N . VAL B 1 75 ? -8.406 3.936 -10.641 1 98.56 75 VAL B N 1
ATOM 2524 C CA . VAL B 1 75 ? -8.312 5.324 -10.195 1 98.56 75 VAL B CA 1
ATOM 2525 C C . VAL B 1 75 ? -9.602 6.062 -10.547 1 98.56 75 VAL B C 1
ATOM 2527 O O . VAL B 1 75 ? -10.094 6.875 -9.758 1 98.56 75 VAL B O 1
ATOM 2530 N N . ILE B 1 76 ? -10.102 5.816 -11.719 1 98.75 76 ILE B N 1
ATOM 2531 C CA . ILE B 1 76 ? -11.352 6.445 -12.141 1 98.75 76 ILE B CA 1
ATOM 2532 C C . ILE B 1 76 ? -12.477 6.066 -11.18 1 98.75 76 ILE B C 1
ATOM 2534 O O . ILE B 1 76 ? -13.242 6.93 -10.742 1 98.75 76 ILE B O 1
ATOM 2538 N N . ILE B 1 77 ? -12.539 4.855 -10.797 1 98.94 77 ILE B N 1
ATOM 2539 C CA . ILE B 1 77 ? -13.57 4.387 -9.875 1 98.94 77 ILE B CA 1
ATOM 2540 C C . ILE B 1 77 ? -13.359 5.012 -8.5 1 98.94 77 ILE B C 1
ATOM 2542 O O . ILE B 1 77 ? -14.312 5.477 -7.871 1 98.94 77 ILE B O 1
ATOM 2546 N N . VAL B 1 78 ? -12.133 5.016 -8.008 1 98.88 78 VAL B N 1
ATOM 2547 C CA . VAL B 1 78 ? -11.805 5.57 -6.699 1 98.88 78 VAL B CA 1
ATOM 2548 C C . VAL B 1 78 ? -12.219 7.039 -6.641 1 98.88 78 VAL B C 1
ATOM 2550 O O . VAL B 1 78 ? -12.867 7.473 -5.684 1 98.88 78 VAL B O 1
AT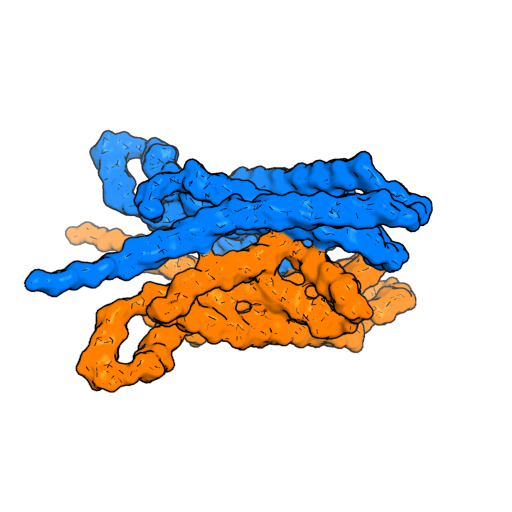OM 2553 N N . VAL B 1 79 ? -11.93 7.77 -7.691 1 98.75 79 VAL B N 1
ATOM 2554 C CA . VAL B 1 79 ? -12.273 9.188 -7.734 1 98.75 79 VAL B CA 1
ATOM 2555 C C . VAL B 1 79 ? -13.797 9.344 -7.816 1 98.75 79 VAL B C 1
ATOM 2557 O O . VAL B 1 79 ? -14.383 10.156 -7.094 1 98.75 79 VAL B O 1
ATOM 2560 N N . ALA B 1 80 ? -14.414 8.586 -8.656 1 98.81 80 ALA B N 1
ATOM 2561 C CA . ALA B 1 80 ? -15.852 8.68 -8.898 1 98.81 80 ALA B CA 1
ATOM 2562 C C . ALA B 1 80 ? -16.641 8.359 -7.629 1 98.81 80 ALA B C 1
ATOM 2564 O O . ALA B 1 80 ? -17.75 8.867 -7.438 1 98.81 80 ALA B O 1
ATOM 2565 N N . ILE B 1 81 ? -16.047 7.59 -6.727 1 98.88 81 ILE B N 1
ATOM 2566 C CA . ILE B 1 81 ? -16.766 7.176 -5.527 1 98.88 81 ILE B CA 1
ATOM 2567 C C . ILE B 1 81 ? -16.312 8.016 -4.336 1 98.88 81 ILE B C 1
ATOM 2569 O O . ILE B 1 81 ? -17.125 8.609 -3.637 1 98.88 81 ILE B O 1
ATOM 2573 N N . ALA B 1 82 ? -15.023 8.117 -4.133 1 98.88 82 ALA B N 1
ATOM 2574 C CA . ALA B 1 82 ? -14.469 8.695 -2.91 1 98.88 82 ALA B CA 1
ATOM 2575 C C . ALA B 1 82 ? -14.703 10.203 -2.861 1 98.88 82 ALA B C 1
ATOM 2577 O O . ALA B 1 82 ? -14.945 10.766 -1.79 1 98.88 82 ALA B O 1
ATOM 2578 N N . VAL B 1 83 ? -14.617 10.883 -3.977 1 98.75 83 VAL B N 1
ATOM 2579 C CA . VAL B 1 83 ? -14.75 12.336 -3.988 1 98.75 83 VAL B CA 1
ATOM 2580 C C . VAL B 1 83 ? -16.203 12.727 -3.691 1 98.75 83 VAL B C 1
ATOM 2582 O O . VAL B 1 83 ? -16.453 13.508 -2.775 1 98.75 83 VAL B O 1
ATOM 2585 N N . PRO B 1 84 ? -17.219 12.188 -4.426 1 98.62 84 PRO B N 1
ATOM 2586 C CA . PRO B 1 84 ? -18.594 12.516 -4.07 1 98.62 84 PRO B CA 1
ATOM 2587 C C . PRO B 1 84 ? -18.969 12.078 -2.654 1 98.62 84 PRO B C 1
ATOM 2589 O O . PRO B 1 84 ? -19.641 12.82 -1.93 1 98.62 84 PRO B O 1
ATOM 2592 N N . LEU B 1 85 ? -18.516 10.906 -2.254 1 98.69 85 LEU B N 1
ATOM 2593 C CA . LEU B 1 85 ? -18.812 10.422 -0.909 1 98.69 85 LEU B CA 1
ATOM 2594 C C . LEU B 1 85 ? -18.172 11.312 0.144 1 98.69 85 LEU B C 1
ATOM 2596 O O . LEU B 1 85 ? -18.812 11.688 1.128 1 98.69 85 LEU B O 1
ATOM 2600 N N . GLY B 1 86 ? -16.875 11.633 -0.053 1 98.44 86 GLY B N 1
ATOM 2601 C CA . GLY B 1 86 ? -16.203 12.539 0.861 1 98.44 86 GLY B CA 1
ATOM 2602 C C . GLY B 1 86 ? -16.875 13.906 0.94 1 98.44 86 GLY B C 1
ATOM 2603 O O . GLY B 1 86 ? -16.953 14.5 2.018 1 98.44 86 GLY B O 1
ATOM 2604 N N . THR B 1 87 ? -17.328 14.383 -0.154 1 98.06 87 THR B N 1
ATOM 2605 C CA . THR B 1 87 ? -18.047 15.656 -0.206 1 98.06 87 THR B CA 1
ATOM 2606 C C . THR B 1 87 ? -19.344 15.578 0.587 1 98.06 87 THR B C 1
ATOM 2608 O O . THR B 1 87 ? -19.641 16.453 1.397 1 98.06 87 THR B O 1
ATOM 2611 N N . LEU B 1 88 ? -20.031 14.492 0.369 1 97.38 88 LEU B N 1
ATOM 2612 C CA . LEU B 1 88 ? -21.312 14.305 1.045 1 97.38 88 LEU B CA 1
ATOM 2613 C C . LEU B 1 88 ? -21.109 14.172 2.551 1 97.38 88 LEU B C 1
ATOM 2615 O O . LEU B 1 88 ? -21.906 14.695 3.336 1 97.38 88 LEU B O 1
ATOM 2619 N N . LEU B 1 89 ? -20.062 13.586 2.988 1 96.62 89 LEU B N 1
ATOM 2620 C CA . LEU B 1 89 ? -19.828 13.258 4.391 1 96.62 89 LEU B CA 1
ATOM 2621 C C . LEU B 1 89 ? -19.344 14.484 5.16 1 96.62 89 LEU B C 1
ATOM 2623 O O . LEU B 1 89 ? -19.219 14.438 6.387 1 96.62 89 LEU B O 1
ATOM 2627 N N . THR B 1 90 ? -19.109 15.547 4.477 1 95.19 90 THR B N 1
ATOM 2628 C CA . THR B 1 90 ? -18.688 16.766 5.148 1 95.19 90 THR B CA 1
ATOM 2629 C C . THR B 1 90 ? -19.828 17.781 5.227 1 95.19 90 THR B C 1
ATOM 2631 O O . THR B 1 90 ? -19.688 18.844 5.812 1 95.19 90 THR B O 1
ATOM 2634 N N . ARG B 1 91 ? -20.906 17.422 4.676 1 93.31 91 ARG B N 1
ATOM 2635 C CA . ARG B 1 91 ? -22.109 18.25 4.828 1 93.31 91 ARG B CA 1
ATOM 2636 C C . ARG B 1 91 ? -22.734 18.047 6.199 1 93.31 91 ARG B C 1
ATOM 2638 O O . ARG B 1 91 ? -22.719 16.938 6.738 1 93.31 91 ARG B O 1
ATOM 2645 N N . PRO B 1 92 ? -23.391 19.078 6.727 1 87.75 92 PRO B N 1
ATOM 2646 C CA . PRO B 1 92 ? -23.891 19.062 8.102 1 87.75 92 PRO B CA 1
ATOM 2647 C C . PRO B 1 92 ? -24.828 17.875 8.367 1 87.75 92 PRO B C 1
ATOM 2649 O O . PRO B 1 92 ? -24.781 17.281 9.445 1 87.75 92 PRO B O 1
ATOM 2652 N N . LYS B 1 93 ? -25.578 17.438 7.418 1 90.44 93 LYS B N 1
ATOM 2653 C CA . LYS B 1 93 ? -26.562 16.391 7.629 1 90.44 93 LYS B CA 1
ATOM 2654 C C . LYS B 1 93 ? -25.922 15.008 7.605 1 90.44 93 LYS B C 1
ATOM 2656 O O . LYS B 1 93 ? -26.516 14.039 8.094 1 90.44 93 LYS B O 1
ATOM 2661 N N . PHE B 1 94 ? -24.719 14.906 7.094 1 93.62 94 PHE B N 1
ATOM 2662 C CA . PHE B 1 94 ? -24.156 13.578 6.836 1 93.62 94 PHE B CA 1
ATOM 2663 C C . PHE B 1 94 ? -22.859 13.383 7.598 1 93.62 94 PHE B C 1
ATOM 2665 O O . PHE B 1 94 ? -22.234 12.32 7.512 1 93.62 94 PHE B O 1
ATOM 2672 N N . THR B 1 95 ? -22.484 14.281 8.422 1 90.75 95 THR B N 1
ATOM 2673 C CA . THR B 1 95 ? -21.219 14.234 9.133 1 90.75 95 THR B CA 1
ATOM 2674 C C . THR B 1 95 ? -21.172 13.047 10.086 1 90.75 95 THR B C 1
ATOM 2676 O O . THR B 1 95 ? -20.109 12.469 10.32 1 90.75 95 THR B O 1
ATOM 2679 N N . ARG B 1 96 ? -22.359 12.672 10.516 1 89.88 96 ARG B N 1
ATOM 2680 C CA . ARG B 1 96 ? -22.438 11.594 11.492 1 89.88 96 ARG B CA 1
ATOM 2681 C C . ARG B 1 96 ? -22.156 10.242 10.836 1 89.88 96 ARG B C 1
ATOM 2683 O O . ARG B 1 96 ? -21.828 9.266 11.516 1 89.88 96 ARG B O 1
ATOM 2690 N N . LEU B 1 97 ? -22.234 10.188 9.508 1 94.12 97 LEU B N 1
ATOM 2691 C CA . LEU B 1 97 ? -22.031 8.938 8.781 1 94.12 97 LEU B CA 1
ATOM 2692 C C . LEU B 1 97 ? -20.562 8.773 8.383 1 94.12 97 LEU B C 1
ATOM 2694 O O . LEU B 1 97 ? -20.156 7.699 7.938 1 94.12 97 LEU B O 1
ATOM 2698 N N . ALA B 1 98 ? -19.75 9.789 8.609 1 94 98 ALA B N 1
ATOM 2699 C CA . ALA B 1 98 ? -18.375 9.797 8.148 1 94 98 ALA B CA 1
ATOM 2700 C C . ALA B 1 98 ? -17.578 8.656 8.773 1 94 98 ALA B C 1
ATOM 2702 O O . ALA B 1 98 ? -16.906 7.902 8.062 1 94 98 ALA B O 1
ATOM 2703 N N . PRO B 1 99 ? -17.766 8.422 10.062 1 90.19 99 PRO B N 1
ATOM 2704 C CA . PRO B 1 99 ? -16.984 7.336 10.656 1 90.19 99 PRO B CA 1
ATOM 2705 C C . PRO B 1 99 ? -17.344 5.965 10.086 1 90.19 99 PRO B C 1
ATOM 2707 O O . PRO B 1 99 ? -16.484 5.082 9.992 1 90.19 99 PRO B O 1
ATOM 2710 N N . PHE B 1 100 ? -18.531 5.797 9.766 1 92.38 100 PHE B N 1
ATOM 2711 C CA . PHE B 1 100 ? -19 4.531 9.219 1 92.38 100 PHE B CA 1
ATOM 2712 C C . PHE B 1 100 ? -18.344 4.25 7.871 1 92.38 100 PHE B C 1
ATOM 2714 O O . PHE B 1 100 ? -17.766 3.189 7.664 1 92.38 100 PHE B O 1
ATOM 2721 N N . PHE B 1 101 ? -18.344 5.18 6.961 1 95.19 101 PHE B N 1
ATOM 2722 C CA . PHE B 1 101 ? -17.828 4.984 5.613 1 95.19 101 PHE B CA 1
ATOM 2723 C C . PHE B 1 101 ? -16.312 4.98 5.613 1 95.19 101 PHE B C 1
ATOM 2725 O O . PHE B 1 101 ? -15.68 4.211 4.883 1 95.19 101 PHE B O 1
ATOM 2732 N N . VAL B 1 102 ? -15.727 5.824 6.441 1 94.69 102 VAL B N 1
ATOM 2733 C CA . VAL B 1 102 ? -14.273 5.805 6.59 1 94.69 102 VAL B CA 1
ATOM 2734 C C . VAL B 1 102 ? -13.828 4.465 7.172 1 94.69 102 VAL B C 1
ATOM 2736 O O . VAL B 1 102 ? -12.812 3.908 6.758 1 94.69 102 VAL B O 1
ATOM 2739 N N . GLY B 1 103 ? -14.617 3.904 8.109 1 92.25 103 GLY B N 1
ATOM 2740 C CA . GLY B 1 103 ? -14.336 2.592 8.672 1 92.25 103 GLY B CA 1
ATOM 2741 C C . GLY B 1 103 ? -14.359 1.482 7.641 1 92.25 103 GLY B C 1
ATOM 2742 O O . GLY B 1 103 ? -13.484 0.613 7.641 1 92.25 103 GLY B O 1
ATOM 2743 N N . ILE B 1 104 ? -15.32 1.516 6.793 1 94.69 104 ILE B N 1
ATOM 2744 C CA . ILE B 1 104 ? -15.438 0.529 5.723 1 94.69 104 ILE B CA 1
ATOM 2745 C C . ILE B 1 104 ? -14.219 0.623 4.801 1 94.69 104 ILE B C 1
ATOM 2747 O O . ILE B 1 104 ? -13.617 -0.395 4.449 1 94.69 104 ILE B O 1
ATOM 2751 N N . ALA B 1 105 ? -13.906 1.854 4.422 1 96.19 105 ALA B N 1
ATOM 2752 C CA . ALA B 1 105 ? -12.742 2.057 3.564 1 96.19 105 ALA B CA 1
ATOM 2753 C C . ALA B 1 105 ? -11.469 1.591 4.258 1 96.19 105 ALA B C 1
ATOM 2755 O O . ALA B 1 105 ? -10.562 1.053 3.611 1 96.19 105 ALA B O 1
ATOM 2756 N N . ASN B 1 106 ? -11.398 1.754 5.559 1 94.44 106 ASN B N 1
ATOM 2757 C CA . ASN B 1 106 ? -10.242 1.327 6.332 1 94.44 106 ASN B CA 1
ATOM 2758 C C . ASN B 1 106 ? -10.094 -0.193 6.34 1 94.44 106 ASN B C 1
ATOM 2760 O O . ASN B 1 106 ? -8.984 -0.717 6.293 1 94.44 106 ASN B O 1
ATOM 2764 N N . ILE B 1 107 ? -11.141 -0.875 6.438 1 93.5 107 ILE B N 1
ATOM 2765 C CA . ILE B 1 107 ? -11.117 -2.332 6.391 1 93.5 107 ILE B CA 1
ATOM 2766 C C . ILE B 1 107 ? -10.516 -2.797 5.066 1 93.5 107 ILE B C 1
ATOM 2768 O O . ILE B 1 107 ? -9.656 -3.682 5.043 1 93.5 107 ILE B O 1
ATOM 2772 N N . GLY B 1 108 ? -10.992 -2.209 3.965 1 95.75 108 GLY B N 1
ATOM 2773 C CA . GLY B 1 108 ? -10.438 -2.523 2.658 1 95.75 108 GLY B CA 1
ATOM 2774 C C . GLY B 1 108 ? -8.945 -2.242 2.561 1 95.75 108 GLY B C 1
ATOM 2775 O O . GLY B 1 108 ? -8.195 -3.053 2.02 1 95.75 108 GLY B O 1
ATOM 2776 N N . ALA B 1 109 ? -8.547 -1.13 3.174 1 96.5 109 ALA B N 1
ATOM 2777 C CA . ALA B 1 109 ? -7.16 -0.689 3.074 1 96.5 109 ALA B CA 1
ATOM 2778 C C . ALA B 1 109 ? -6.258 -1.515 3.986 1 96.5 109 ALA B C 1
ATOM 2780 O O . ALA B 1 109 ? -5.051 -1.607 3.756 1 96.5 109 ALA B O 1
ATOM 2781 N N . ALA B 1 110 ? -6.848 -2.119 5.008 1 95.56 110 ALA B N 1
ATOM 2782 C CA . ALA B 1 110 ? -6.066 -2.889 5.973 1 95.56 110 ALA B CA 1
ATOM 2783 C C . ALA B 1 110 ? -5.902 -4.336 5.516 1 95.56 110 ALA B C 1
ATOM 2785 O O . ALA B 1 110 ? -4.992 -5.035 5.965 1 95.56 110 ALA B O 1
ATOM 2786 N N . ALA B 1 111 ? -6.781 -4.762 4.676 1 97.19 111 ALA B N 1
ATOM 2787 C CA . ALA B 1 111 ? -6.695 -6.125 4.16 1 97.19 111 ALA B CA 1
ATOM 2788 C C . ALA B 1 111 ? -5.598 -6.246 3.107 1 97.19 111 ALA B C 1
ATOM 2790 O O . ALA B 1 111 ? -5.34 -5.301 2.359 1 97.19 111 ALA B O 1
ATOM 2791 N N . PRO B 1 112 ? -4.934 -7.418 3.109 1 97.88 112 PRO B N 1
ATOM 2792 C CA . PRO B 1 112 ? -3.992 -7.621 2.004 1 97.88 112 PRO B CA 1
ATOM 2793 C C . PRO B 1 112 ? -4.676 -7.617 0.639 1 97.88 112 PRO B C 1
ATOM 2795 O O . PRO B 1 112 ? -5.746 -8.211 0.478 1 97.88 112 PRO B O 1
ATOM 2798 N N . ALA B 1 113 ? -4.047 -6.988 -0.293 1 98.12 113 ALA B N 1
ATOM 2799 C CA . ALA B 1 113 ? -4.609 -6.898 -1.639 1 98.12 113 ALA B CA 1
ATOM 2800 C C . ALA B 1 113 ? -4.828 -8.281 -2.238 1 98.12 113 ALA B C 1
ATOM 2802 O O . ALA B 1 113 ? -5.867 -8.539 -2.85 1 98.12 113 ALA B O 1
ATOM 2803 N N . ILE B 1 114 ? -3.889 -9.148 -2.049 1 98.38 114 ILE B N 1
ATOM 2804 C CA . ILE B 1 114 ? -3.988 -10.492 -2.604 1 98.38 114 ILE B CA 1
ATOM 2805 C C . ILE B 1 114 ? -5.195 -11.211 -2.004 1 98.38 114 ILE B C 1
ATOM 2807 O O . ILE B 1 114 ? -5.891 -11.953 -2.699 1 98.38 114 ILE B O 1
ATOM 2811 N N . GLY B 1 115 ? -5.418 -11.008 -0.716 1 98.44 115 GLY B N 1
ATOM 2812 C CA . GLY B 1 115 ? -6.586 -11.586 -0.073 1 98.44 115 GLY B CA 1
ATOM 2813 C C . GLY B 1 115 ? -7.895 -11.086 -0.647 1 98.44 115 GLY B C 1
ATOM 2814 O O . GLY B 1 115 ? -8.812 -11.867 -0.89 1 98.44 115 GLY B O 1
ATOM 2815 N N . LEU B 1 116 ? -7.953 -9.836 -0.896 1 98.62 116 LEU B N 1
ATOM 2816 C CA . LEU B 1 116 ? -9.164 -9.234 -1.446 1 98.62 116 LEU B CA 1
ATOM 2817 C C . LEU B 1 116 ? -9.438 -9.75 -2.855 1 98.62 116 LEU B C 1
ATOM 2819 O O . LEU B 1 116 ? -10.578 -10.047 -3.201 1 98.62 116 LEU B O 1
ATOM 2823 N N . LEU B 1 117 ? -8.414 -9.836 -3.643 1 98.75 117 LEU B N 1
ATOM 2824 C CA . LEU B 1 117 ? -8.547 -10.32 -5.012 1 98.75 117 LEU B CA 1
ATOM 2825 C C . LEU B 1 117 ? -9.047 -11.766 -5.027 1 98.75 117 LEU B C 1
ATOM 2827 O O . LEU B 1 117 ? -9.984 -12.094 -5.766 1 98.75 117 LEU B O 1
ATOM 2831 N N . VAL B 1 118 ? -8.477 -12.578 -4.215 1 98.56 118 VAL B N 1
ATOM 2832 C CA . VAL B 1 118 ? -8.828 -13.992 -4.172 1 98.56 118 VAL B CA 1
ATOM 2833 C C . VAL B 1 118 ? -10.258 -14.156 -3.674 1 98.56 118 VAL B C 1
ATOM 2835 O O . VAL B 1 118 ? -11.031 -14.93 -4.238 1 98.56 118 VAL B O 1
ATOM 2838 N N . LEU B 1 119 ? -10.578 -13.422 -2.639 1 98.44 119 LEU B N 1
ATOM 2839 C CA . LEU B 1 119 ? -11.922 -13.555 -2.076 1 98.44 119 LEU B CA 1
ATOM 2840 C C . LEU B 1 119 ? -12.977 -13.078 -3.066 1 98.44 119 LEU B C 1
ATOM 2842 O O . LEU B 1 119 ? -14.062 -13.656 -3.148 1 98.44 119 LEU B O 1
ATOM 2846 N N . PHE B 1 120 ? -12.68 -12.008 -3.766 1 98.75 120 PHE B N 1
ATOM 2847 C CA . PHE B 1 120 ? -13.633 -11.531 -4.758 1 98.75 120 PHE B CA 1
ATOM 2848 C C . PHE B 1 120 ? -13.773 -12.531 -5.898 1 98.75 120 PHE B C 1
ATOM 2850 O O . PHE B 1 120 ? -14.875 -12.758 -6.406 1 98.75 120 PHE B O 1
ATOM 2857 N N . TYR B 1 121 ? -12.656 -13.109 -6.379 1 98.56 121 TYR B N 1
ATOM 2858 C CA . TYR B 1 121 ? -12.688 -14.195 -7.355 1 98.56 121 TYR B CA 1
ATOM 2859 C C . TYR B 1 121 ? -13.578 -15.336 -6.875 1 98.56 121 TYR B C 1
ATOM 2861 O O . TYR B 1 121 ? -14.453 -15.797 -7.609 1 98.56 121 TYR B O 1
ATOM 2869 N N . LEU B 1 122 ? -13.383 -15.703 -5.637 1 97.94 122 LEU B N 1
ATOM 2870 C CA . LEU B 1 122 ? -14.109 -16.844 -5.086 1 97.94 122 LEU B CA 1
ATOM 2871 C C . LEU B 1 122 ? -15.594 -16.516 -4.938 1 97.94 122 LEU B C 1
ATOM 2873 O O . LEU B 1 122 ? -16.453 -17.375 -5.176 1 97.94 122 LEU B O 1
ATOM 2877 N N . ALA B 1 123 ? -15.914 -15.328 -4.586 1 97.88 123 ALA B N 1
ATOM 2878 C CA . ALA B 1 123 ? -17.297 -14.906 -4.402 1 97.88 123 ALA B CA 1
ATOM 2879 C C . ALA B 1 123 ? -18.047 -14.859 -5.738 1 97.88 123 ALA B C 1
ATOM 2881 O O . ALA B 1 123 ? -19.234 -15.172 -5.805 1 97.88 123 ALA B O 1
ATOM 2882 N N . THR B 1 124 ? -17.328 -14.5 -6.781 1 98 124 THR B N 1
ATOM 2883 C CA . THR B 1 124 ? -17.984 -14.312 -8.07 1 98 124 THR B CA 1
ATOM 2884 C C . THR B 1 124 ? -17.812 -15.539 -8.953 1 98 124 THR B C 1
ATOM 2886 O O . THR B 1 124 ? -18.531 -15.719 -9.938 1 98 124 THR B O 1
ATOM 2889 N N . ARG B 1 125 ? -16.828 -16.297 -8.727 1 97 125 ARG B N 1
ATOM 2890 C CA . ARG B 1 125 ? -16.5 -17.484 -9.5 1 97 125 ARG B CA 1
ATOM 2891 C C . ARG B 1 125 ? -16.219 -17.141 -10.953 1 97 125 ARG B C 1
ATOM 2893 O O . ARG B 1 125 ? -16.594 -17.875 -11.867 1 97 125 ARG B O 1
ATOM 2900 N N . THR B 1 126 ? -15.711 -15.914 -11.078 1 97.56 126 THR B N 1
ATOM 2901 C CA . THR B 1 126 ? -15.328 -15.445 -12.406 1 97.56 126 THR B CA 1
ATOM 2902 C C . THR B 1 126 ? -13.961 -14.766 -12.359 1 97.56 126 THR B C 1
ATOM 2904 O O . THR B 1 126 ? -13.469 -14.414 -11.289 1 97.56 126 THR B O 1
ATOM 2907 N N . THR B 1 127 ? -13.297 -14.797 -13.516 1 98.06 127 THR B N 1
ATOM 2908 C CA . THR B 1 127 ? -12.023 -14.109 -13.672 1 98.06 127 THR B CA 1
ATOM 2909 C C . THR B 1 127 ? -12.133 -12.992 -14.703 1 98.06 127 THR B C 1
ATOM 2911 O O . THR B 1 127 ? -13.172 -12.836 -15.352 1 98.06 127 THR B O 1
ATOM 2914 N N . GLY B 1 128 ? -11.117 -12.133 -14.789 1 98.69 128 GLY B N 1
ATOM 2915 C CA . GLY B 1 128 ? -11.117 -11.117 -15.828 1 98.69 128 GLY B CA 1
ATOM 2916 C C . GLY B 1 128 ? -10.844 -9.719 -15.297 1 98.69 128 GLY B C 1
ATOM 2917 O O . GLY B 1 128 ? -10.547 -9.547 -14.117 1 98.69 128 GLY B O 1
ATOM 2918 N N . PHE B 1 129 ? -11.008 -8.797 -16.172 1 98.75 129 PHE B N 1
ATOM 2919 C CA . PHE B 1 129 ? -10.617 -7.406 -15.984 1 98.75 129 PHE B CA 1
ATOM 2920 C C . PHE B 1 129 ? -11.281 -6.812 -14.75 1 98.75 129 PHE B C 1
ATOM 2922 O O . PHE B 1 129 ? -10.602 -6.301 -13.859 1 98.75 129 PHE B O 1
ATOM 2929 N N . TRP B 1 130 ? -12.547 -6.969 -14.617 1 98.75 130 TRP B N 1
ATOM 2930 C CA . TRP B 1 130 ? -13.305 -6.297 -13.562 1 98.75 130 TRP B CA 1
ATOM 2931 C C . TRP B 1 130 ? -13.109 -7 -12.227 1 98.75 130 TRP B C 1
ATOM 2933 O O . TRP B 1 130 ? -13.227 -6.379 -11.164 1 98.75 130 TRP B O 1
ATOM 2943 N N . ILE B 1 131 ? -12.734 -8.305 -12.242 1 98.81 131 ILE B N 1
ATOM 2944 C CA . ILE B 1 131 ? -12.469 -9.062 -11.023 1 98.81 131 ILE B CA 1
ATOM 2945 C C . ILE B 1 131 ? -11.156 -8.594 -10.398 1 98.81 131 ILE B C 1
ATOM 2947 O O . ILE B 1 131 ? -10.969 -8.68 -9.188 1 98.81 131 ILE B O 1
ATOM 2951 N N . GLY B 1 132 ? -10.273 -8.109 -11.281 1 98.81 132 GLY B N 1
ATOM 2952 C CA . GLY B 1 132 ? -9.062 -7.465 -10.789 1 98.81 132 GLY B CA 1
ATOM 2953 C C . GLY B 1 132 ? -9.297 -6.039 -10.328 1 98.81 132 GLY B C 1
ATOM 2954 O O . GLY B 1 132 ? -8.836 -5.645 -9.258 1 98.81 132 GLY B O 1
ATOM 2955 N N . VAL B 1 133 ? -10.102 -5.285 -11 1 98.94 133 VAL B N 1
ATOM 2956 C CA . VAL B 1 133 ? -10.234 -3.84 -10.852 1 98.94 133 VAL B CA 1
ATOM 2957 C C . VAL B 1 133 ? -10.992 -3.52 -9.57 1 98.94 133 VAL B C 1
ATOM 2959 O O . VAL B 1 133 ? -10.57 -2.672 -8.781 1 98.94 133 VAL B O 1
ATOM 2962 N N . PHE B 1 134 ? -12.023 -4.199 -9.227 1 98.88 134 PHE B N 1
ATOM 2963 C CA . PHE B 1 134 ? -12.93 -3.795 -8.156 1 98.88 134 PHE B CA 1
ATOM 2964 C C . PHE B 1 134 ? -12.273 -3.965 -6.797 1 98.88 134 PHE B C 1
ATOM 2966 O O . PHE B 1 134 ? -12.297 -3.047 -5.973 1 98.88 134 PHE B O 1
ATOM 2973 N N . PRO B 1 135 ? -11.656 -5.09 -6.508 1 98.81 135 PRO B N 1
ATOM 2974 C CA . PRO B 1 135 ? -11.016 -5.211 -5.199 1 98.81 135 PRO B CA 1
ATOM 2975 C C . PRO B 1 135 ? -9.875 -4.211 -5.004 1 98.81 135 PRO B C 1
ATOM 2977 O O . PRO B 1 135 ? -9.672 -3.709 -3.896 1 98.81 135 PRO B O 1
ATOM 2980 N N . ILE B 1 136 ? -9.172 -3.908 -6.09 1 98.88 136 ILE B N 1
ATOM 2981 C CA . ILE B 1 136 ? -8.07 -2.953 -5.988 1 98.88 136 ILE B CA 1
ATOM 2982 C C . ILE B 1 136 ? -8.633 -1.549 -5.766 1 98.88 136 ILE B C 1
ATOM 2984 O O . ILE B 1 136 ? -8.039 -0.749 -5.035 1 98.88 136 ILE B O 1
ATOM 2988 N N . ALA B 1 137 ? -9.773 -1.256 -6.422 1 98.88 137 ALA B N 1
ATOM 2989 C CA . ALA B 1 137 ? -10.43 0.024 -6.164 1 98.88 137 ALA B CA 1
ATOM 2990 C C . ALA B 1 137 ? -10.828 0.154 -4.699 1 98.88 137 ALA B C 1
ATOM 2992 O O . ALA B 1 137 ? -10.633 1.207 -4.086 1 98.88 137 ALA B O 1
ATOM 2993 N N . PHE B 1 138 ? -11.352 -0.897 -4.129 1 98.75 138 PHE B N 1
ATOM 2994 C CA . PHE B 1 138 ? -11.742 -0.906 -2.725 1 98.75 138 PHE B CA 1
ATOM 2995 C C . PHE B 1 138 ? -10.523 -0.725 -1.824 1 98.75 138 PHE B C 1
ATOM 2997 O O . PHE B 1 138 ? -10.555 0.065 -0.879 1 98.75 138 PHE B O 1
ATOM 3004 N N . TYR B 1 139 ? -9.453 -1.404 -2.201 1 98.5 139 TYR B N 1
ATOM 3005 C CA . TYR B 1 139 ? -8.195 -1.363 -1.476 1 98.5 139 TYR B CA 1
ATOM 3006 C C . TYR B 1 139 ? -7.609 0.044 -1.475 1 98.5 139 TYR B C 1
ATOM 3008 O O . TYR B 1 139 ? -6.977 0.461 -0.501 1 98.5 139 TYR B O 1
ATOM 3016 N N . SER B 1 140 ? -7.801 0.843 -2.514 1 98.62 140 SER B N 1
ATOM 3017 C CA . SER B 1 140 ? -7.098 2.107 -2.709 1 98.62 140 SER B CA 1
ATOM 3018 C C . SER B 1 140 ? -8.031 3.295 -2.508 1 98.62 140 SER B C 1
ATOM 3020 O O . SER B 1 140 ? -7.676 4.43 -2.828 1 98.62 140 SER B O 1
ATOM 3022 N N . LEU B 1 141 ? -9.148 3.092 -1.934 1 98.81 141 LEU B N 1
ATOM 3023 C CA . LEU B 1 141 ? -10.203 4.098 -1.855 1 98.81 141 LEU B CA 1
ATOM 3024 C C . LEU B 1 141 ? -9.922 5.094 -0.735 1 98.81 141 LEU B C 1
ATOM 3026 O O . LEU B 1 141 ? -10.227 6.281 -0.864 1 98.81 141 LEU B O 1
ATOM 3030 N N . LEU B 1 142 ? -9.336 4.625 0.292 1 97.88 142 LEU B N 1
ATOM 3031 C CA . LEU B 1 142 ? -9.289 5.336 1.565 1 97.88 142 LEU B CA 1
ATOM 3032 C C . LEU B 1 142 ? -8.523 6.648 1.429 1 97.88 142 LEU B C 1
ATOM 3034 O O . LEU B 1 142 ? -8.977 7.691 1.894 1 97.88 142 LEU B O 1
ATOM 3038 N N . PRO B 1 143 ? -7.359 6.68 0.763 1 98 143 PRO B N 1
ATOM 3039 C CA . PRO B 1 143 ? -6.602 7.934 0.721 1 98 143 PRO B CA 1
ATOM 3040 C C . PRO B 1 143 ? -7.383 9.07 0.07 1 98 143 PRO B C 1
ATOM 3042 O O . PRO B 1 143 ? -7.387 10.195 0.581 1 98 143 PRO B O 1
ATOM 3045 N N . VAL B 1 144 ? -8.062 8.758 -0.982 1 98.62 144 VAL B N 1
ATOM 3046 C CA . VAL B 1 144 ? -8.82 9.797 -1.659 1 98.62 144 VAL B CA 1
ATOM 3047 C C . VAL B 1 144 ? -10 10.227 -0.786 1 98.62 144 VAL B C 1
ATOM 3049 O O . VAL B 1 144 ? -10.305 11.422 -0.678 1 98.62 144 VAL B O 1
ATOM 3052 N N . LEU B 1 145 ? -10.672 9.312 -0.161 1 98.62 145 LEU B N 1
ATOM 3053 C CA . LEU B 1 145 ? -11.797 9.617 0.715 1 98.62 145 LEU B CA 1
ATOM 3054 C C . LEU B 1 145 ? -11.359 10.5 1.881 1 98.62 145 LEU B C 1
ATOM 3056 O O . LEU B 1 145 ? -11.945 11.555 2.121 1 98.62 145 LEU B O 1
ATOM 3060 N N . ARG B 1 146 ? -10.32 10.055 2.529 1 97.5 146 ARG B N 1
ATOM 3061 C CA . ARG B 1 146 ? -9.82 10.773 3.695 1 97.5 146 ARG B CA 1
ATOM 3062 C C . ARG B 1 146 ? -9.328 12.164 3.311 1 97.5 146 ARG B C 1
ATOM 3064 O O . ARG B 1 146 ? -9.609 13.148 4.004 1 97.5 146 ARG B O 1
ATOM 3071 N N . ASN B 1 147 ? -8.648 12.281 2.193 1 97.31 147 ASN B N 1
ATOM 3072 C CA . ASN B 1 147 ? -8.094 13.562 1.777 1 97.31 147 ASN B CA 1
ATOM 3073 C C . ASN B 1 147 ? -9.188 14.5 1.272 1 97.31 147 ASN B C 1
ATOM 3075 O O . ASN B 1 147 ? -9.086 15.719 1.423 1 97.31 147 ASN B O 1
ATOM 3079 N N . THR B 1 148 ? -10.211 13.883 0.715 1 98.44 148 THR B N 1
ATOM 3080 C CA . THR B 1 148 ? -11.352 14.703 0.336 1 98.44 148 THR B CA 1
ATOM 3081 C C . THR B 1 148 ? -12.016 15.305 1.57 1 98.44 148 THR B C 1
ATOM 3083 O O . THR B 1 148 ? -12.258 16.516 1.621 1 98.44 148 THR B O 1
ATOM 3086 N N . ILE B 1 149 ? -12.258 14.555 2.561 1 97.38 149 ILE B N 1
ATOM 3087 C CA . ILE B 1 149 ? -12.867 15.023 3.799 1 97.38 149 ILE B CA 1
ATOM 3088 C C . ILE B 1 149 ? -11.977 16.078 4.441 1 97.38 149 ILE B C 1
ATOM 3090 O O . ILE B 1 149 ? -12.445 17.172 4.801 1 97.38 149 ILE B O 1
ATOM 3094 N N . LEU B 1 150 ? -10.703 15.797 4.5 1 95.12 150 LEU B N 1
ATOM 3095 C CA . LEU B 1 150 ? -9.742 16.719 5.086 1 95.12 150 LEU B CA 1
ATOM 3096 C C . LEU B 1 150 ? -9.719 18.031 4.316 1 95.12 150 LEU B C 1
ATOM 3098 O O . LEU B 1 150 ? -9.633 19.109 4.914 1 95.12 150 LEU B O 1
ATOM 3102 N N . GLY B 1 151 ? -9.719 17.906 3.006 1 96.06 151 GLY B N 1
ATOM 3103 C CA . GLY B 1 151 ? -9.727 19.109 2.176 1 96.06 151 GLY B CA 1
ATOM 3104 C C . GLY B 1 151 ? -10.883 20.031 2.482 1 96.06 151 GLY B C 1
ATOM 3105 O O . GLY B 1 151 ? -10.703 21.25 2.605 1 96.06 151 GLY B O 1
ATOM 3106 N N . TYR B 1 152 ? -12.016 19.531 2.697 1 95.94 152 TYR B N 1
ATOM 3107 C CA . TYR B 1 152 ? -13.195 20.344 3.004 1 95.94 152 TYR B CA 1
ATOM 3108 C C . TYR B 1 152 ? -13.109 20.922 4.414 1 95.94 152 TYR B C 1
ATOM 3110 O O . TYR B 1 152 ? -13.562 22.031 4.664 1 95.94 152 TYR B O 1
ATOM 3118 N N . GLN B 1 153 ? -12.531 20.172 5.254 1 93.75 153 GLN B N 1
ATOM 3119 C CA . GLN B 1 153 ? -12.414 20.609 6.645 1 93.75 153 GLN B CA 1
ATOM 3120 C C . GLN B 1 153 ? -11.398 21.734 6.789 1 93.75 153 GLN B C 1
ATOM 3122 O O . GLN B 1 153 ? -11.43 22.484 7.762 1 93.75 153 GLN B O 1
ATOM 3127 N N . GLN B 1 154 ? -10.492 21.812 5.816 1 92.31 154 GLN B N 1
ATOM 3128 C CA . GLN B 1 154 ? -9.438 22.812 5.895 1 92.31 154 GLN B CA 1
ATOM 3129 C C . GLN B 1 154 ? -9.922 24.156 5.355 1 92.31 154 GLN B C 1
ATOM 3131 O O . GLN B 1 154 ? -9.242 25.172 5.512 1 92.31 154 GLN B O 1
ATOM 3136 N N . VAL B 1 155 ? -11.125 24.219 4.84 1 92.5 155 VAL B N 1
ATOM 3137 C CA . VAL B 1 155 ? -11.648 25.453 4.273 1 92.5 155 VAL B CA 1
ATOM 3138 C C . VAL B 1 155 ? -12.047 26.406 5.398 1 92.5 155 VAL B C 1
ATOM 3140 O O . VAL B 1 155 ? -12.75 26.016 6.332 1 92.5 155 VAL B O 1
ATOM 3143 N N . ASP B 1 156 ? -11.641 27.656 5.242 1 91.75 156 ASP B N 1
ATOM 3144 C CA . ASP B 1 156 ? -11.938 28.688 6.23 1 91.75 156 ASP B CA 1
ATOM 3145 C C . ASP B 1 156 ? -13.43 28.984 6.297 1 91.75 156 ASP B C 1
ATOM 3147 O O . ASP B 1 156 ? -14.039 29.391 5.305 1 91.75 156 ASP B O 1
ATOM 3151 N N . LYS B 1 157 ? -13.898 28.906 7.434 1 91.69 157 LYS B N 1
ATOM 3152 C CA . LYS B 1 157 ? -15.328 29.125 7.648 1 91.69 157 LYS B CA 1
ATOM 3153 C C . LYS B 1 157 ? -15.719 30.562 7.348 1 91.69 157 LYS B C 1
ATOM 3155 O O . LYS B 1 157 ? -16.844 30.844 6.938 1 91.69 157 LYS B O 1
ATOM 3160 N N . THR B 1 158 ? -14.766 31.406 7.566 1 93.75 158 THR B N 1
ATOM 3161 C CA . THR B 1 158 ? -15.031 32.812 7.309 1 93.75 158 THR B CA 1
ATOM 3162 C C . THR B 1 158 ? -15.312 33.062 5.828 1 93.75 158 THR B C 1
ATOM 3164 O O . THR B 1 158 ? -16.125 33.906 5.473 1 93.75 158 THR B O 1
ATOM 3167 N N . LEU B 1 159 ? -14.648 32.312 5 1 92.56 159 LEU B N 1
ATOM 3168 C CA . LEU B 1 159 ? -14.867 32.406 3.561 1 92.56 159 LEU B CA 1
ATOM 3169 C C . LEU B 1 159 ? -16.25 31.906 3.182 1 92.56 159 LEU B C 1
ATOM 3171 O O . LEU B 1 159 ? -16.906 32.469 2.307 1 92.56 159 LEU B O 1
ATOM 3175 N N . ILE B 1 160 ? -16.672 30.891 3.816 1 92.75 160 ILE B N 1
ATOM 3176 C CA . ILE B 1 160 ? -18 30.328 3.59 1 92.75 160 ILE B CA 1
ATOM 3177 C C . ILE B 1 160 ? -19.062 31.328 4.043 1 92.75 160 ILE B C 1
ATOM 3179 O O . ILE B 1 160 ? -20.016 31.594 3.316 1 92.75 160 ILE B O 1
ATOM 3183 N N . ASP B 1 161 ? -18.844 31.922 5.195 1 93.69 161 ASP B N 1
ATOM 3184 C CA . ASP B 1 161 ? -19.781 32.875 5.742 1 93.69 161 ASP B CA 1
ATOM 3185 C C . ASP B 1 161 ? -19.859 34.125 4.863 1 93.69 161 ASP B C 1
ATOM 3187 O O . ASP B 1 161 ? -20.938 34.688 4.668 1 93.69 161 ASP B O 1
ATOM 3191 N N . ALA B 1 162 ? -18.719 34.469 4.422 1 94.56 162 ALA B N 1
ATOM 3192 C CA . ALA B 1 162 ? -18.672 35.625 3.525 1 94.56 162 ALA B CA 1
ATOM 3193 C C . ALA B 1 162 ? -19.469 35.375 2.252 1 94.56 162 ALA B C 1
ATOM 3195 O O . ALA B 1 162 ? -20.203 36.25 1.776 1 94.56 162 ALA B O 1
ATOM 3196 N N . GLY B 1 163 ? -19.281 34.219 1.684 1 93.5 163 GLY B N 1
ATOM 3197 C CA . GLY B 1 163 ? -20.047 33.844 0.501 1 93.5 163 GLY B CA 1
ATOM 3198 C C . GLY B 1 163 ? -21.547 33.812 0.744 1 93.5 163 GLY B C 1
ATOM 3199 O O . GLY B 1 163 ? -22.312 34.375 -0.054 1 93.5 163 GLY B O 1
ATOM 3200 N N . ARG B 1 164 ? -21.922 33.312 1.857 1 93.62 164 ARG B N 1
ATOM 3201 C CA . ARG B 1 164 ? -23.328 33.281 2.229 1 93.62 164 ARG B CA 1
ATOM 3202 C C . ARG B 1 164 ? -23.875 34.688 2.482 1 93.62 164 ARG B C 1
ATOM 3204 O O . ARG B 1 164 ? -25.016 34.969 2.139 1 93.62 164 ARG B O 1
ATOM 3211 N N . GLY B 1 165 ? -23 35.406 3.146 1 94.81 165 GLY B N 1
ATOM 3212 C CA . GLY B 1 165 ? -23.359 36.812 3.361 1 94.81 165 GLY B CA 1
ATOM 3213 C C . GLY B 1 165 ? -23.594 37.562 2.07 1 94.81 165 GLY B C 1
ATOM 3214 O O . GLY B 1 165 ? -24.391 38.5 2.027 1 94.81 165 GLY B O 1
ATOM 3215 N N . GLN B 1 166 ? -22.938 37.188 1.02 1 96.75 166 GLN B N 1
ATOM 3216 C CA . GLN B 1 166 ? -23.062 37.812 -0.29 1 96.75 166 GLN B CA 1
ATOM 3217 C C . GLN B 1 166 ? -24.234 37.219 -1.074 1 96.75 166 GLN B C 1
ATOM 3219 O O . GLN B 1 166 ? -24.438 37.562 -2.24 1 96.75 166 GLN B O 1
ATOM 3224 N N . GLY B 1 167 ? -24.906 36.25 -0.497 1 95.94 167 GLY B N 1
ATOM 3225 C CA . GLY B 1 167 ? -26.109 35.688 -1.115 1 95.94 167 GLY B CA 1
ATOM 3226 C C . GLY B 1 167 ? -25.859 34.406 -1.879 1 95.94 167 GLY B C 1
ATOM 3227 O O . GLY B 1 167 ? -26.75 33.906 -2.551 1 95.94 167 GLY B O 1
ATOM 3228 N N . MET B 1 168 ? -24.672 33.875 -1.809 1 95.62 168 MET B N 1
ATOM 3229 C CA . MET B 1 168 ? -24.406 32.625 -2.508 1 95.62 168 MET B CA 1
ATOM 3230 C C . MET B 1 168 ? -25.234 31.469 -1.915 1 95.62 168 MET B C 1
ATOM 3232 O O . MET B 1 168 ? -25.406 31.391 -0.698 1 95.62 168 MET B O 1
ATOM 3236 N N . SER B 1 169 ? -25.719 30.594 -2.852 1 96.25 169 SER B N 1
ATOM 3237 C CA . SER B 1 169 ? -26.406 29.375 -2.408 1 96.25 169 SER B CA 1
ATOM 3238 C C . SER B 1 169 ? -25.406 28.344 -1.897 1 96.25 169 SER B C 1
ATOM 3240 O O . SER B 1 169 ? -24.203 28.469 -2.119 1 96.25 169 SER B O 1
ATOM 3242 N N . SER B 1 170 ? -25.875 27.328 -1.218 1 93.75 170 SER B N 1
ATOM 3243 C CA . SER B 1 170 ? -25.016 26.281 -0.695 1 93.75 170 SER B CA 1
ATOM 3244 C C . SER B 1 170 ? -24.266 25.562 -1.817 1 93.75 170 SER B C 1
ATOM 3246 O O . SER B 1 170 ? -23.109 25.203 -1.658 1 93.75 170 SER B O 1
ATOM 3248 N N . LEU B 1 171 ? -24.984 25.359 -2.875 1 95.62 171 LEU B N 1
ATOM 3249 C CA . LEU B 1 171 ? -24.359 24.688 -4.02 1 95.62 171 LEU B CA 1
ATOM 3250 C C . LEU B 1 171 ? -23.297 25.578 -4.652 1 95.62 171 LEU B C 1
ATOM 3252 O O . LEU B 1 171 ? -22.266 25.078 -5.113 1 95.62 171 LEU B O 1
ATOM 3256 N N . THR B 1 172 ? -23.547 26.875 -4.703 1 96.31 172 THR B N 1
ATOM 3257 C CA . THR B 1 172 ? -22.562 27.812 -5.246 1 96.31 172 THR B CA 1
ATOM 3258 C C . THR B 1 172 ? -21.328 27.875 -4.359 1 96.31 172 THR B C 1
ATOM 3260 O O . THR B 1 172 ? -20.203 27.906 -4.859 1 96.31 172 THR B O 1
ATOM 3263 N N . VAL B 1 173 ? -21.516 27.906 -3.045 1 95.62 173 VAL B N 1
ATOM 3264 C CA . VAL B 1 173 ? -20.422 27.906 -2.092 1 95.62 173 VAL B CA 1
ATOM 3265 C C . VAL B 1 173 ? -19.594 26.641 -2.266 1 95.62 173 VAL B C 1
ATOM 3267 O O . VAL B 1 173 ? -18.359 26.688 -2.289 1 95.62 173 VAL B O 1
ATOM 3270 N N . LEU B 1 174 ? -20.266 25.516 -2.451 1 95.94 174 LEU B N 1
ATOM 3271 C CA . LEU B 1 174 ? -19.594 24.234 -2.629 1 95.94 174 LEU B CA 1
ATOM 3272 C C . LEU B 1 174 ? -18.766 24.234 -3.906 1 95.94 174 LEU B C 1
ATOM 3274 O O . LEU B 1 174 ? -17.578 23.891 -3.877 1 95.94 174 LEU B O 1
ATOM 3278 N N . ARG B 1 175 ? -19.344 24.609 -4.984 1 96.25 175 ARG B N 1
ATOM 3279 C CA . ARG B 1 175 ? -18.719 24.484 -6.297 1 96.25 175 ARG B CA 1
ATOM 3280 C C . ARG B 1 175 ? -17.656 25.547 -6.5 1 96.25 175 ARG B C 1
ATOM 3282 O O . ARG B 1 175 ? -16.625 25.297 -7.145 1 96.25 175 ARG B O 1
ATOM 3289 N N . GLN B 1 176 ? -17.797 26.719 -5.84 1 95.44 176 GLN B N 1
ATOM 3290 C CA . GLN B 1 176 ? -16.938 27.844 -6.18 1 95.44 176 GLN B CA 1
ATOM 3291 C C . GLN B 1 176 ? -15.906 28.109 -5.078 1 95.44 176 GLN B C 1
ATOM 3293 O O . GLN B 1 176 ? -14.852 28.688 -5.328 1 95.44 176 GLN B O 1
ATOM 3298 N N . LEU B 1 177 ? -16.203 27.719 -3.896 1 94.62 177 LEU B N 1
ATOM 3299 C CA . LEU B 1 177 ? -15.312 28.016 -2.787 1 94.62 177 LEU B CA 1
ATOM 3300 C C . LEU B 1 177 ? -14.734 26.734 -2.191 1 94.62 177 LEU B C 1
ATOM 3302 O O . LEU B 1 177 ? -13.531 26.484 -2.305 1 94.62 177 LEU B O 1
ATOM 3306 N N . GLU B 1 178 ? -15.562 25.875 -1.744 1 96.5 178 GLU B N 1
ATOM 3307 C CA . GLU B 1 178 ? -15.117 24.719 -0.988 1 96.5 178 GLU B CA 1
ATOM 3308 C C . GLU B 1 178 ? -14.375 23.734 -1.883 1 96.5 178 GLU B C 1
ATOM 3310 O O . GLU B 1 178 ? -13.258 23.312 -1.564 1 96.5 178 GLU B O 1
ATOM 3315 N N . PHE B 1 179 ? -15 23.375 -2.979 1 96.75 179 PHE B N 1
ATOM 3316 C CA . PHE B 1 179 ? -14.461 22.328 -3.822 1 96.75 179 PHE B CA 1
ATOM 3317 C C . PHE B 1 179 ? -13.102 22.719 -4.391 1 96.75 179 PHE B C 1
ATOM 3319 O O . PHE B 1 179 ? -12.133 21.969 -4.289 1 96.75 179 PHE B O 1
ATOM 3326 N N . PRO B 1 180 ? -12.953 23.906 -4.98 1 95.38 180 PRO B N 1
ATOM 3327 C CA . PRO B 1 180 ? -11.648 24.312 -5.5 1 95.38 180 PRO B CA 1
ATOM 3328 C C . PRO B 1 180 ? -10.562 24.312 -4.426 1 95.38 180 PRO B C 1
ATOM 3330 O O . PRO B 1 180 ? -9.414 23.953 -4.707 1 95.38 180 PRO B O 1
ATOM 3333 N N . MET B 1 181 ? -10.93 24.672 -3.246 1 94.44 181 MET B N 1
ATOM 3334 C CA . MET B 1 181 ? -9.953 24.734 -2.162 1 94.44 181 MET B CA 1
ATOM 3335 C C . MET B 1 181 ? -9.602 23.344 -1.668 1 94.44 181 MET B C 1
ATOM 3337 O O . MET B 1 181 ? -8.531 23.125 -1.097 1 94.44 181 MET B O 1
ATOM 3341 N N . ALA B 1 182 ? -10.469 22.406 -1.925 1 96.06 182 ALA B N 1
ATOM 3342 C CA . ALA B 1 182 ? -10.242 21.016 -1.499 1 96.06 182 ALA B CA 1
ATOM 3343 C C . ALA B 1 182 ? -9.422 20.25 -2.535 1 96.06 182 ALA B C 1
ATOM 3345 O O . ALA B 1 182 ? -8.891 19.172 -2.244 1 96.06 182 ALA B O 1
ATOM 3346 N N . VAL B 1 183 ? -9.305 20.734 -3.703 1 96 183 VAL B N 1
ATOM 3347 C CA . VAL B 1 183 ? -8.75 20.031 -4.855 1 96 183 VAL B CA 1
ATOM 3348 C C . VAL B 1 183 ? -7.312 19.609 -4.555 1 96 183 VAL B C 1
ATOM 3350 O O . VAL B 1 183 ? -6.93 18.469 -4.805 1 96 183 VAL B O 1
ATOM 3353 N N . PRO B 1 184 ? -6.48 20.484 -3.932 1 94 184 PRO B N 1
ATOM 3354 C CA . PRO B 1 184 ? -5.109 20.062 -3.656 1 94 184 PRO B CA 1
ATOM 3355 C C . PRO B 1 184 ? -5.047 18.844 -2.721 1 94 184 PRO B C 1
ATOM 3357 O O . PRO B 1 184 ? -4.191 17.984 -2.887 1 94 184 PRO B O 1
ATOM 3360 N N . TYR B 1 185 ? -5.941 18.781 -1.819 1 94.75 185 TYR B N 1
ATOM 3361 C CA . TYR B 1 185 ? -6.004 17.656 -0.905 1 94.75 185 TYR B CA 1
ATOM 3362 C C . TYR B 1 185 ? -6.465 16.391 -1.63 1 94.75 185 TYR B C 1
ATOM 3364 O O . TYR B 1 185 ? -5.91 15.312 -1.42 1 94.75 185 TYR B O 1
ATOM 3372 N N . ILE B 1 186 ? -7.441 16.547 -2.49 1 97.5 186 ILE B N 1
ATOM 3373 C CA . ILE B 1 186 ? -7.965 15.43 -3.264 1 97.5 186 ILE B CA 1
ATOM 3374 C C . ILE B 1 186 ? -6.859 14.852 -4.148 1 97.5 186 ILE B C 1
ATOM 3376 O O . ILE B 1 186 ? -6.703 13.633 -4.238 1 97.5 186 ILE B O 1
ATOM 3380 N N . LEU B 1 187 ? -6.062 15.75 -4.742 1 96.19 187 LEU B N 1
ATOM 3381 C CA . LEU B 1 187 ? -4.984 15.312 -5.625 1 96.19 187 LEU B CA 1
ATOM 3382 C C . LEU B 1 187 ? -3.906 14.57 -4.844 1 96.19 187 LEU B C 1
ATOM 3384 O O . LEU B 1 187 ? -3.307 13.625 -5.352 1 96.19 187 LEU B O 1
ATOM 3388 N N . ALA B 1 188 ? -3.645 14.992 -3.611 1 94.62 188 ALA B N 1
ATOM 3389 C CA . ALA B 1 188 ? -2.68 14.289 -2.77 1 94.62 188 ALA B CA 1
ATOM 3390 C C . ALA B 1 188 ? -3.154 12.875 -2.461 1 94.62 188 ALA B C 1
ATOM 3392 O O . ALA B 1 188 ? -2.363 11.922 -2.494 1 94.62 188 ALA B O 1
ATOM 3393 N N . GLY B 1 189 ? -4.441 12.758 -2.18 1 97.06 189 GLY B N 1
ATOM 3394 C CA . GLY B 1 189 ? -5.016 11.438 -1.988 1 97.06 189 GLY B CA 1
ATOM 3395 C C . GLY B 1 189 ? -4.973 10.578 -3.238 1 97.06 189 GLY B C 1
ATOM 3396 O O . GLY B 1 189 ? -4.699 9.375 -3.164 1 97.06 189 GLY B O 1
ATOM 3397 N N . LEU B 1 190 ? -5.227 11.211 -4.32 1 97.62 190 LEU B N 1
ATOM 3398 C CA . LEU B 1 190 ? -5.227 10.516 -5.602 1 97.62 190 LEU B CA 1
ATOM 3399 C C . LEU B 1 190 ? -3.84 9.969 -5.926 1 97.62 190 LEU B C 1
ATOM 3401 O O . LEU B 1 190 ? -3.711 8.875 -6.469 1 97.62 190 LEU B O 1
ATOM 3405 N N . ARG B 1 191 ? -2.818 10.758 -5.633 1 95.94 191 ARG B N 1
ATOM 3406 C CA . ARG B 1 191 ? -1.457 10.281 -5.867 1 95.94 191 ARG B CA 1
ATOM 3407 C C . ARG B 1 191 ? -1.177 9.008 -5.074 1 95.94 191 ARG B C 1
ATOM 3409 O O . ARG B 1 191 ? -0.633 8.047 -5.617 1 95.94 191 ARG B O 1
ATOM 3416 N N . THR B 1 192 ? -1.571 9 -3.869 1 96.44 192 THR B N 1
ATOM 3417 C CA . THR B 1 192 ? -1.371 7.828 -3.02 1 96.44 192 THR B CA 1
ATOM 3418 C C . THR B 1 192 ? -2.135 6.625 -3.566 1 96.44 192 THR B C 1
ATOM 3420 O O . THR B 1 192 ? -1.581 5.527 -3.67 1 96.44 192 THR B O 1
ATOM 3423 N N . SER B 1 193 ? -3.369 6.859 -3.961 1 98.44 193 SER B N 1
ATOM 3424 C CA . SER B 1 193 ? -4.188 5.777 -4.496 1 98.44 193 SER B CA 1
ATOM 3425 C C . SER B 1 193 ? -3.619 5.25 -5.809 1 98.44 193 SER B C 1
ATOM 3427 O O . SER B 1 193 ? -3.707 4.051 -6.09 1 98.44 193 SER B O 1
ATOM 3429 N N . LEU B 1 194 ? -3.111 6.145 -6.562 1 98.19 194 LEU B N 1
ATOM 3430 C CA . LEU B 1 194 ? -2.51 5.77 -7.836 1 98.19 194 LEU B CA 1
ATOM 3431 C C . LEU B 1 194 ? -1.329 4.828 -7.621 1 98.19 194 LEU B C 1
ATOM 3433 O O . LEU B 1 194 ? -1.197 3.822 -8.328 1 98.19 194 LEU B O 1
ATOM 3437 N N . VAL B 1 195 ? -0.493 5.141 -6.676 1 97.44 195 VAL B N 1
ATOM 3438 C CA . VAL B 1 195 ? 0.67 4.324 -6.355 1 97.44 195 VAL B CA 1
ATOM 3439 C C . VAL B 1 195 ? 0.216 2.955 -5.852 1 97.44 195 VAL B C 1
ATOM 3441 O O . VAL B 1 195 ? 0.747 1.924 -6.27 1 97.44 195 VAL B O 1
ATOM 3444 N N . LEU B 1 196 ? -0.821 2.916 -5.012 1 98 196 LEU B N 1
ATOM 3445 C CA . LEU B 1 196 ? -1.366 1.657 -4.516 1 98 196 LEU B CA 1
ATOM 3446 C C . LEU B 1 196 ? -1.942 0.826 -5.656 1 98 196 LEU B C 1
ATOM 3448 O O . LEU B 1 196 ? -1.709 -0.383 -5.727 1 98 196 LEU B O 1
ATOM 3452 N N . ALA B 1 197 ? -2.652 1.522 -6.527 1 98.69 197 ALA B N 1
ATOM 3453 C CA . ALA B 1 197 ? -3.33 0.846 -7.629 1 98.69 197 ALA B CA 1
ATOM 3454 C C . ALA B 1 197 ? -2.326 0.19 -8.57 1 98.69 197 ALA B C 1
ATOM 3456 O O . ALA B 1 197 ? -2.453 -0.991 -8.898 1 98.69 197 ALA B O 1
ATOM 3457 N N . VAL B 1 198 ? -1.345 0.941 -8.977 1 98.75 198 VAL B N 1
ATOM 3458 C CA . VAL B 1 198 ? -0.39 0.432 -9.953 1 98.75 198 VAL B CA 1
ATOM 3459 C C . VAL B 1 198 ? 0.415 -0.713 -9.344 1 98.75 198 VAL B C 1
ATOM 3461 O O . VAL B 1 198 ? 0.708 -1.703 -10.016 1 98.75 198 VAL B O 1
ATOM 3464 N N . GLY B 1 199 ? 0.809 -0.619 -8.133 1 98.5 199 GLY B N 1
ATOM 3465 C CA . GLY B 1 199 ? 1.541 -1.687 -7.473 1 98.5 199 GLY B CA 1
ATOM 3466 C C . GLY B 1 199 ? 0.731 -2.959 -7.32 1 98.5 199 GLY B C 1
ATOM 3467 O O . GLY B 1 199 ? 1.234 -4.055 -7.57 1 98.5 199 GLY B O 1
ATOM 3468 N N . THR B 1 200 ? -0.533 -2.799 -6.957 1 98.56 200 THR B N 1
ATOM 3469 C CA . THR B 1 200 ? -1.394 -3.943 -6.676 1 98.56 200 THR B CA 1
ATOM 3470 C C . THR B 1 200 ? -1.868 -4.594 -7.973 1 98.56 200 THR B C 1
ATOM 3472 O O . THR B 1 200 ? -2.199 -5.781 -7.996 1 98.56 200 THR B O 1
ATOM 3475 N N . ALA B 1 201 ? -1.859 -3.812 -9.039 1 98.88 201 ALA B N 1
ATOM 3476 C CA . ALA B 1 201 ? -2.258 -4.348 -10.336 1 98.88 201 ALA B CA 1
ATOM 3477 C C . ALA B 1 201 ? -1.368 -5.52 -10.742 1 98.88 201 ALA B C 1
ATOM 3479 O O . ALA B 1 201 ? -1.771 -6.363 -11.555 1 98.88 201 ALA B O 1
ATOM 3480 N N . THR B 1 202 ? -0.172 -5.59 -10.195 1 98.88 202 THR B N 1
ATOM 3481 C CA . THR B 1 202 ? 0.735 -6.691 -10.5 1 98.88 202 THR B CA 1
ATOM 3482 C C . THR B 1 202 ? 0.159 -8.016 -10.016 1 98.88 202 THR B C 1
ATOM 3484 O O . THR B 1 202 ? 0.599 -9.086 -10.445 1 98.88 202 THR B O 1
ATOM 3487 N N . LEU B 1 203 ? -0.811 -8.008 -9.117 1 98.81 203 LEU B N 1
ATOM 3488 C CA . LEU B 1 203 ? -1.377 -9.227 -8.547 1 98.81 203 LEU B CA 1
ATOM 3489 C C . LEU B 1 203 ? -2.557 -9.719 -9.375 1 98.81 203 LEU B C 1
ATOM 3491 O O . LEU B 1 203 ? -3.111 -10.781 -9.102 1 98.81 203 LEU B O 1
ATOM 3495 N N . CYS B 1 204 ? -2.877 -9 -10.445 1 98.81 204 CYS B N 1
ATOM 3496 C CA . CYS B 1 204 ? -4.078 -9.297 -11.219 1 98.81 204 CYS B CA 1
ATOM 3497 C C . CYS B 1 204 ? -3.906 -10.57 -12.031 1 98.81 204 CYS B C 1
ATOM 3499 O O . CYS B 1 204 ? -4.883 -11.125 -12.539 1 98.81 204 CYS B O 1
ATOM 3501 N N . PHE B 1 205 ? -2.674 -11.086 -12.078 1 98.31 205 PHE B N 1
ATOM 3502 C CA . PHE B 1 205 ? -2.469 -12.375 -12.727 1 98.31 205 PHE B CA 1
ATOM 3503 C C . PHE B 1 205 ? -3.287 -13.461 -12.039 1 98.31 205 PHE B C 1
ATOM 3505 O O . PHE B 1 205 ? -3.717 -14.422 -12.68 1 98.31 205 PHE B O 1
ATOM 3512 N N . LEU B 1 206 ? -3.604 -13.305 -10.789 1 98 206 LEU B N 1
ATOM 3513 C CA . LEU B 1 206 ? -4.312 -14.305 -10 1 98 206 LEU B CA 1
ATOM 3514 C C . LEU B 1 206 ? -5.727 -14.523 -10.531 1 98 206 LEU B C 1
ATOM 3516 O O . LEU B 1 206 ? -6.32 -15.578 -10.32 1 98 206 LEU B O 1
ATOM 3520 N N . VAL B 1 207 ? -6.238 -13.453 -11.203 1 98.25 207 VAL B N 1
ATOM 3521 C CA . VAL B 1 207 ? -7.621 -13.531 -11.656 1 98.25 207 VAL B CA 1
ATOM 3522 C C . VAL B 1 207 ? -7.676 -13.336 -13.172 1 98.25 207 VAL B C 1
ATOM 3524 O O . VAL B 1 207 ? -8.703 -12.914 -13.711 1 98.25 207 VAL B O 1
ATOM 3527 N N . SER B 1 208 ? -6.574 -13.508 -13.82 1 98 208 SER B N 1
ATOM 3528 C CA . SER B 1 208 ? -6.469 -13.469 -15.273 1 98 208 SER B CA 1
ATOM 3529 C C . SER B 1 208 ? -6.93 -12.125 -15.828 1 98 208 SER B C 1
ATOM 3531 O O . SER B 1 208 ? -7.609 -12.062 -16.844 1 98 208 SER B O 1
ATOM 3533 N N . ALA B 1 209 ? -6.625 -11.102 -15.109 1 98.62 209 ALA B N 1
ATOM 3534 C CA . ALA B 1 209 ? -7 -9.766 -15.57 1 98.62 209 ALA B CA 1
ATOM 3535 C C . ALA B 1 209 ? -5.895 -9.148 -16.422 1 98.62 209 ALA B C 1
ATOM 3537 O O . ALA B 1 209 ? -6.09 -8.102 -17.047 1 98.62 209 ALA B O 1
ATOM 3538 N N . GLY B 1 210 ? -4.727 -9.812 -16.438 1 98.44 210 GLY B N 1
ATOM 3539 C CA . GLY B 1 210 ? -3.609 -9.328 -17.234 1 98.44 210 GLY B CA 1
ATOM 3540 C C . GLY B 1 210 ? -2.609 -8.516 -16.438 1 98.44 210 GLY B C 1
ATOM 3541 O O . GLY B 1 210 ? -2.439 -8.75 -15.234 1 98.44 210 GLY B O 1
ATOM 3542 N N . GLY B 1 211 ? -1.839 -7.684 -17.156 1 98.81 211 GLY B N 1
ATOM 3543 C CA . GLY B 1 211 ? -0.838 -6.832 -16.531 1 98.81 211 GLY B CA 1
ATOM 3544 C C . GLY B 1 211 ? 0.544 -7.457 -16.5 1 98.81 211 GLY B C 1
ATOM 3545 O O . GLY B 1 211 ? 0.705 -8.641 -16.828 1 98.81 211 GLY B O 1
ATOM 3546 N N . LEU B 1 212 ? 1.45 -6.727 -16.062 1 98.94 212 LEU B N 1
ATOM 3547 C CA . LEU B 1 212 ? 2.855 -7.117 -16.094 1 98.94 212 LEU B CA 1
ATOM 3548 C C . LEU B 1 212 ? 3.139 -8.219 -15.078 1 98.94 212 LEU B C 1
ATOM 3550 O O . LEU B 1 212 ? 4.156 -8.914 -15.18 1 98.94 212 LEU B O 1
ATOM 3554 N N . GLY B 1 213 ? 2.238 -8.375 -14.117 1 98.81 213 GLY B N 1
ATOM 3555 C CA . GLY B 1 213 ? 2.385 -9.453 -13.148 1 98.81 213 GLY B CA 1
ATOM 3556 C C . GLY B 1 213 ? 2.355 -10.828 -13.789 1 98.81 213 GLY B C 1
ATOM 3557 O O . GLY B 1 213 ? 2.832 -11.805 -13.203 1 98.81 213 GLY B O 1
ATOM 3558 N N . ILE B 1 214 ? 1.809 -10.953 -14.992 1 98.75 214 ILE B N 1
ATOM 3559 C CA . ILE B 1 214 ? 1.749 -12.227 -15.703 1 98.75 214 ILE B CA 1
ATOM 3560 C C . ILE B 1 214 ? 3.164 -12.734 -15.977 1 98.75 214 ILE B C 1
ATOM 3562 O O . ILE B 1 214 ? 3.428 -13.93 -15.891 1 98.75 214 ILE B O 1
ATOM 3566 N N . LEU B 1 215 ? 4.055 -11.828 -16.328 1 98.81 215 LEU B N 1
ATOM 3567 C CA . LEU B 1 215 ? 5.434 -12.242 -16.547 1 98.81 215 LEU B CA 1
ATOM 3568 C C . LEU B 1 215 ? 6.066 -12.773 -15.266 1 98.81 215 LEU B C 1
ATOM 3570 O O . LEU B 1 215 ? 6.816 -13.75 -15.297 1 98.81 215 LEU B O 1
ATOM 3574 N N . ILE B 1 216 ? 5.773 -12.125 -14.148 1 98.75 216 ILE B N 1
ATOM 3575 C CA . ILE B 1 216 ? 6.297 -12.57 -12.859 1 98.75 216 ILE B CA 1
ATOM 3576 C C . ILE B 1 216 ? 5.723 -13.945 -12.516 1 98.75 216 ILE B C 1
ATOM 3578 O O . ILE B 1 216 ? 6.461 -14.852 -12.117 1 98.75 216 ILE B O 1
ATOM 3582 N N . ASP B 1 217 ? 4.484 -14.094 -12.742 1 98.44 217 ASP B N 1
ATOM 3583 C CA . ASP B 1 217 ? 3.816 -15.359 -12.477 1 98.44 217 ASP B CA 1
ATOM 3584 C C . ASP B 1 217 ? 4.398 -16.484 -13.344 1 98.44 217 ASP B C 1
ATOM 3586 O O . ASP B 1 217 ? 4.672 -17.578 -12.852 1 98.44 217 ASP B O 1
ATOM 3590 N N . THR B 1 218 ? 4.539 -16.234 -14.633 1 98.25 218 THR B N 1
ATOM 3591 C CA . THR B 1 218 ? 5.094 -17.219 -15.562 1 98.25 218 THR B CA 1
ATOM 3592 C C . THR B 1 218 ? 6.512 -17.609 -15.156 1 98.25 218 THR B C 1
ATOM 3594 O O . THR B 1 218 ? 6.836 -18.797 -15.094 1 98.25 218 THR B O 1
ATOM 3597 N N . GLY B 1 219 ? 7.336 -16.562 -14.922 1 98.19 219 GLY B N 1
ATOM 3598 C CA . GLY B 1 219 ? 8.695 -16.844 -14.484 1 98.19 219 GLY B CA 1
ATOM 3599 C C . GLY B 1 219 ? 8.758 -17.641 -13.203 1 98.19 219 GLY B C 1
ATOM 3600 O O . GLY B 1 219 ? 9.586 -18.547 -13.062 1 98.19 219 GLY B O 1
ATOM 3601 N N . TYR B 1 220 ? 7.875 -17.312 -12.281 1 97.75 220 TYR B N 1
ATOM 3602 C CA . TYR B 1 220 ? 7.809 -18 -11 1 97.75 220 TYR B CA 1
ATOM 3603 C C . TYR B 1 220 ? 7.395 -19.469 -11.18 1 97.75 220 TYR B C 1
ATOM 3605 O O . TYR B 1 220 ? 8.047 -20.375 -10.664 1 97.75 220 TYR B O 1
ATOM 3613 N N . LYS B 1 221 ? 6.395 -19.703 -11.953 1 96.69 221 LYS B N 1
ATOM 3614 C CA . LYS B 1 221 ? 5.867 -21.062 -12.141 1 96.69 221 LYS B CA 1
ATOM 3615 C C . LYS B 1 221 ? 6.855 -21.938 -12.906 1 96.69 221 LYS B C 1
ATOM 3617 O O . LYS B 1 221 ? 6.98 -23.125 -12.625 1 96.69 221 LYS B O 1
ATOM 3622 N N . LEU B 1 222 ? 7.535 -21.312 -13.789 1 96.88 222 LEU B N 1
ATOM 3623 C CA . LEU B 1 222 ? 8.422 -22.094 -14.656 1 96.88 222 LEU B CA 1
ATOM 3624 C C . LEU B 1 222 ? 9.859 -22.031 -14.148 1 96.88 222 LEU B C 1
ATOM 3626 O O . LEU B 1 222 ? 10.766 -22.547 -14.797 1 96.88 222 LEU B O 1
ATOM 3630 N N . ARG B 1 223 ? 10.016 -21.312 -13.047 1 96.19 223 ARG B N 1
ATOM 3631 C CA . ARG B 1 223 ? 11.359 -21.109 -12.516 1 96.19 223 ARG B CA 1
ATOM 3632 C C . ARG B 1 223 ? 12.289 -20.516 -13.57 1 96.19 223 ARG B C 1
ATOM 3634 O O . ARG B 1 223 ? 13.414 -21 -13.75 1 96.19 223 ARG B O 1
ATOM 3641 N N . ASP B 1 224 ? 11.773 -19.641 -14.359 1 97.81 224 ASP B N 1
ATOM 3642 C CA . ASP B 1 224 ? 12.5 -18.953 -15.422 1 97.81 224 ASP B CA 1
ATOM 3643 C C . ASP B 1 224 ? 12.961 -17.562 -14.969 1 97.81 224 ASP B C 1
ATOM 3645 O O . ASP B 1 224 ? 12.211 -16.594 -15.07 1 97.81 224 ASP B O 1
ATOM 3649 N N . ASN B 1 225 ? 14.219 -17.453 -14.688 1 97.12 225 ASN B N 1
ATOM 3650 C CA . ASN B 1 225 ? 14.758 -16.234 -14.109 1 97.12 225 ASN B CA 1
ATOM 3651 C C . ASN B 1 225 ? 14.773 -15.086 -15.117 1 97.12 225 ASN B C 1
ATOM 3653 O O . ASN B 1 225 ? 14.625 -13.922 -14.75 1 97.12 225 ASN B O 1
ATOM 3657 N N . VAL B 1 226 ? 14.906 -15.453 -16.344 1 98.12 226 VAL B N 1
ATOM 3658 C CA . VAL B 1 226 ? 14.953 -14.398 -17.344 1 98.12 226 VAL B CA 1
ATOM 3659 C C . VAL B 1 226 ? 13.594 -13.703 -17.438 1 98.12 226 VAL B C 1
ATOM 3661 O O . VAL B 1 226 ? 13.516 -12.469 -17.375 1 98.12 226 VAL B O 1
ATOM 3664 N N . THR B 1 227 ? 12.547 -14.508 -17.516 1 98.5 227 THR B N 1
ATOM 3665 C CA . THR B 1 227 ? 11.195 -13.961 -17.562 1 98.5 227 THR B CA 1
ATOM 3666 C C . THR B 1 227 ? 10.852 -13.219 -16.281 1 98.5 227 THR B C 1
ATOM 3668 O O . THR B 1 227 ? 10.188 -12.188 -16.297 1 98.5 227 THR B O 1
ATOM 3671 N N . LEU B 1 228 ? 11.359 -13.703 -15.164 1 98.5 228 LEU B N 1
ATOM 3672 C CA . LEU B 1 228 ? 11.148 -13.07 -13.859 1 98.5 228 LEU B CA 1
ATOM 3673 C C . LEU B 1 228 ? 11.781 -11.68 -13.828 1 98.5 228 LEU B C 1
ATOM 3675 O O . LEU B 1 228 ? 11.156 -10.727 -13.352 1 98.5 228 LEU B O 1
ATOM 3679 N N . VAL B 1 229 ? 12.977 -11.555 -14.305 1 98.62 229 VAL B N 1
ATOM 3680 C CA . VAL B 1 229 ? 13.695 -10.281 -14.305 1 98.62 229 VAL B CA 1
ATOM 3681 C C . VAL B 1 229 ? 12.93 -9.266 -15.148 1 98.62 229 VAL B C 1
ATOM 3683 O O . VAL B 1 229 ? 12.695 -8.133 -14.711 1 98.62 229 VAL B O 1
ATOM 3686 N N . VAL B 1 230 ? 12.523 -9.703 -16.312 1 98.81 230 VAL B N 1
ATOM 3687 C CA . VAL B 1 230 ? 11.844 -8.789 -17.219 1 98.81 230 VAL B CA 1
ATOM 3688 C C . VAL B 1 230 ? 10.531 -8.312 -16.594 1 98.81 230 VAL B C 1
ATOM 3690 O O . VAL B 1 230 ? 10.25 -7.113 -16.562 1 98.81 230 VAL B O 1
ATOM 3693 N N . GLY B 1 231 ? 9.789 -9.242 -16.094 1 98.81 231 GLY B N 1
ATOM 3694 C CA . GLY B 1 231 ? 8.523 -8.883 -15.469 1 98.81 231 GLY B CA 1
ATOM 3695 C C . GLY B 1 231 ? 8.68 -7.945 -14.289 1 98.81 231 GLY B C 1
ATOM 3696 O O . GLY B 1 231 ? 7.984 -6.934 -14.203 1 98.81 231 GLY B O 1
ATOM 3697 N N . ALA B 1 232 ? 9.57 -8.234 -13.391 1 98.81 232 ALA B N 1
ATOM 3698 C CA . ALA B 1 232 ? 9.766 -7.465 -12.164 1 98.81 232 ALA B CA 1
ATOM 3699 C C . ALA B 1 232 ? 10.289 -6.066 -12.469 1 98.81 232 ALA B C 1
ATOM 3701 O O . ALA B 1 232 ? 9.789 -5.078 -11.93 1 98.81 232 ALA B O 1
ATOM 3702 N N . VAL B 1 233 ? 11.273 -5.961 -13.352 1 98.88 233 VAL B N 1
ATOM 3703 C CA . VAL B 1 233 ? 11.891 -4.672 -13.656 1 98.88 233 VAL B CA 1
ATOM 3704 C C . VAL B 1 233 ? 10.883 -3.783 -14.391 1 98.88 233 VAL B C 1
ATOM 3706 O O . VAL B 1 233 ? 10.781 -2.588 -14.102 1 98.88 233 VAL B O 1
ATOM 3709 N N . LEU B 1 234 ? 10.141 -4.367 -15.328 1 98.88 234 LEU B N 1
ATOM 3710 C CA . LEU B 1 234 ? 9.156 -3.574 -16.062 1 98.88 234 LEU B CA 1
ATOM 3711 C C . LEU B 1 234 ? 8.031 -3.115 -15.133 1 98.88 234 LEU B C 1
ATOM 3713 O O . LEU B 1 234 ? 7.551 -1.984 -15.242 1 98.88 234 LEU B O 1
ATOM 3717 N N . ALA B 1 235 ? 7.609 -3.994 -14.258 1 98.88 235 ALA B N 1
ATOM 3718 C CA . ALA B 1 235 ? 6.57 -3.623 -13.305 1 98.88 235 ALA B CA 1
ATOM 3719 C C . ALA B 1 235 ? 7.043 -2.486 -12.398 1 98.88 235 ALA B C 1
ATOM 3721 O O . ALA B 1 235 ? 6.316 -1.514 -12.18 1 98.88 235 ALA B O 1
ATOM 3722 N N . VAL B 1 236 ? 8.242 -2.59 -11.852 1 98.69 236 VAL B N 1
ATOM 3723 C CA . VAL B 1 236 ? 8.812 -1.554 -10.992 1 98.69 236 VAL B CA 1
ATOM 3724 C C . VAL B 1 236 ? 8.961 -0.256 -11.781 1 98.69 236 VAL B C 1
ATOM 3726 O O . VAL B 1 236 ? 8.617 0.821 -11.289 1 98.69 236 VAL B O 1
ATOM 3729 N N . SER B 1 237 ? 9.453 -0.344 -13 1 98.75 237 SER B N 1
ATOM 3730 C CA . SER B 1 237 ? 9.648 0.828 -13.852 1 98.75 237 SER B CA 1
ATOM 3731 C C . SER B 1 237 ? 8.32 1.541 -14.117 1 98.75 237 SER B C 1
ATOM 3733 O O . SER B 1 237 ? 8.242 2.768 -14.031 1 98.75 237 SER B O 1
ATOM 3735 N N . LEU B 1 238 ? 7.312 0.772 -14.461 1 98.75 238 LEU B N 1
ATOM 3736 C CA . LEU B 1 238 ? 6.012 1.371 -14.734 1 98.75 238 LEU B CA 1
ATOM 3737 C C . LEU B 1 238 ? 5.449 2.057 -13.492 1 98.75 238 LEU B C 1
ATOM 3739 O O . LEU B 1 238 ? 4.883 3.148 -13.586 1 98.75 238 LEU B O 1
ATOM 3743 N N . ALA B 1 239 ? 5.598 1.375 -12.367 1 98.62 239 ALA B N 1
ATOM 3744 C CA . ALA B 1 239 ? 5.121 1.946 -11.117 1 98.62 239 ALA B CA 1
ATOM 3745 C C . ALA B 1 239 ? 5.816 3.273 -10.82 1 98.62 239 ALA B C 1
ATOM 3747 O O . ALA B 1 239 ? 5.164 4.246 -10.43 1 98.62 239 ALA B O 1
ATOM 3748 N N . LEU B 1 240 ? 7.094 3.34 -11 1 97.44 240 LEU B N 1
ATOM 3749 C CA . LEU B 1 240 ? 7.848 4.566 -10.766 1 97.44 240 LEU B CA 1
ATOM 3750 C C . LEU B 1 240 ? 7.441 5.652 -11.758 1 97.44 240 LEU B C 1
ATOM 3752 O O . LEU B 1 240 ? 7.379 6.832 -11.406 1 97.44 240 LEU B O 1
ATOM 3756 N N . LEU B 1 241 ? 7.203 5.258 -12.984 1 97.69 241 LEU B N 1
ATOM 3757 C CA . LEU B 1 241 ? 6.75 6.203 -13.992 1 97.69 241 LEU B CA 1
ATOM 3758 C C . LEU B 1 241 ? 5.402 6.805 -13.609 1 97.69 241 LEU B C 1
ATOM 3760 O O . LEU B 1 241 ? 5.207 8.016 -13.703 1 97.69 241 LEU B O 1
ATOM 3764 N N . ILE B 1 242 ? 4.52 5.992 -13.219 1 97.25 242 ILE B N 1
ATOM 3765 C CA . ILE B 1 242 ? 3.178 6.43 -12.852 1 97.25 242 ILE B CA 1
ATOM 3766 C C . ILE B 1 242 ? 3.25 7.309 -11.602 1 97.25 242 ILE B C 1
ATOM 3768 O O . ILE B 1 242 ? 2.533 8.305 -11.492 1 97.25 242 ILE B O 1
ATOM 3772 N N . ASP B 1 243 ? 4.066 6.871 -10.656 1 95.38 243 ASP B N 1
ATOM 3773 C CA . ASP B 1 243 ? 4.277 7.711 -9.484 1 95.38 243 ASP B CA 1
ATOM 3774 C C . ASP B 1 243 ? 4.77 9.102 -9.883 1 95.38 243 ASP B C 1
ATOM 3776 O O . ASP B 1 243 ? 4.312 10.109 -9.336 1 95.38 243 ASP B O 1
ATOM 3780 N N . TRP B 1 244 ? 5.684 9.148 -10.789 1 94 244 TRP B N 1
ATOM 3781 C CA . TRP B 1 244 ? 6.227 10.398 -11.297 1 94 244 TRP B CA 1
ATOM 3782 C C . TRP B 1 244 ? 5.145 11.234 -11.969 1 94 244 TRP B C 1
ATOM 3784 O O . TRP B 1 244 ? 5.055 12.445 -11.75 1 94 244 TRP B O 1
ATOM 3794 N N . LEU B 1 245 ? 4.328 10.633 -12.75 1 94 245 LEU B N 1
ATOM 3795 C CA . LEU B 1 245 ? 3.227 11.328 -13.406 1 94 245 LEU B CA 1
ATOM 3796 C C . LEU B 1 245 ? 2.238 11.875 -12.383 1 94 245 LEU B C 1
ATOM 3798 O O . LEU B 1 245 ? 1.728 12.992 -12.539 1 94 245 LEU B O 1
ATOM 3802 N N . GLY B 1 246 ? 1.979 11.07 -11.383 1 92.5 246 GLY B N 1
ATOM 3803 C CA . GLY B 1 246 ? 1.124 11.539 -10.305 1 92.5 246 GLY B CA 1
ATOM 3804 C C . GLY B 1 246 ? 1.692 12.734 -9.57 1 92.5 246 GLY B C 1
ATOM 3805 O O . GLY B 1 246 ? 0.961 13.672 -9.242 1 92.5 246 GLY B O 1
ATOM 3806 N N . ALA B 1 247 ? 2.967 12.703 -9.352 1 91.12 247 ALA B N 1
ATOM 3807 C CA . ALA B 1 247 ? 3.635 13.82 -8.695 1 91.12 247 ALA B CA 1
ATOM 3808 C C . ALA B 1 247 ? 3.543 15.086 -9.539 1 91.12 247 ALA B C 1
ATOM 3810 O O . ALA B 1 247 ? 3.348 16.188 -9.008 1 91.12 247 ALA B O 1
ATOM 3811 N N . LEU B 1 248 ? 3.672 14.945 -10.836 1 89.06 248 LEU B N 1
ATOM 3812 C CA . LEU B 1 248 ? 3.547 16.078 -11.75 1 89.06 248 LEU B CA 1
ATOM 3813 C C . LEU B 1 248 ? 2.141 16.656 -11.703 1 89.06 248 LEU B C 1
ATOM 3815 O O . LEU B 1 248 ? 1.975 17.875 -11.68 1 89.06 248 LEU B O 1
ATOM 3819 N N . ALA B 1 249 ? 1.224 15.766 -11.648 1 87.75 249 ALA B N 1
ATOM 3820 C CA . ALA B 1 249 ? -0.167 16.219 -11.594 1 87.75 249 ALA B CA 1
ATOM 3821 C C . ALA B 1 249 ? -0.452 16.969 -10.305 1 87.75 249 ALA B C 1
ATOM 3823 O O . ALA B 1 249 ? -1.154 17.984 -10.305 1 87.75 249 ALA B O 1
ATOM 3824 N N . GLU B 1 250 ? 0.062 16.453 -9.273 1 86.62 250 GLU B N 1
ATOM 3825 C CA . GLU B 1 250 ? -0.125 17.109 -7.977 1 86.62 250 GLU B CA 1
ATOM 3826 C C . GLU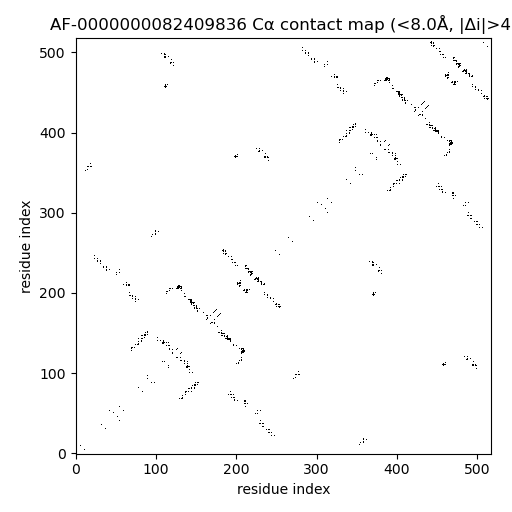 B 1 250 ? 0.513 18.484 -7.957 1 86.62 250 GLU B C 1
ATOM 3828 O O . GLU B 1 250 ? -0.068 19.438 -7.426 1 86.62 250 GLU B O 1
ATOM 3833 N N . THR B 1 251 ? 1.664 18.719 -8.562 1 82.31 251 THR B N 1
ATOM 3834 C CA . THR B 1 251 ? 2.416 19.969 -8.547 1 82.31 251 THR B CA 1
ATOM 3835 C C . THR B 1 251 ? 1.771 21 -9.469 1 82.31 251 THR B C 1
ATOM 3837 O O . THR B 1 251 ? 1.689 22.188 -9.133 1 82.31 251 THR B O 1
ATOM 3840 N N . TYR B 1 252 ? 1.267 20.547 -10.547 1 81.44 252 TYR B N 1
ATOM 3841 C CA . TYR B 1 252 ? 0.81 21.5 -11.555 1 81.44 252 TYR B CA 1
ATOM 3842 C C . TYR B 1 252 ? -0.68 21.781 -11.398 1 81.44 252 TYR B C 1
ATOM 3844 O O . TYR B 1 252 ? -1.166 22.828 -11.828 1 81.44 252 TYR B O 1
ATOM 3852 N N . LEU B 1 253 ? -1.379 20.906 -10.797 1 75.19 253 LEU B N 1
ATOM 3853 C CA . LEU B 1 253 ? -2.816 21.109 -10.648 1 75.19 253 LEU B CA 1
ATOM 3854 C C . LEU B 1 253 ? -3.154 21.609 -9.242 1 75.19 253 LEU B C 1
ATOM 3856 O O . LEU B 1 253 ? -4.277 22.047 -8.992 1 75.19 253 LEU B O 1
ATOM 3860 N N . GLY B 1 254 ? -2.256 21.453 -8.297 1 64.62 254 GLY B N 1
ATOM 3861 C CA . GLY B 1 254 ? -2.457 22.016 -6.973 1 64.62 254 GLY B CA 1
ATOM 3862 C C . GLY B 1 254 ? -2.27 23.516 -6.93 1 64.62 254 GLY B C 1
ATOM 3863 O O . GLY B 1 254 ? -1.572 24.078 -7.77 1 64.62 254 GLY B O 1
ATOM 3864 N N . PRO B 1 255 ? -3.27 24.234 -6.27 1 56.12 255 PRO B N 1
ATOM 3865 C CA . PRO B 1 255 ? -3.209 25.688 -6.293 1 56.12 255 PRO B CA 1
ATOM 3866 C C . PRO B 1 255 ? -1.834 26.234 -5.91 1 56.12 255 PRO B C 1
ATOM 3868 O O . PRO B 1 255 ? -1.139 25.641 -5.086 1 56.12 255 PRO B O 1
ATOM 3871 N N . LYS B 1 256 ? -1.157 27.062 -6.699 1 50.19 256 LYS B N 1
ATOM 3872 C CA . LYS B 1 256 ? 0.102 27.797 -6.605 1 50.19 256 LYS B CA 1
ATOM 3873 C C . LYS B 1 256 ? 0.28 28.406 -5.219 1 50.19 256 LYS B C 1
ATOM 3875 O O . LYS B 1 256 ? 1.397 28.75 -4.82 1 50.19 256 LYS B O 1
ATOM 3880 N N . GLY B 1 257 ? -0.74 28.75 -4.527 1 42.25 257 GLY B N 1
ATOM 3881 C CA . GLY B 1 257 ? -0.637 29.641 -3.385 1 42.25 257 GLY B CA 1
ATOM 3882 C C . GLY B 1 257 ? -0.121 28.953 -2.135 1 42.25 257 GLY B C 1
ATOM 3883 O O . GLY B 1 257 ? 0.127 29.594 -1.118 1 42.25 257 GLY B O 1
ATOM 3884 N N . LEU B 1 258 ? -0.381 27.688 -2.037 1 40.34 258 LEU B N 1
ATOM 3885 C CA . LEU B 1 258 ? 0.077 27.078 -0.793 1 40.34 258 LEU B CA 1
ATOM 3886 C C . LEU B 1 258 ? 1.532 26.641 -0.908 1 40.34 258 LEU B C 1
ATOM 3888 O O . LEU B 1 258 ? 2.039 25.922 -0.039 1 40.34 258 LEU B O 1
ATOM 3892 N N . ARG B 1 259 ? 2.203 26.922 -1.896 1 35.84 259 ARG B N 1
ATOM 3893 C CA . ARG B 1 259 ? 3.637 26.641 -1.946 1 35.84 259 ARG B CA 1
ATOM 3894 C C . ARG B 1 259 ? 4.43 27.766 -1.291 1 35.84 259 ARG B C 1
ATOM 3896 O O . ARG B 1 259 ? 4.066 28.938 -1.402 1 35.84 259 ARG B O 1
#

InterPro domains:
  IPR000515 ABC transporter type 1, transmembrane domain MetI-like [PF00528] (82-248)
  IPR000515 ABC transporter type 1, transmembrane domain MetI-like [PS50928] (64-246)
  IPR000515 ABC transporter type 1, transmembrane domain MetI-like [cd06261] (84-242)
  IPR035906 MetI-like superfamily [G3DSA:1.10.3720.10] (56-251)
  IPR035906 MetI-like superfamily [SSF161098] (60-245)
  IPR051204 ABC transporter permease/solute-binding domain-containing protein [PTHR30177] (57-258)

Radius of gyration: 24.45 Å; Cα contacts (8 Å, |Δi|>4): 739; chains: 2; bounding box: 56×82×60 Å

Foldseek 3Di:
DPPDPPPVVVVVVVVVVVVLVCLLPVLLVVLCCLQVVLLCVLVVDDDDPLSCVCDDDVNVVVLAVLLVVLLVLLLVVLCVPQQVVLLVCLDPVNVVCLVVVLVQLVVLQPDDLLVQLVVLCVVVVAFAQVSNNVSLSSNLNNLLNVLNNVQQVPFDVVQLVVCVVVPDDPVRCVVPPRVLSSVLSNLVSSLSSSLSRSLSSLSSVVRPHGHLVVLCVSCVVVVPVSSNSNSVSNSVSVSSVSSSVSSVCSVPSRDPPVD/DPPDPPPVVVVVVVVVVVVLVCLLPVLLVVLCCLQVVLLCVLVVDDDDPLSCVCDDDVNVVVLAVLLVVLLVLLLVLLCVPQQVVLLVCLDPVNVVCLVVVLVQLVVLQPDDLLVQLVVLCVVVVAFAQVSNNVSLSSNLNNLLNVLNNVQQVPFDVVQLVVCVVVPDDPVRCVVPGRVLSSVLSNLVSSLSSSLSRSLSSLSSVVRPHGHLVVLCVSCVVVVPVSSNSNSVSNSVSVSSVSSSVSSVCSVPSPDPPVD

Sequence (518 aa):
MEPDAPDLGAAENAATRRAERMRLYVQPVIVLILVAGVLIWAFSRDLNATQKASINLDNIVTLTWQHVLITAAVVIIVVAIAVPLGTLLTRPKFTRLAPFFVGIANIGAAAPAIGLLVLFYLATRTTGFWIGVFPIAFYSLLPVLRNTILGYQQVDKTLIDAGRGQGMSSLTVLRQLEFPMAVPYILAGLRTSLVLAVGTATLCFLVSAGGLGILIDTGYKLRDNVTLVVGAVLAVSLALLIDWLGALAETYLGPKGLRMEPDAPDLGAAENAATRRAERMRLYVQPVIVLILVAGVLIWAFSRDLNATQKASINLDNIVTLTWQHVLITAAVVIIVVAIAVPLGTLLTRPKFTRLAPFFVGIANIGAAAPAIGLLVLFYLATRTTGFWIGVFPIAFYSLLPVLRNTILGYQQVDKTLIDAGRGQGMSSLTVLRQLEFPMAVPYILAGLRTSLVLAVGTATLCFLVSAGGLGILIDTGYKLRDNVTLVVGAVLAVSLALLIDWLGALAETYLGPKGLR